Protein 9I1X (pdb70)

B-factor: mean 37.63, std 13.53, range [19.71, 109.71]

Organism: Escherichia coli (strain K12) (NCBI:txid83333)

GO terms:
  GO:0042802 identical protein binding (F, IPI)
  GO:2000143 negative regulation of DNA-templated transcription initiation (P, IDA)
  GO:2000144 positive regulation of DNA-templated transcription initiation (P, IDA)

Radius of gyration: 22.74 Å; Cα contacts (8 Å, |Δi|>4): 579; chains: 2; bounding box: 60×56×66 Å

Foldseek 3Di:
DDEFDDDPDPVLNVLLVLLLLLLLQQCLPPNLPRDLCSSCVSSVHHSVSCCVRQNDNVSSLLVNLVVLLVVLCVLCVVLLVQLVVQVPDPDRDLVSLLVSLLVVLLSLLVLLQDPSCLSVVSNQVVCVVVNDVSNVVSCVRHVVVVLLSNLVSLCVLQVHDSPPPVSSVLSVVLVCLSNCCRVVVVVVCVVVVNPGDDPVNSVVSSVVSSVVVVVSSVVSNPPD/DVVLVLLLVLLLLLLLQQCLPPNPPRDLVSSQVSSVHDSVSCCVVQNDNVSSLLVNLVVLLVVLCVVCVVLVVVVVVQVVDPDRDLVVLLVSLLVLLLSLLVLLQDPSCLSVVSNQVVCVVVNDVSNVVSCVRHVVVVLLVNLVSLCVSQVHDSPPPVSSVLSVVLVCLSNCCRVVVVVVCVVVVPPGDDDVNSVVSSVVSSVVSVVSSVVSHD

Sequence (438 aa):
MAMNNPAMTIKGEQAKKQLIAAALAQFGEYGMMNATTREIAAQAGQNNIAAITYYFGSKEDLYLACAQWIADFIGEQFFRPHAEEAERLFAQPQPDDRAAIRELLILRRACCRNMMIKLLTQDDTVNLSKFISSSREQLSSPTAAYHHLVHEQVISPLLHSSHHLTRLIAAWTGCDANDTRMILHTHALLIGEILAFRLGKETILLRTGWTAFDEEKTELINQTVTCHIDLILQGLSQRSTIKGEQAKKQLIAAALAQFGEYGMNATTREIAAQAGQNIAAITYYFGSKEEDLYLACAQWIADFIIGEQFRPHAEEAERLFAQPQPDDRAAIRELILRACCRRNMIKLLTQDDTVNLLSKFISSSREQLLSSPTAAYHHLVHEQVISPLHSSHLTRLIAAWTGCDANDTRMILHTHALLIGEILAFRLGKETILLRTGWTAFDEEKTELINQTVTCHIDLILQGLSQ

Solvent-accessible surface area: 19747 Å² total; per-residue (Å²): 98,60,167,56,134,110,33,198,81,142,178,6,58,87,12,20,106,88,0,20,58,4,0,11,16,31,0,3,36,51,0,57,47,0,41,33,146,52,0,4,79,98,10,64,60,100,78,64,21,3,84,186,56,2,47,36,51,77,27,0,6,19,24,0,0,53,93,0,0,76,53,26,26,96,56,14,110,53,19,28,71,52,1,83,134,9,51,89,75,131,156,59,93,114,78,37,5,84,100,3,1,21,82,12,1,96,35,41,2,116,20,24,22,55,120,123,4,18,52,16,8,31,3,25,10,18,2,14,15,35,56,53,58,0,3,72,44,3,6,122,82,4,27,24,55,47,7,33,30,17,1,94,6,2,4,47,37,1,65,49,87,22,128,60,51,110,2,13,3,7,0,6,0,2,19,3,0,3,45,6,3,4,28,5,37,22,6,0,14,69,47,23,58,35,131,59,31,69,163,135,49,17,62,36,0,5,78,4,0,28,44,0,1,42,38,0,1,107,17,21,19,112,228,110,130,138,155,6,101,98,9,66,132,65,0,25,59,2,0,10,19,24,0,3,30,51,0,64,40,1,61,45,124,84,0,0,56,96,5,66,47,100,79,61,13,2,90,174,67,30,43,33,43,99,64,0,15,66,27,0,0,67,106,0,0,64,46,33,8,115,65,29,126,73,23,25,74,54,8,131,150,14,87,84,93,142,166,46,86,104,62,35,14,72,74,14,1,6,104,3,5,80,41,26,4,132,27,22,21,62,118,120,7,18,51,22,7,23,3,24,11,31,1,15,17,26,58,67,70,1,1,73,50,0,5,121,82,2,27,25,45,31,5,27,20,4,1,155,5,5,4,47,26,2,54,37,90,22,117,68,48,117,10,12,0,19,0,7,0,6,16,3,0,3,45,7,2,3,26,5,39,23,6,1,14,75,46,24,59,34,134,59,32,70,161,137,50,18,100,65,0,12,99,4,1,29,38,0,2,25,36,0,1,112,41,21,40,163

Secondary structure (DSSP, 8-state):
----PPPSSHHHHHHHHHHHHHHHHHHHHHGGG--HHHHHHHHTS-HHHHHHHHSSHHHHHHHHHHHHHHHHHHHHHHHHHHHHHHHT-SS--HHHHHHHHHHHHHHHHHHTT-GGGHHHHHHHHHHHHS--HHHHHHIIIIIHHHHHHHHHHHHHHHT--TTSHHHHHHHHHHHHHHHHHHHTHHHHHHHHT-SS--HHHHHHHHHHHHHHHHHHHHHHHTT-/-HHHHHHHHHHHHHHHHHHHHHGGGS-HHHHHHHTTS-THHHHHHTSSHHHHHHHHHHHHHHHHHHHHHHHHHHHHHHHHSSS--HHHHHHHHHHHHHHHHHHTT-GGGHHHHHHHHHHHHS--HHHHHHIIIIIHHHHHHHHHHHHHHHT--TTSHHHHHHHHHHHHHHHHHHHTHHHHHHHHT-SS--HHHHHHHHHHHHHHHHHHHHHH--

InterPro domains:
  IPR001647 DNA-binding HTH domain, TetR-type [PF00440] (17-62)
  IPR001647 DNA-binding HTH domain, TetR-type [PR00455] (17-30)
  IPR001647 DNA-binding HTH domain, TetR-type [PR00455] (37-60)
  IPR001647 DNA-binding HTH domain, TetR-type [PS50977] (11-70)
  IPR009057 Homedomain-like superfamily [SSF46689] (4-82)
  IPR015292 Transcription regulator YbiH, C-terminal [PF09209] (96-218)
  IPR023772 DNA-binding HTH domain, TetR-type, conserved site [PS01081] (29-58)
  IPR036271 Tetracyclin repressor-like, C-terminal domain superfamily [SSF48498] (90-219)
  IPR050109 HTH-type, TetR-like transcriptional regulator [PTHR30055] (11-218)

Nearest PDB structures (foldseek):
  1t33-assembly1_B  TM=9.835E-01  e=1.751E-23  Salmonella enterica subsp. enterica serovar Typhimurium str. LT2
  7e1n-assembly1_B  TM=7.906E-01  e=1.342E-05  Pseudomonas fluorescens
  3bhq-assembly1_B  TM=6.481E-01  e=4.109E-05  Mesorhizobium japonicum MAFF 303099
  4nn1-assembly1_A-2  TM=5.382E-01  e=1.376E-04  Mycobacterium tuberculosis H37Rv
  3vvx-assembly1_A  TM=5.122E-01  e=6.181E-03  Salmonella enterica subsp. enterica serovar Typhimurium str. 14028S

Structure (mmCIF, N/CA/C/O backbone):
data_9I1X
#
_entry.id   9I1X
#
_cell.length_a   61.960
_cell.length_b   95.010
_cell.length_c   110.180
_cell.angle_alpha   90.00
_cell.angle_beta   90.00
_cell.angle_gamma   90.00
#
_symmetry.space_group_name_H-M   'P 21 21 21'
#
loop_
_entity.id
_entity.type
_entity.pdbx_description
1 polymer 'HTH-type transcriptional dual regulator CecR'
2 non-polymer 'ACETATE ION'
3 non-polymer DI(HYDROXYETHYL)ETHER
4 non-polymer 'CHLORIDE ION'
5 non-polymer 'TRIETHYLENE GLYCOL'
6 non-polymer 1,2-ETHANEDIOL
7 water water
#
loop_
_atom_site.group_PDB
_atom_site.id
_atom_site.type_symbol
_atom_site.label_atom_id
_atom_site.label_alt_id
_atom_site.label_comp_id
_atom_site.label_asym_id
_atom_site.label_entity_id
_atom_site.label_seq_id
_atom_site.pdbx_PDB_ins_code
_atom_site.Cartn_x
_atom_site.Cartn_y
_atom_site.Cartn_z
_atom_site.occupancy
_atom_site.B_iso_or_equiv
_atom_site.auth_seq_id
_atom_site.auth_comp_id
_atom_site.auth_asym_id
_atom_site.auth_atom_id
_atom_site.pdbx_PDB_model_num
ATOM 1 N N . MET A 1 1 ? 18.120 1.207 6.684 1.00 70.35 -1 MET A N 1
ATOM 2 C CA . MET A 1 1 ? 16.789 0.956 7.232 1.00 68.86 -1 MET A CA 1
ATOM 3 C C . MET A 1 1 ? 15.735 1.668 6.372 1.00 68.92 -1 MET A C 1
ATOM 4 O O . MET A 1 1 ? 15.875 2.855 6.067 1.00 65.85 -1 MET A O 1
ATOM 9 N N . ALA A 1 2 ? 14.687 0.945 5.975 0.67 54.12 0 ALA A N 1
ATOM 10 C CA . ALA A 1 2 ? 13.635 1.516 5.146 0.67 58.98 0 ALA A CA 1
ATOM 11 C C . ALA A 1 2 ? 12.269 1.065 5.646 0.67 59.19 0 ALA A C 1
ATOM 12 O O . ALA A 1 2 ? 12.137 0.048 6.338 0.67 46.00 0 ALA A O 1
ATOM 14 N N . MET A 1 3 ? 11.254 1.848 5.279 0.76 60.24 1 MET A N 1
ATOM 15 C CA . MET A 1 3 ? 9.863 1.489 5.512 0.76 60.91 1 MET A CA 1
ATOM 16 C C . MET A 1 3 ? 9.461 0.314 4.623 0.76 67.55 1 MET A C 1
ATOM 17 O O . MET A 1 3 ? 10.104 0.012 3.612 0.76 65.21 1 MET A O 1
ATOM 22 N N . ASN A 1 4 ? 8.376 -0.353 5.014 1.00 64.88 2 ASN A N 1
ATOM 23 C CA . ASN A 1 4 ? 7.800 -1.454 4.252 1.00 67.70 2 ASN A CA 1
ATOM 24 C C . ASN A 1 4 ? 6.372 -1.109 3.848 1.00 73.05 2 ASN A C 1
ATOM 25 O O . ASN A 1 4 ? 5.628 -0.494 4.623 1.00 74.51 2 ASN A O 1
ATOM 30 N N . ASN A 1 5 ? 6.001 -1.492 2.626 1.00 70.36 3 ASN A N 1
ATOM 31 C CA . ASN A 1 5 ? 4.613 -1.390 2.203 1.00 68.19 3 ASN A CA 1
ATOM 32 C C . ASN A 1 5 ? 3.736 -2.255 3.110 1.00 68.44 3 ASN A C 1
ATOM 33 O O . ASN A 1 5 ? 4.171 -3.312 3.577 1.00 68.44 3 ASN A O 1
ATOM 38 N N . PRO A 1 6 ? 2.500 -1.835 3.381 1.00 68.55 4 PRO A N 1
ATOM 39 C CA . PRO A 1 6 ? 1.684 -2.559 4.361 1.00 65.52 4 PRO A CA 1
ATOM 40 C C . PRO A 1 6 ? 1.203 -3.900 3.820 1.00 56.25 4 PRO A C 1
ATOM 41 O O . PRO A 1 6 ? 1.097 -4.115 2.610 1.00 56.55 4 PRO A O 1
ATOM 45 N N . ALA A 1 7 ? 0.929 -4.815 4.753 1.00 50.79 5 ALA A N 1
ATOM 46 C CA . ALA A 1 7 ? 0.477 -6.153 4.395 1.00 48.88 5 ALA A CA 1
ATOM 47 C C . ALA A 1 7 ? -0.862 -6.094 3.675 1.00 39.91 5 ALA A C 1
ATOM 48 O O . ALA A 1 7 ? -1.747 -5.313 4.029 1.00 52.82 5 ALA A O 1
ATOM 50 N N . MET A 1 8 ? -1.015 -6.939 2.672 1.00 42.32 6 MET A N 1
ATOM 51 C CA . MET A 1 8 ? -2.257 -6.988 1.913 1.00 42.84 6 MET A CA 1
ATOM 52 C C . MET A 1 8 ? -3.335 -7.860 2.549 1.00 52.03 6 MET A C 1
ATOM 53 O O . MET A 1 8 ? -4.475 -7.821 2.080 1.00 45.02 6 MET A O 1
ATOM 58 N N . THR A 1 9 ? -3.013 -8.668 3.566 1.00 40.54 7 THR A N 1
ATOM 59 C CA . THR A 1 9 ? -3.979 -9.597 4.135 1.00 41.29 7 THR A CA 1
ATOM 60 C C . THR A 1 9 ? -4.007 -9.474 5.651 1.00 35.66 7 THR A C 1
ATOM 61 O O . THR A 1 9 ? -3.034 -9.055 6.292 1.00 37.79 7 THR A O 1
ATOM 65 N N . ILE A 1 10 ? -5.149 -9.862 6.223 1.00 41.30 8 ILE A N 1
ATOM 66 C CA . ILE A 1 10 ? -5.290 -9.887 7.678 1.00 41.99 8 ILE A CA 1
ATOM 67 C C . ILE A 1 10 ? -4.279 -10.846 8.300 1.00 32.85 8 ILE A C 1
ATOM 68 O O . ILE A 1 10 ? -3.599 -10.508 9.277 1.00 34.17 8 ILE A O 1
ATOM 73 N N . LYS A 1 11 ? -4.168 -12.059 7.754 1.00 35.75 9 LYS A N 1
ATOM 74 C CA . LYS A 1 11 ? -3.212 -13.007 8.320 1.00 37.99 9 LYS A CA 1
ATOM 75 C C . LYS A 1 11 ? -1.787 -12.475 8.235 1.00 39.12 9 LYS A C 1
ATOM 76 O O . LYS A 1 11 ? -0.990 -12.666 9.163 1.00 32.71 9 LYS A O 1
ATOM 82 N N . GLY A 1 12 ? -1.449 -11.788 7.140 1.00 34.95 10 GLY A N 1
ATOM 83 C CA . GLY A 1 12 ? -0.141 -11.159 7.057 1.00 27.83 10 GLY A CA 1
ATOM 84 C C . GLY A 1 12 ? 0.055 -10.081 8.104 1.00 30.79 10 GLY A C 1
ATOM 85 O O . GLY A 1 12 ? 1.098 -10.021 8.755 1.00 29.46 10 GLY A O 1
ATOM 86 N N . GLU A 1 13 ? -0.942 -9.208 8.276 1.00 31.54 11 GLU A N 1
ATOM 87 C CA . GLU A 1 13 ? -0.841 -8.171 9.299 1.00 37.42 11 GLU A CA 1
ATOM 88 C C . GLU A 1 13 ? -0.692 -8.769 10.694 1.00 32.07 11 GLU A C 1
ATOM 89 O O . GLU A 1 13 ? 0.045 -8.232 11.531 1.00 29.92 11 GLU A O 1
ATOM 95 N N . GLN A 1 14 ? -1.398 -9.868 10.974 1.00 32.09 12 GLN A N 1
ATOM 96 C CA . GLN A 1 14 ? -1.297 -10.455 12.309 1.00 38.68 12 GLN A CA 1
ATOM 97 C C . GLN A 1 14 ? 0.081 -11.054 12.540 1.00 30.24 12 GLN A C 1
ATOM 98 O O . GLN A 1 14 ? 0.677 -10.853 13.602 1.00 28.76 12 GLN A O 1
ATOM 104 N N . ALA A 1 15 ? 0.615 -11.766 11.545 1.00 27.78 13 ALA A N 1
ATOM 105 C CA . ALA A 1 15 ? 1.942 -12.346 11.705 1.00 31.35 13 ALA A CA 1
ATOM 106 C C . ALA A 1 15 ? 2.990 -11.262 11.866 1.00 28.04 13 ALA A C 1
ATOM 107 O O . ALA A 1 15 ? 3.918 -11.410 12.671 1.00 26.41 13 ALA A O 1
ATOM 109 N N . LYS A 1 16 ? 2.860 -10.151 11.121 1.00 25.29 14 LYS A N 1
ATOM 110 C CA . LYS A 1 16 ? 3.801 -9.046 11.309 1.00 25.02 14 LYS A CA 1
ATOM 111 C C . LYS A 1 16 ? 3.701 -8.468 12.719 1.00 26.23 14 LYS A C 1
ATOM 112 O O . LYS A 1 16 ? 4.712 -8.069 13.306 1.00 22.18 14 LYS A O 1
ATOM 118 N N . LYS A 1 17 ? 2.491 -8.395 13.277 1.00 27.17 15 LYS A N 1
ATOM 119 C CA . LYS A 1 17 ? 2.355 -7.842 14.627 1.00 27.20 15 LYS A CA 1
ATOM 120 C C . LYS A 1 17 ? 3.013 -8.755 15.651 1.00 28.38 15 LYS A C 1
ATOM 121 O O . LYS A 1 17 ? 3.634 -8.273 16.611 1.00 23.97 15 LYS A O 1
ATOM 127 N N . GLN A 1 18 ? 2.894 -10.081 15.455 1.00 29.08 16 GLN A N 1
ATOM 128 C CA . GLN A 1 18 ? 3.599 -11.023 16.325 1.00 30.79 16 GLN A CA 1
ATOM 129 C C . GLN A 1 18 ? 5.107 -10.833 16.229 1.00 27.18 16 GLN A C 1
ATOM 130 O O . GLN A 1 18 ? 5.807 -10.884 17.249 1.00 27.00 16 GLN A O 1
ATOM 136 N N . LEU A 1 19 ? 5.630 -10.621 15.009 1.00 23.94 17 LEU A N 1
ATOM 137 C CA . LEU A 1 19 ? 7.068 -10.428 14.844 1.00 23.89 17 LEU A CA 1
ATOM 138 C C . LEU A 1 19 ? 7.547 -9.141 15.504 1.00 26.47 17 LEU A C 1
ATOM 139 O O . LEU A 1 19 ? 8.634 -9.114 16.098 1.00 24.56 17 LEU A O 1
ATOM 144 N N . ILE A 1 20 ? 6.764 -8.066 15.401 1.00 22.97 18 ILE A N 1
ATOM 145 C CA . ILE A 1 20 ? 7.149 -6.793 16.018 1.00 23.95 18 ILE A CA 1
ATOM 146 C C . ILE A 1 20 ? 7.147 -6.904 17.543 1.00 23.53 18 ILE A C 1
ATOM 147 O O . ILE A 1 20 ? 8.051 -6.395 18.212 1.00 25.07 18 ILE A O 1
ATOM 152 N N . ALA A 1 21 ? 6.142 -7.562 18.119 1.00 27.36 19 ALA A N 1
ATOM 153 C CA . ALA A 1 21 ? 6.131 -7.728 19.575 1.00 30.69 19 ALA A CA 1
ATOM 154 C C . ALA A 1 21 ? 7.371 -8.478 20.045 1.00 30.01 19 ALA A C 1
ATOM 155 O O . ALA A 1 21 ? 8.023 -8.076 21.016 1.00 27.33 19 ALA A O 1
ATOM 157 N N . ALA A 1 22 ? 7.726 -9.565 19.351 1.00 26.82 20 ALA A N 1
ATOM 158 C CA . ALA A 1 22 ? 8.907 -10.329 19.741 1.00 27.86 20 ALA A CA 1
ATOM 159 C C . ALA A 1 22 ? 10.180 -9.537 19.473 1.00 25.42 20 ALA A C 1
ATOM 160 O O . ALA A 1 22 ? 11.124 -9.566 20.273 1.00 27.72 20 ALA A O 1
ATOM 162 N N . ALA A 1 23 ? 10.226 -8.814 18.359 1.00 24.32 21 ALA A N 1
ATOM 163 C CA . ALA A 1 23 ? 11.417 -8.027 18.041 1.00 23.03 21 ALA A CA 1
ATOM 164 C C . ALA A 1 23 ? 11.612 -6.883 19.032 1.00 22.13 21 ALA A C 1
ATOM 165 O O . ALA A 1 23 ? 12.750 -6.552 19.395 1.00 24.95 21 ALA A O 1
ATOM 167 N N . LEU A 1 24 ? 10.523 -6.271 19.498 1.00 22.80 22 LEU A N 1
ATOM 168 C CA . LEU A 1 24 ? 10.679 -5.240 20.530 1.00 25.36 22 LEU A CA 1
ATOM 169 C C . LEU A 1 24 ? 11.332 -5.811 21.778 1.00 22.41 22 LEU A C 1
ATOM 170 O O . LEU A 1 24 ? 12.224 -5.181 22.366 1.00 25.81 22 LEU A O 1
ATOM 175 N N . ALA A 1 25 ? 10.919 -7.017 22.182 1.00 26.27 23 ALA A N 1
ATOM 176 C CA . ALA A 1 25 ? 11.516 -7.670 23.344 1.00 27.62 23 ALA A CA 1
ATOM 177 C C . ALA A 1 25 ? 12.998 -7.961 23.121 1.00 26.87 23 ALA A C 1
ATOM 178 O O . ALA A 1 25 ? 13.834 -7.690 23.996 1.00 26.84 23 ALA A O 1
ATOM 180 N N . GLN A 1 26 ? 13.346 -8.539 21.961 1.00 23.70 24 GLN A N 1
ATOM 181 C CA . GLN A 1 26 ? 14.733 -8.948 21.727 1.00 23.74 24 GLN A CA 1
ATOM 182 C C . GLN A 1 26 ? 15.647 -7.758 21.429 1.00 23.28 24 GLN A C 1
ATOM 183 O O . GLN A 1 26 ? 16.750 -7.674 21.986 1.00 25.84 24 GLN A O 1
ATOM 189 N N . PHE A 1 27 ? 15.228 -6.866 20.508 1.00 22.27 25 PHE A N 1
ATOM 190 C CA . PHE A 1 27 ? 15.953 -5.618 20.275 1.00 24.44 25 PHE A CA 1
ATOM 191 C C . PHE A 1 27 ? 16.027 -4.796 21.561 1.00 25.33 25 PHE A C 1
ATOM 192 O O . PHE A 1 27 ? 17.054 -4.177 21.858 1.00 22.53 25 PHE A O 1
ATOM 200 N N . GLY A 1 28 ? 14.932 -4.749 22.321 1.00 23.04 26 GLY A N 1
ATOM 201 C CA . GLY A 1 28 ? 14.962 -3.976 23.563 1.00 25.35 26 GLY A CA 1
ATOM 202 C C . GLY A 1 28 ? 16.118 -4.397 24.443 1.00 25.57 26 GLY A C 1
ATOM 203 O O . GLY A 1 28 ? 16.882 -3.562 24.940 1.00 26.00 26 GLY A O 1
ATOM 204 N N . GLU A 1 29 ? 16.312 -5.709 24.572 1.00 27.79 27 GLU A N 1
ATOM 205 C CA . GLU A 1 29 ? 17.349 -6.267 25.437 1.00 27.27 27 GLU A CA 1
ATOM 206 C C . GLU A 1 29 ? 18.730 -6.241 24.787 1.00 28.41 27 GLU A C 1
ATOM 207 O O . GLU A 1 29 ? 19.722 -5.930 25.455 1.00 30.65 27 GLU A O 1
ATOM 213 N N . TYR A 1 30 ? 18.825 -6.590 23.497 1.00 25.37 28 TYR A N 1
ATOM 214 C CA . TYR A 1 30 ? 20.114 -6.865 22.886 1.00 26.94 28 TYR A CA 1
ATOM 215 C C . TYR A 1 30 ? 20.487 -5.912 21.755 1.00 28.88 28 TYR A C 1
ATOM 216 O O . TYR A 1 30 ? 21.558 -6.087 21.154 1.00 26.86 28 TYR A O 1
ATOM 225 N N . GLY A 1 31 ? 19.651 -4.927 21.435 1.00 25.44 29 GLY A N 1
ATOM 226 C CA . GLY A 1 31 ? 20.007 -4.093 20.292 1.00 27.53 29 GLY A CA 1
ATOM 227 C C . GLY A 1 31 ? 20.066 -4.908 19.007 1.00 26.40 29 GLY A C 1
ATOM 228 O O . GLY A 1 31 ? 19.353 -5.899 18.832 1.00 25.44 29 GLY A O 1
ATOM 229 N N . MET A 1 32 ? 20.951 -4.498 18.091 1.00 25.71 30 MET A N 1
ATOM 230 C CA A MET A 1 32 ? 21.054 -5.171 16.803 0.63 28.29 30 MET A CA 1
ATOM 231 C CA B MET A 1 32 ? 21.044 -5.177 16.804 0.37 28.31 30 MET A CA 1
ATOM 232 C C . MET A 1 32 ? 21.758 -6.517 16.905 1.00 36.98 30 MET A C 1
ATOM 233 O O . MET A 1 32 ? 21.793 -7.260 15.913 1.00 29.44 30 MET A O 1
ATOM 242 N N . ASN A 1 33 ? 22.318 -6.852 18.072 1.00 28.89 31 ASN A N 1
ATOM 243 C CA . ASN A 1 33 ? 22.844 -8.191 18.280 1.00 28.16 31 ASN A CA 1
ATOM 244 C C . ASN A 1 33 ? 21.768 -9.157 18.753 1.00 31.72 31 ASN A C 1
ATOM 245 O O . ASN A 1 33 ? 22.096 -10.283 19.147 1.00 33.17 31 ASN A O 1
ATOM 250 N N . ALA A 1 34 ? 20.501 -8.731 18.756 1.00 23.98 32 ALA A N 1
ATOM 251 C CA . ALA A 1 34 ? 19.403 -9.691 18.731 1.00 27.80 32 ALA A CA 1
ATOM 252 C C . ALA A 1 34 ? 19.520 -10.571 17.485 1.00 28.41 32 ALA A C 1
ATOM 253 O O . ALA A 1 34 ? 20.098 -10.173 16.476 1.00 30.71 32 ALA A O 1
ATOM 255 N N . THR A 1 35 ? 18.940 -11.764 17.543 1.00 29.15 33 THR A N 1
ATOM 256 C CA . THR A 1 35 ? 18.969 -12.679 16.403 1.00 30.80 33 THR A CA 1
ATOM 257 C C . THR A 1 35 ? 17.566 -12.875 15.845 1.00 32.41 33 THR A C 1
ATOM 258 O O . THR A 1 35 ? 16.583 -12.922 16.596 1.00 30.22 33 THR A O 1
ATOM 262 N N . THR A 1 36 ? 17.480 -12.973 14.518 1.00 25.78 34 THR A N 1
ATOM 263 C CA . THR A 1 36 ? 16.210 -13.307 13.887 1.00 31.86 34 THR A CA 1
ATOM 264 C C . THR A 1 36 ? 15.703 -14.676 14.339 1.00 28.83 34 THR A C 1
ATOM 265 O O . THR A 1 36 ? 14.490 -14.887 14.427 1.00 28.61 34 THR A O 1
ATOM 269 N N . ARG A 1 37 ? 16.608 -15.598 14.665 1.00 29.10 35 ARG A N 1
ATOM 270 C CA . ARG A 1 37 ? 16.190 -16.905 15.163 1.00 34.89 35 ARG A CA 1
ATOM 271 C C . ARG A 1 37 ? 15.429 -16.781 16.478 1.00 32.68 35 ARG A C 1
ATOM 272 O O . ARG A 1 37 ? 14.354 -17.372 16.640 1.00 31.92 35 ARG A O 1
ATOM 280 N N . GLU A 1 38 ? 15.981 -16.025 17.443 1.00 30.85 36 GLU A N 1
ATOM 281 C CA . GLU A 1 38 ? 15.297 -15.833 18.721 1.00 28.17 36 GLU A CA 1
ATOM 282 C C . GLU A 1 38 ? 14.029 -14.992 18.570 1.00 26.35 36 GLU A C 1
ATOM 283 O O . GLU A 1 38 ? 13.028 -15.242 19.254 1.00 31.45 36 GLU A O 1
ATOM 289 N N . ILE A 1 39 ? 14.052 -13.978 17.709 1.00 26.41 37 ILE A N 1
ATOM 290 C CA . ILE A 1 39 ? 12.831 -13.214 17.445 1.00 24.56 37 ILE A CA 1
ATOM 291 C C . ILE A 1 39 ? 11.743 -14.127 16.880 1.00 26.62 37 ILE A C 1
ATOM 292 O O . ILE A 1 39 ? 10.597 -14.120 17.345 1.00 24.92 37 ILE A O 1
ATOM 297 N N . ALA A 1 40 ? 12.090 -14.928 15.866 1.00 25.49 38 ALA A N 1
ATOM 298 C CA . ALA A 1 40 ? 11.101 -15.805 15.239 1.00 29.16 38 ALA A CA 1
ATOM 299 C C . ALA A 1 40 ? 10.540 -16.814 16.234 1.00 30.34 38 ALA A C 1
ATOM 300 O O . ALA A 1 40 ? 9.328 -17.054 16.267 1.00 31.19 38 ALA A O 1
ATOM 302 N N . ALA A 1 41 ? 11.401 -17.412 17.058 1.00 30.41 39 ALA A N 1
ATOM 303 C CA . ALA A 1 41 ? 10.909 -18.371 18.041 1.00 31.29 39 ALA A CA 1
ATOM 304 C C . ALA A 1 41 ? 9.996 -17.703 19.058 1.00 33.16 39 ALA A C 1
ATOM 305 O O . ALA A 1 41 ? 8.980 -18.282 19.462 1.00 38.00 39 ALA A O 1
ATOM 307 N N . GLN A 1 42 ? 10.351 -16.499 19.515 1.00 31.43 40 GLN A N 1
ATOM 308 C CA . GLN A 1 42 ? 9.479 -15.836 20.481 1.00 31.57 40 GLN A CA 1
ATOM 309 C C . GLN A 1 42 ? 8.144 -15.484 19.842 1.00 30.71 40 GLN A C 1
ATOM 310 O O . GLN A 1 42 ? 7.105 -15.543 20.509 1.00 31.58 40 GLN A O 1
ATOM 316 N N . ALA A 1 43 ? 8.145 -15.188 18.537 1.00 28.18 41 ALA A N 1
ATOM 317 C CA . ALA A 1 43 ? 6.936 -14.818 17.816 1.00 29.90 41 ALA A CA 1
ATOM 318 C C . ALA A 1 43 ? 6.095 -16.017 17.404 1.00 34.20 41 ALA A C 1
ATOM 319 O O . ALA A 1 43 ? 4.916 -15.839 17.066 1.00 33.96 41 ALA A O 1
ATOM 321 N N . GLY A 1 44 ? 6.654 -17.225 17.421 1.00 30.73 42 GLY A N 1
ATOM 322 C CA . GLY A 1 44 ? 5.928 -18.351 16.877 1.00 29.51 42 GLY A CA 1
ATOM 323 C C . GLY A 1 44 ? 5.792 -18.294 15.373 1.00 31.78 42 GLY A C 1
ATOM 324 O O . GLY A 1 44 ? 4.831 -18.833 14.822 1.00 36.35 42 GLY A O 1
ATOM 325 N N . GLN A 1 45 ? 6.729 -17.639 14.698 1.00 30.68 43 GLN A N 1
ATOM 326 C CA . GLN A 1 45 ? 6.846 -17.607 13.245 1.00 35.93 43 GLN A CA 1
ATOM 327 C C . GLN A 1 45 ? 8.219 -18.164 12.871 1.00 37.68 43 GLN A C 1
ATOM 328 O O . GLN A 1 45 ? 8.991 -18.584 13.732 1.00 40.86 43 GLN A O 1
ATOM 334 N N . ASN A 1 46 ? 8.551 -18.150 11.587 1.00 32.56 44 ASN A N 1
ATOM 335 C CA A ASN A 1 46 ? 9.798 -18.668 11.027 0.54 35.14 44 ASN A CA 1
ATOM 336 C CA B ASN A 1 46 ? 9.870 -18.634 11.235 0.46 35.15 44 ASN A CA 1
ATOM 337 C C . ASN A 1 46 ? 10.721 -17.511 10.654 1.00 29.92 44 ASN A C 1
ATOM 338 O O . ASN A 1 46 ? 10.250 -16.411 10.338 1.00 28.78 44 ASN A O 1
ATOM 347 N N . ILE A 1 47 ? 12.031 -17.781 10.613 1.00 27.80 45 ILE A N 1
ATOM 348 C CA . ILE A 1 47 ? 12.990 -16.759 10.180 1.00 28.75 45 ILE A CA 1
ATOM 349 C C . ILE A 1 47 ? 12.635 -16.255 8.785 1.00 29.57 45 ILE A C 1
ATOM 350 O O . ILE A 1 47 ? 12.716 -15.051 8.491 1.00 30.84 45 ILE A O 1
ATOM 355 N N . ALA A 1 48 ? 12.222 -17.164 7.909 1.00 26.43 46 ALA A N 1
ATOM 356 C CA . ALA A 1 48 ? 11.925 -16.777 6.529 1.00 27.24 46 ALA A CA 1
ATOM 357 C C . ALA A 1 48 ? 10.800 -15.746 6.463 1.00 27.35 46 ALA A C 1
ATOM 358 O O . ALA A 1 48 ? 10.767 -14.925 5.545 1.00 25.57 46 ALA A O 1
ATOM 360 N N . ALA A 1 49 ? 9.888 -15.750 7.438 1.00 23.15 47 ALA A N 1
ATOM 361 C CA . ALA A 1 49 ? 8.815 -14.754 7.450 1.00 25.93 47 ALA A CA 1
ATOM 362 C C . ALA A 1 49 ? 9.357 -13.354 7.720 1.00 25.68 47 ALA A C 1
ATOM 363 O O . ALA A 1 49 ? 8.832 -12.360 7.190 1.00 23.52 47 ALA A O 1
ATOM 365 N N . ILE A 1 50 ? 10.399 -13.238 8.550 1.00 23.20 48 ILE A N 1
ATOM 366 C CA . ILE A 1 50 ? 11.023 -11.924 8.706 1.00 24.65 48 ILE A CA 1
ATOM 367 C C . ILE A 1 50 ? 11.546 -11.428 7.366 1.00 24.90 48 ILE A C 1
ATOM 368 O O . ILE A 1 50 ? 11.384 -10.251 7.005 1.00 23.12 48 ILE A O 1
ATOM 373 N N . THR A 1 51 ? 12.164 -12.323 6.597 1.00 26.80 49 THR A N 1
ATOM 374 C CA . THR A 1 51 ? 12.672 -11.925 5.289 1.00 28.30 49 THR A CA 1
ATOM 375 C C . THR A 1 51 ? 11.541 -11.497 4.364 1.00 24.53 49 THR A C 1
ATOM 376 O O . THR A 1 51 ? 11.642 -10.461 3.690 1.00 23.30 49 THR A O 1
ATOM 380 N N . TYR A 1 52 ? 10.440 -12.256 4.334 1.00 22.64 50 TYR A N 1
ATOM 381 C CA . TYR A 1 52 ? 9.372 -11.921 3.390 1.00 25.64 50 TYR A CA 1
ATOM 382 C C . TYR A 1 52 ? 8.625 -10.654 3.805 1.00 26.75 50 TYR A C 1
ATOM 383 O O . TYR A 1 52 ? 8.350 -9.783 2.969 1.00 24.77 50 TYR A O 1
ATOM 392 N N . TYR A 1 53 ? 8.269 -10.533 5.085 1.00 21.73 51 TYR A N 1
ATOM 393 C CA . TYR A 1 53 ? 7.464 -9.384 5.504 1.00 22.97 51 TYR A CA 1
ATOM 394 C C . TYR A 1 53 ? 8.277 -8.100 5.597 1.00 22.63 51 TYR A C 1
ATOM 395 O O . TYR A 1 53 ? 7.756 -7.020 5.302 1.00 26.40 51 TYR A O 1
ATOM 404 N N . PHE A 1 54 ? 9.530 -8.182 6.039 1.00 22.24 52 PHE A N 1
ATOM 405 C CA . PHE A 1 54 ? 10.301 -6.997 6.378 1.00 23.62 52 PHE A CA 1
ATOM 406 C C . PHE A 1 54 ? 11.559 -6.806 5.549 1.00 28.80 52 PHE A C 1
ATOM 407 O O . PHE A 1 54 ? 12.014 -5.667 5.406 1.00 30.04 52 PHE A O 1
ATOM 415 N N . GLY A 1 55 ? 12.134 -7.864 5.006 1.00 29.31 53 GLY A N 1
ATOM 416 C CA . GLY A 1 55 ? 13.290 -7.694 4.141 1.00 28.85 53 GLY A CA 1
ATOM 417 C C . GLY A 1 55 ? 14.573 -8.056 4.861 1.00 37.86 53 GLY A C 1
ATOM 418 O O . GLY A 1 55 ? 15.400 -8.807 4.331 1.00 29.79 53 GLY A O 1
ATOM 419 N N . SER A 1 56 ? 14.739 -7.542 6.082 1.00 30.50 54 SER A N 1
ATOM 420 C CA . SER A 1 56 ? 15.960 -7.738 6.855 1.00 32.47 54 SER A CA 1
ATOM 421 C C . SER A 1 56 ? 15.659 -7.466 8.320 1.00 32.86 54 SER A C 1
ATOM 422 O O . SER A 1 56 ? 14.632 -6.879 8.665 1.00 29.47 54 SER A O 1
ATOM 425 N N . LYS A 1 57 ? 16.611 -7.864 9.168 1.00 30.29 55 LYS A N 1
ATOM 426 C CA . LYS A 1 57 ? 16.596 -7.516 10.587 1.00 35.53 55 LYS A CA 1
ATOM 427 C C . LYS A 1 57 ? 16.536 -5.998 10.809 1.00 29.23 55 LYS A C 1
ATOM 428 O O . LYS A 1 57 ? 15.778 -5.508 11.659 1.00 26.28 55 LYS A O 1
ATOM 434 N N . GLU A 1 58 ? 17.361 -5.242 10.073 1.00 27.65 56 GLU A N 1
ATOM 435 C CA . GLU A 1 58 ? 17.386 -3.782 10.201 1.00 34.27 56 GLU A CA 1
ATOM 436 C C . GLU A 1 58 ? 16.049 -3.154 9.834 1.00 33.10 56 GLU A C 1
ATOM 437 O O . GLU A 1 58 ? 15.625 -2.186 10.463 1.00 26.38 56 GLU A O 1
ATOM 443 N N . ASP A 1 59 ? 15.382 -3.664 8.793 1.00 26.94 57 ASP A N 1
ATOM 444 C CA . ASP A 1 59 ? 14.055 -3.143 8.465 1.00 26.95 57 ASP A CA 1
ATOM 445 C C . ASP A 1 59 ? 13.043 -3.492 9.550 1.00 24.46 57 ASP A C 1
ATOM 446 O O . ASP A 1 59 ? 12.140 -2.702 9.851 1.00 23.54 57 ASP A O 1
ATOM 451 N N . LEU A 1 60 ? 13.174 -4.671 10.152 1.00 23.36 58 LEU A N 1
ATOM 452 C CA . LEU A 1 60 ? 12.291 -5.023 11.253 1.00 22.52 58 LEU A CA 1
ATOM 453 C C . LEU A 1 60 ? 12.536 -4.098 12.451 1.00 23.28 58 LEU A C 1
ATOM 454 O O . LEU A 1 60 ? 11.596 -3.688 13.140 1.00 25.22 58 LEU A O 1
ATOM 459 N N . TYR A 1 61 ? 13.796 -3.738 12.681 1.00 22.27 59 TYR A N 1
ATOM 460 C CA . TYR A 1 61 ? 14.145 -2.799 13.743 1.00 23.23 59 TYR A CA 1
ATOM 461 C C . TYR A 1 61 ? 13.464 -1.444 13.534 1.00 24.49 59 TYR A C 1
ATOM 462 O O . TYR A 1 61 ? 12.893 -0.870 14.471 1.00 25.12 59 TYR A O 1
ATOM 471 N N . LEU A 1 62 ? 13.485 -0.928 12.301 1.00 22.18 60 LEU A N 1
ATOM 472 C CA . LEU A 1 62 ? 12.787 0.319 12.017 1.00 26.61 60 LEU A CA 1
ATOM 473 C C . LEU A 1 62 ? 11.273 0.175 12.158 1.00 31.18 60 LEU A C 1
ATOM 474 O O . LEU A 1 62 ? 10.603 1.117 12.616 1.00 25.77 60 LEU A O 1
ATOM 479 N N . ALA A 1 63 ? 10.717 -0.989 11.798 1.00 26.17 61 ALA A N 1
ATOM 480 C CA . ALA A 1 63 ? 9.287 -1.227 12.015 1.00 26.21 61 ALA A CA 1
ATOM 481 C C . ALA A 1 63 ? 8.923 -1.200 13.492 1.00 24.90 61 ALA A C 1
ATOM 482 O O . ALA A 1 63 ? 7.796 -0.837 13.850 1.00 27.94 61 ALA A O 1
ATOM 484 N N . CYS A 1 64 ? 9.845 -1.615 14.361 1.00 25.48 62 CYS A N 1
ATOM 485 C CA . CYS A 1 64 ? 9.603 -1.527 15.796 1.00 26.73 62 CYS A CA 1
ATOM 486 C C . CYS A 1 64 ? 9.510 -0.065 16.223 1.00 24.57 62 CYS A C 1
ATOM 487 O O . CYS A 1 64 ? 8.628 0.317 17.005 1.00 26.51 62 CYS A O 1
ATOM 490 N N . ALA A 1 65 ? 10.439 0.761 15.742 1.00 24.53 63 ALA A N 1
ATOM 491 C CA . ALA A 1 65 ? 10.389 2.192 16.032 1.00 25.00 63 ALA A CA 1
ATOM 492 C C . ALA A 1 65 ? 9.073 2.791 15.556 1.00 29.27 63 ALA A C 1
ATOM 493 O O . ALA A 1 65 ? 8.429 3.556 16.281 1.00 24.93 63 ALA A O 1
ATOM 495 N N . GLN A 1 66 ? 8.654 2.444 14.333 1.00 26.39 64 GLN A N 1
ATOM 496 C CA . GLN A 1 66 ? 7.391 2.964 13.815 1.00 27.65 64 GLN A CA 1
ATOM 497 C C . GLN A 1 66 ? 6.226 2.519 14.687 1.00 23.95 64 GLN A C 1
ATOM 498 O O . GLN A 1 66 ? 5.305 3.300 14.950 1.00 29.48 64 GLN A O 1
ATOM 504 N N . TRP A 1 67 ? 6.258 1.276 15.172 1.00 22.90 65 TRP A N 1
ATOM 505 C CA . TRP A 1 67 ? 5.184 0.815 16.050 1.00 25.74 65 TRP A CA 1
ATOM 506 C C . TRP A 1 67 ? 5.155 1.616 17.348 1.00 26.46 65 TRP A C 1
ATOM 507 O O . TRP A 1 67 ? 4.081 1.988 17.836 1.00 26.25 65 TRP A O 1
ATOM 518 N N . ILE A 1 68 ? 6.329 1.876 17.925 1.00 23.54 66 ILE A N 1
ATOM 519 C CA . ILE A 1 68 ? 6.421 2.691 19.139 1.00 24.20 66 ILE A CA 1
ATOM 520 C C . ILE A 1 68 ? 5.841 4.079 18.902 1.00 25.11 66 ILE A C 1
ATOM 521 O O . ILE A 1 68 ? 5.079 4.608 19.721 1.00 23.97 66 ILE A O 1
ATOM 526 N N . ALA A 1 69 ? 6.203 4.692 17.778 1.00 22.67 67 ALA A N 1
ATOM 527 C CA . ALA A 1 69 ? 5.692 6.021 17.473 1.00 27.07 67 ALA A CA 1
ATOM 528 C C . ALA A 1 69 ? 4.171 6.009 17.365 1.00 29.62 67 ALA A C 1
ATOM 529 O O . ALA A 1 69 ? 3.492 6.886 17.915 1.00 28.15 67 ALA A O 1
ATOM 531 N N . ASP A 1 70 ? 3.614 5.013 16.666 1.00 26.28 68 ASP A N 1
ATOM 532 C CA . ASP A 1 70 ? 2.160 4.935 16.532 1.00 27.23 68 ASP A CA 1
ATOM 533 C C . ASP A 1 70 ? 1.485 4.710 17.883 1.00 27.73 68 ASP A C 1
ATOM 534 O O . ASP A 1 70 ? 0.416 5.274 18.152 1.00 28.92 68 ASP A O 1
ATOM 539 N N . PHE A 1 71 ? 2.088 3.883 18.745 1.00 26.14 69 PHE A N 1
ATOM 540 C CA . PHE A 1 71 ? 1.464 3.574 20.030 1.00 29.86 69 PHE A CA 1
ATOM 541 C C . PHE A 1 71 ? 1.437 4.800 20.943 1.00 27.26 69 PHE A C 1
ATOM 542 O O . PHE A 1 71 ? 0.390 5.142 21.504 1.00 27.49 69 PHE A O 1
ATOM 550 N N . ILE A 1 72 ? 2.582 5.468 21.118 1.00 26.43 70 ILE A N 1
ATOM 551 C CA . ILE A 1 72 ? 2.603 6.684 21.932 1.00 28.43 70 ILE A CA 1
ATOM 552 C C . ILE A 1 72 ? 1.697 7.746 21.315 1.00 33.80 70 ILE A C 1
ATOM 553 O O . ILE A 1 72 ? 0.918 8.404 22.016 1.00 31.02 70 ILE A O 1
ATOM 558 N N . GLY A 1 73 ? 1.774 7.917 19.991 1.00 28.66 71 GLY A N 1
ATOM 559 C CA . GLY A 1 73 ? 0.935 8.904 19.331 1.00 32.32 71 GLY A CA 1
ATOM 560 C C . GLY A 1 73 ? -0.547 8.696 19.589 1.00 36.13 71 GLY A C 1
ATOM 561 O O . GLY A 1 73 ? -1.296 9.657 19.776 1.00 34.26 71 GLY A O 1
ATOM 562 N N . GLU A 1 74 ? -0.998 7.442 19.607 1.00 35.96 72 GLU A N 1
ATOM 563 C CA . GLU A 1 74 ? -2.413 7.221 19.869 1.00 33.57 72 GLU A CA 1
ATOM 564 C C . GLU A 1 74 ? -2.752 7.433 21.345 1.00 32.99 72 GLU A C 1
ATOM 565 O O . GLU A 1 74 ? -3.841 7.922 21.660 1.00 35.11 72 GLU A O 1
ATOM 571 N N . GLN A 1 75 ? -1.834 7.106 22.260 1.00 32.09 73 GLN A N 1
ATOM 572 C CA . GLN A 1 75 ? -2.090 7.366 23.675 1.00 37.89 73 GLN A CA 1
ATOM 573 C C . GLN A 1 75 ? -2.247 8.857 23.961 1.00 39.06 73 GLN A C 1
ATOM 574 O O . GLN A 1 75 ? -3.016 9.240 24.849 1.00 42.06 73 GLN A O 1
ATOM 580 N N . PHE A 1 76 ? -1.546 9.713 23.217 1.00 34.86 74 PHE A N 1
ATOM 581 C CA A PHE A 1 76 ? -1.620 11.116 23.591 0.67 39.39 74 PHE A CA 1
ATOM 582 C CA B PHE A 1 76 ? -1.364 11.150 23.397 0.33 38.95 74 PHE A CA 1
ATOM 583 C C . PHE A 1 76 ? -2.312 11.985 22.548 1.00 38.39 74 PHE A C 1
ATOM 584 O O . PHE A 1 76 ? -2.433 13.192 22.768 1.00 33.36 74 PHE A O 1
ATOM 599 N N . ARG A 1 77 ? -2.921 11.386 21.527 1.00 34.73 75 ARG A N 1
ATOM 600 C CA . ARG A 1 77 ? -3.787 12.148 20.627 1.00 40.00 75 ARG A CA 1
ATOM 601 C C . ARG A 1 77 ? -4.904 12.909 21.347 1.00 39.83 75 ARG A C 1
ATOM 602 O O . ARG A 1 77 ? -5.099 14.097 21.044 1.00 44.25 75 ARG A O 1
ATOM 610 N N . PRO A 1 78 ? -5.669 12.317 22.281 1.00 41.76 76 PRO A N 1
ATOM 611 C CA . PRO A 1 78 ? -6.684 13.121 22.982 1.00 38.87 76 PRO A CA 1
ATOM 612 C C . PRO A 1 78 ? -6.100 14.319 23.711 1.00 34.44 76 PRO A C 1
ATOM 613 O O . PRO A 1 78 ? -6.733 15.379 23.751 1.00 37.82 76 PRO A O 1
ATOM 617 N N . HIS A 1 79 ? -4.906 14.182 24.291 1.00 37.01 77 HIS A N 1
ATOM 618 C CA . HIS A 1 79 ? -4.274 15.308 24.979 1.00 37.91 77 HIS A CA 1
ATOM 619 C C . HIS A 1 79 ? -3.898 16.404 23.999 1.00 38.92 77 HIS A C 1
ATOM 620 O O . HIS A 1 79 ? -4.119 17.592 24.265 1.00 39.45 77 HIS A O 1
ATOM 627 N N . ALA A 1 80 ? -3.311 16.017 22.863 1.00 36.81 78 ALA A N 1
ATOM 628 C CA . ALA A 1 80 ? -2.953 16.980 21.828 1.00 40.70 78 ALA A CA 1
ATOM 629 C C . ALA A 1 80 ? -4.173 17.727 21.338 1.00 38.72 78 ALA A C 1
ATOM 630 O O . ALA A 1 80 ? -4.127 18.945 21.139 1.00 48.39 78 ALA A O 1
ATOM 632 N N . GLU A 1 81 ? -5.275 17.006 21.123 1.00 39.62 79 GLU A N 1
ATOM 633 C CA . GLU A 1 81 ? -6.495 17.654 20.669 1.00 38.16 79 GLU A CA 1
ATOM 634 C C . GLU A 1 81 ? -6.997 18.653 21.703 1.00 46.41 79 GLU A C 1
ATOM 635 O O . GLU A 1 81 ? -7.408 19.768 21.356 1.00 48.53 79 GLU A O 1
ATOM 641 N N . GLU A 1 82 ? -6.985 18.265 22.978 1.00 37.65 80 GLU A N 1
ATOM 642 C CA . GLU A 1 82 ? -7.428 19.181 24.025 1.00 47.99 80 GLU A CA 1
ATOM 643 C C . GLU A 1 82 ? -6.506 20.390 24.131 1.00 44.47 80 GLU A C 1
ATOM 644 O O . GLU A 1 82 ? -6.970 21.517 24.334 1.00 49.88 80 GLU A O 1
ATOM 650 N N . ALA A 1 83 ? -5.199 20.180 23.982 1.00 44.35 81 ALA A N 1
ATOM 651 C CA . ALA A 1 83 ? -4.267 21.296 24.070 1.00 40.81 81 ALA A CA 1
ATOM 652 C C . ALA A 1 83 ? -4.525 22.314 22.967 1.00 59.25 81 ALA A C 1
ATOM 653 O O . ALA A 1 83 ? -4.491 23.527 23.212 1.00 54.75 81 ALA A O 1
ATOM 655 N N . GLU A 1 84 ? -4.819 21.836 21.752 1.00 51.44 82 GLU A N 1
ATOM 656 C CA . GLU A 1 84 ? -5.093 22.743 20.646 1.00 52.86 82 GLU A CA 1
ATOM 657 C C . GLU A 1 84 ? -6.404 23.494 20.847 1.00 60.02 82 GLU A C 1
ATOM 658 O O . GLU A 1 84 ? -6.508 24.668 20.465 1.00 68.37 82 GLU A O 1
ATOM 664 N N . ARG A 1 85 ? -7.416 22.849 21.433 1.00 55.71 83 ARG A N 1
ATOM 665 C CA . ARG A 1 85 ? -8.640 23.584 21.733 1.00 62.10 83 ARG A CA 1
ATOM 666 C C . ARG A 1 85 ? -8.358 24.702 22.725 1.00 58.64 83 ARG A C 1
ATOM 667 O O . ARG A 1 85 ? -8.980 25.767 22.656 1.00 66.49 83 ARG A O 1
ATOM 675 N N . LEU A 1 86 ? -7.413 24.484 23.642 1.00 59.99 84 LEU A N 1
ATOM 676 C CA . LEU A 1 86 ? -7.031 25.529 24.581 1.00 63.07 84 LEU A CA 1
ATOM 677 C C . LEU A 1 86 ? -6.212 26.612 23.896 1.00 61.60 84 LEU A C 1
ATOM 678 O O . LEU A 1 86 ? -6.479 27.805 24.074 1.00 68.97 84 LEU A O 1
ATOM 683 N N . PHE A 1 87 ? -5.191 26.212 23.131 1.00 55.87 85 PHE A N 1
ATOM 684 C CA . PHE A 1 87 ? -4.289 27.180 22.513 1.00 58.79 85 PHE A CA 1
ATOM 685 C C . PHE A 1 87 ? -5.051 28.178 21.645 1.00 58.82 85 PHE A C 1
ATOM 686 O O . PHE A 1 87 ? -4.683 29.355 21.576 1.00 67.61 85 PHE A O 1
ATOM 694 N N . ALA A 1 88 ? -6.106 27.727 20.966 1.00 67.94 86 ALA A N 1
ATOM 695 C CA . ALA A 1 88 ? -6.903 28.589 20.102 1.00 68.18 86 ALA A CA 1
ATOM 696 C C . ALA A 1 88 ? -7.849 29.488 20.877 1.00 71.58 86 ALA A C 1
ATOM 697 O O . ALA A 1 88 ? -8.679 30.169 20.260 1.00 62.87 86 ALA A O 1
ATOM 699 N N . GLN A 1 89 ? -7.748 29.505 22.202 1.00 62.50 87 GLN A N 1
ATOM 700 C CA . GLN A 1 89 ? -8.643 30.353 22.979 1.00 74.36 87 GLN A CA 1
ATOM 701 C C . GLN A 1 89 ? -7.994 31.708 23.248 1.00 73.18 87 GLN A C 1
ATOM 702 O O . GLN A 1 89 ? -6.808 31.772 23.589 1.00 80.36 87 GLN A O 1
ATOM 708 N N . PRO A 1 90 ? -8.746 32.800 23.104 1.00 75.48 88 PRO A N 1
ATOM 709 C CA . PRO A 1 90 ? -8.186 34.109 23.481 1.00 75.65 88 PRO A CA 1
ATOM 710 C C . PRO A 1 90 ? -7.876 34.213 24.962 1.00 76.94 88 PRO A C 1
ATOM 711 O O . PRO A 1 90 ? -6.827 34.749 25.341 1.00 74.02 88 PRO A O 1
ATOM 715 N N . GLN A 1 91 ? -8.767 33.688 25.809 1.00 81.67 89 GLN A N 1
ATOM 716 C CA . GLN A 1 91 ? -8.687 33.788 27.267 1.00 81.62 89 GLN A CA 1
ATOM 717 C C . GLN A 1 91 ? -8.520 32.388 27.849 1.00 78.88 89 GLN A C 1
ATOM 718 O O . GLN A 1 91 ? -9.490 31.798 28.348 1.00 71.90 89 GLN A O 1
ATOM 724 N N . PRO A 1 92 ? -7.308 31.829 27.811 1.00 70.34 90 PRO A N 1
ATOM 725 C CA . PRO A 1 92 ? -7.125 30.423 28.204 1.00 81.19 90 PRO A CA 1
ATOM 726 C C . PRO A 1 92 ? -7.224 30.270 29.715 1.00 61.39 90 PRO A C 1
ATOM 727 O O . PRO A 1 92 ? -6.488 30.906 30.470 1.00 54.57 90 PRO A O 1
ATOM 731 N N . ASP A 1 93 ? -8.144 29.413 30.138 1.00 52.45 91 ASP A N 1
ATOM 732 C CA A ASP A 1 93 ? -8.358 29.158 31.556 0.67 45.11 91 ASP A CA 1
ATOM 733 C CA B ASP A 1 93 ? -8.368 29.126 31.543 0.33 45.06 91 ASP A CA 1
ATOM 734 C C . ASP A 1 93 ? -7.106 28.544 32.174 1.00 33.98 91 ASP A C 1
ATOM 735 O O . ASP A 1 93 ? -6.691 27.442 31.815 1.00 32.99 91 ASP A O 1
ATOM 744 N N . ARG A 1 94 ? -6.490 29.274 33.118 1.00 33.91 92 ARG A N 1
ATOM 745 C CA . ARG A 1 94 ? -5.286 28.742 33.761 1.00 33.09 92 ARG A CA 1
ATOM 746 C C . ARG A 1 94 ? -5.575 27.417 34.464 1.00 30.10 92 ARG A C 1
ATOM 747 O O . ARG A 1 94 ? -4.745 26.504 34.438 1.00 30.67 92 ARG A O 1
ATOM 755 N N . ALA A 1 95 ? -6.761 27.280 35.060 1.00 31.30 93 ALA A N 1
ATOM 756 C CA . ALA A 1 95 ? -7.133 26.009 35.672 1.00 31.05 93 ALA A CA 1
ATOM 757 C C . ALA A 1 95 ? -7.178 24.880 34.641 1.00 33.58 93 ALA A C 1
ATOM 758 O O . ALA A 1 95 ? -6.742 23.762 34.923 1.00 29.93 93 ALA A O 1
ATOM 760 N N . ALA A 1 96 ? -7.732 25.146 33.450 1.00 32.63 94 ALA A N 1
ATOM 761 C CA . ALA A 1 96 ? -7.770 24.113 32.414 1.00 32.31 94 ALA A CA 1
ATOM 762 C C . ALA A 1 96 ? -6.367 23.741 31.956 1.00 31.22 94 ALA A C 1
ATOM 763 O O . ALA A 1 96 ? -6.081 22.563 31.688 1.00 33.86 94 ALA A O 1
ATOM 765 N N . ILE A 1 97 ? -5.468 24.727 31.873 1.00 29.73 95 ILE A N 1
ATOM 766 C CA . ILE A 1 97 ? -4.088 24.437 31.484 1.00 29.76 95 ILE A CA 1
ATOM 767 C C . ILE A 1 97 ? -3.442 23.493 32.490 1.00 33.09 95 ILE A C 1
ATOM 768 O O . ILE A 1 97 ? -2.819 22.489 32.121 1.00 28.39 95 ILE A O 1
ATOM 773 N N . ARG A 1 98 ? -3.564 23.815 33.783 1.00 29.98 96 ARG A N 1
ATOM 774 C CA . ARG A 1 98 ? -3.023 22.935 34.813 1.00 28.25 96 ARG A CA 1
ATOM 775 C C . ARG A 1 98 ? -3.665 21.547 34.756 1.00 28.40 96 ARG A C 1
ATOM 776 O O . ARG A 1 98 ? -2.973 20.530 34.882 1.00 24.66 96 ARG A O 1
ATOM 784 N N . GLU A 1 99 ? -4.987 21.481 34.566 1.00 29.11 97 GLU A N 1
ATOM 785 C CA . GLU A 1 99 ? -5.649 20.176 34.525 1.00 29.66 97 GLU A CA 1
ATOM 786 C C . GLU A 1 99 ? -5.106 19.325 33.384 1.00 37.02 97 GLU A C 1
ATOM 787 O O . GLU A 1 99 ? -4.943 18.110 33.535 1.00 33.28 97 GLU A O 1
ATOM 793 N N . LEU A 1 100 ? -4.784 19.949 32.247 1.00 33.70 98 LEU A N 1
ATOM 794 C CA A LEU A 1 100 ? -4.251 19.190 31.120 0.63 33.46 98 LEU A CA 1
ATOM 795 C CA B LEU A 1 100 ? -4.254 19.187 31.121 0.37 33.54 98 LEU A CA 1
ATOM 796 C C . LEU A 1 100 ? -2.832 18.706 31.401 1.00 34.10 98 LEU A C 1
ATOM 797 O O . LEU A 1 100 ? -2.469 17.582 31.038 1.00 30.43 98 LEU A O 1
ATOM 806 N N . ILE A 1 101 ? -2.016 19.537 32.055 1.00 28.42 99 ILE A N 1
ATOM 807 C CA . ILE A 1 101 ? -0.659 19.122 32.399 1.00 27.56 99 ILE A CA 1
ATOM 808 C C . ILE A 1 101 ? -0.696 17.917 33.328 1.00 28.73 99 ILE A C 1
ATOM 809 O O . ILE A 1 101 ? 0.041 16.937 33.142 1.00 28.87 99 ILE A O 1
ATOM 814 N N . LEU A 1 102 ? -1.537 17.989 34.368 1.00 24.22 100 LEU A N 1
ATOM 815 C CA . LEU A 1 102 ? -1.577 16.924 35.365 1.00 25.45 100 LEU A CA 1
ATOM 816 C C . LEU A 1 102 ? -2.138 15.634 34.776 1.00 30.08 100 LEU A C 1
ATOM 817 O O . LEU A 1 102 ? -1.688 14.541 35.127 1.00 27.67 100 LEU A O 1
ATOM 822 N N . ARG A 1 103 ? -3.117 15.733 33.879 1.00 33.34 101 ARG A N 1
ATOM 823 C CA A ARG A 1 103 ? -3.678 14.511 33.315 0.44 33.30 101 ARG A CA 1
ATOM 824 C CA B ARG A 1 103 ? -3.699 14.536 33.275 0.56 33.28 101 ARG A CA 1
ATOM 825 C C . ARG A 1 103 ? -2.702 13.849 32.349 1.00 33.22 101 ARG A C 1
ATOM 826 O O . ARG A 1 103 ? -2.578 12.618 32.353 1.00 32.68 101 ARG A O 1
ATOM 841 N N . ALA A 1 104 ? -1.968 14.638 31.552 1.00 30.80 102 ALA A N 1
ATOM 842 C CA . ALA A 1 104 ? -0.920 14.078 30.708 1.00 32.37 102 ALA A CA 1
ATOM 843 C C . ALA A 1 104 ? 0.127 13.361 31.548 1.00 33.09 102 ALA A C 1
ATOM 844 O O . ALA A 1 104 ? 0.541 12.245 31.222 1.00 29.39 102 ALA A O 1
ATOM 846 N N . CYS A 1 105 ? 0.571 13.996 32.634 1.00 27.44 103 CYS A N 1
ATOM 847 C CA A CYS A 1 105 ? 1.553 13.393 33.541 0.53 27.40 103 CYS A CA 1
ATOM 848 C CA B CYS A 1 105 ? 1.577 13.358 33.458 0.47 27.41 103 CYS A CA 1
ATOM 849 C C . CYS A 1 105 ? 1.016 12.116 34.155 1.00 29.25 103 CYS A C 1
ATOM 850 O O . CYS A 1 105 ? 1.712 11.099 34.246 1.00 24.53 103 CYS A O 1
ATOM 855 N N . ARG A 1 106 ? -0.239 12.147 34.600 1.00 27.00 104 ARG A N 1
ATOM 856 C CA . ARG A 1 106 ? -0.803 10.939 35.199 1.00 28.38 104 ARG A CA 1
ATOM 857 C C . ARG A 1 106 ? -0.942 9.809 34.174 1.00 33.00 104 ARG A C 1
ATOM 858 O O . ARG A 1 106 ? -0.769 8.628 34.510 1.00 30.83 104 ARG A O 1
ATOM 866 N N . ASN A 1 107 ? -1.264 10.150 32.923 1.00 28.10 105 ASN A N 1
ATOM 867 C CA . ASN A 1 107 ? -1.336 9.139 31.869 1.00 29.38 105 ASN A CA 1
ATOM 868 C C . ASN A 1 107 ? 0.039 8.541 31.596 1.00 28.91 105 ASN A C 1
ATOM 869 O O . ASN A 1 107 ? 0.166 7.324 31.411 1.00 29.75 105 ASN A O 1
ATOM 874 N N A MET A 1 108 ? 1.075 9.386 31.545 0.59 25.18 106 MET A N 1
ATOM 875 N N B MET A 1 108 ? 1.086 9.368 31.590 0.41 25.31 106 MET A N 1
ATOM 876 C CA A MET A 1 108 ? 2.436 8.895 31.329 0.59 28.64 106 MET A CA 1
ATOM 877 C CA B MET A 1 108 ? 2.417 8.839 31.308 0.41 28.65 106 MET A CA 1
ATOM 878 C C A MET A 1 108 ? 2.867 7.964 32.454 0.59 27.35 106 MET A C 1
ATOM 879 C C B MET A 1 108 ? 2.937 7.985 32.459 0.41 27.38 106 MET A C 1
ATOM 880 O O A MET A 1 108 ? 3.349 6.856 32.203 0.59 26.04 106 MET A O 1
ATOM 881 O O B MET A 1 108 ? 3.562 6.946 32.225 0.41 26.20 106 MET A O 1
ATOM 890 N N . ILE A 1 109 ? 2.695 8.404 33.706 1.00 29.96 107 ILE A N 1
ATOM 891 C CA . ILE A 1 109 ? 3.105 7.596 34.858 1.00 23.54 107 ILE A CA 1
ATOM 892 C C . ILE A 1 109 ? 2.423 6.235 34.827 1.00 27.84 107 ILE A C 1
ATOM 893 O O . ILE A 1 109 ? 3.060 5.197 35.044 1.00 29.00 107 ILE A O 1
ATOM 898 N N . LYS A 1 110 ? 1.111 6.224 34.569 1.00 29.19 108 LYS A N 1
ATOM 899 C CA . LYS A 1 110 ? 0.360 4.972 34.504 1.00 30.02 108 LYS A CA 1
ATOM 900 C C . LYS A 1 110 ? 0.951 4.021 33.460 1.00 33.57 108 LYS A C 1
ATOM 901 O O . LYS A 1 110 ? 1.220 2.850 33.753 1.00 32.45 108 LYS A O 1
ATOM 907 N N . LEU A 1 111 ? 1.168 4.515 32.236 1.00 29.05 109 LEU A N 1
ATOM 908 C CA . LEU A 1 111 ? 1.757 3.689 31.179 1.00 26.66 109 LEU A CA 1
ATOM 909 C C . LEU A 1 111 ? 3.145 3.199 31.561 1.00 30.66 109 LEU A C 1
ATOM 910 O O . LEU A 1 111 ? 3.524 2.063 31.245 1.00 33.84 109 LEU A O 1
ATOM 915 N N . LEU A 1 112 ? 3.917 4.037 32.244 1.00 27.18 110 LEU A N 1
ATOM 916 C CA . LEU A 1 112 ? 5.290 3.713 32.600 1.00 28.20 110 LEU A CA 1
ATOM 917 C C . LEU A 1 112 ? 5.407 2.968 33.922 1.00 28.77 110 LEU A C 1
ATOM 918 O O . LEU A 1 112 ? 6.515 2.864 34.464 1.00 30.62 110 LEU A O 1
ATOM 923 N N . THR A 1 113 ? 4.297 2.465 34.464 1.00 29.83 111 THR A N 1
ATOM 924 C CA . THR A 1 113 ? 4.336 1.461 35.521 1.00 30.33 111 THR A CA 1
ATOM 925 C C . THR A 1 113 ? 3.625 0.177 35.098 1.00 38.03 111 THR A C 1
ATOM 926 O O . THR A 1 113 ? 3.401 -0.700 35.937 1.00 44.76 111 THR A O 1
ATOM 930 N N . GLN A 1 114 ? 3.297 0.030 33.810 1.00 34.41 112 GLN A N 1
ATOM 931 C CA . GLN A 1 114 ? 2.742 -1.209 33.268 1.00 40.31 112 GLN A CA 1
ATOM 932 C C . GLN A 1 114 ? 3.842 -2.108 32.728 1.00 37.04 112 GLN A C 1
ATOM 933 O O . GLN A 1 114 ? 4.721 -1.652 31.993 1.00 33.55 112 GLN A O 1
ATOM 939 N N . ASP A 1 115 ? 3.754 -3.401 33.061 1.00 36.16 113 ASP A N 1
ATOM 940 C CA . ASP A 1 115 ? 4.732 -4.369 32.564 1.00 45.42 113 ASP A CA 1
ATOM 941 C C . ASP A 1 115 ? 4.793 -4.381 31.043 1.00 35.19 113 ASP A C 1
ATOM 942 O O . ASP A 1 115 ? 5.874 -4.522 30.461 1.00 36.21 113 ASP A O 1
ATOM 947 N N . ASP A 1 116 ? 3.658 -4.220 30.375 1.00 31.37 114 ASP A N 1
ATOM 948 C CA . ASP A 1 116 ? 3.679 -4.410 28.930 1.00 36.08 114 ASP A CA 1
ATOM 949 C C . ASP A 1 116 ? 4.257 -3.216 28.152 1.00 36.94 114 ASP A C 1
ATOM 950 O O . ASP A 1 116 ? 4.239 -3.250 26.919 1.00 35.13 114 ASP A O 1
ATOM 955 N N . THR A 1 117 ? 4.778 -2.173 28.805 1.00 27.74 115 THR A N 1
ATOM 956 C CA . THR A 1 117 ? 5.508 -1.139 28.081 1.00 26.72 115 THR A CA 1
ATOM 957 C C . THR A 1 117 ? 7.004 -1.169 28.351 1.00 25.50 115 THR A C 1
ATOM 958 O O . THR A 1 117 ? 7.726 -0.316 27.824 1.00 25.58 115 THR A O 1
ATOM 962 N N . VAL A 1 118 ? 7.487 -2.120 29.149 1.00 26.83 116 VAL A N 1
ATOM 963 C CA . VAL A 1 118 ? 8.903 -2.139 29.495 1.00 29.39 116 VAL A CA 1
ATOM 964 C C . VAL A 1 118 ? 9.766 -2.288 28.242 1.00 26.48 116 VAL A C 1
ATOM 965 O O . VAL A 1 118 ? 10.801 -1.624 28.107 1.00 24.22 116 VAL A O 1
ATOM 969 N N . ASN A 1 119 ? 9.358 -3.151 27.302 1.00 21.92 117 ASN A N 1
ATOM 970 C CA . ASN A 1 119 ? 10.192 -3.353 26.122 1.00 26.86 117 ASN A CA 1
ATOM 971 C C . ASN A 1 119 ? 10.304 -2.075 25.303 1.00 23.09 117 ASN A C 1
ATOM 972 O O . ASN A 1 119 ? 11.370 -1.776 24.758 1.00 22.25 117 ASN A O 1
ATOM 977 N N . LEU A 1 120 ? 9.205 -1.325 25.184 1.00 21.90 118 LEU A N 1
ATOM 978 C CA . LEU A 1 120 ? 9.238 -0.018 24.540 1.00 20.69 118 LEU A CA 1
ATOM 979 C C . LEU A 1 120 ? 10.270 0.892 25.194 1.00 25.30 118 LEU A C 1
ATOM 980 O O . LEU A 1 120 ? 11.029 1.603 24.509 1.00 21.14 118 LEU A O 1
ATOM 985 N N . SER A 1 121 ? 10.300 0.885 26.532 1.00 21.94 119 SER A N 1
ATOM 986 C CA . SER A 1 121 ? 11.230 1.721 27.278 1.00 24.85 119 SER A CA 1
ATOM 987 C C . SER A 1 121 ? 12.671 1.284 27.032 1.00 23.71 119 SER A C 1
ATOM 988 O O . SER A 1 121 ? 13.565 2.127 26.889 1.00 25.44 119 SER A O 1
ATOM 991 N N . LYS A 1 122 ? 12.921 -0.037 27.042 1.00 23.43 120 LYS A N 1
ATOM 992 C CA . LYS A 1 122 ? 14.250 -0.549 26.713 1.00 25.52 120 LYS A CA 1
ATOM 993 C C . LYS A 1 122 ? 14.704 -0.061 25.343 1.00 21.56 120 LYS A C 1
ATOM 994 O O . LYS A 1 122 ? 15.861 0.334 25.161 1.00 25.55 120 LYS A O 1
ATOM 1000 N N . PHE A 1 123 ? 13.812 -0.132 24.364 1.00 21.37 121 PHE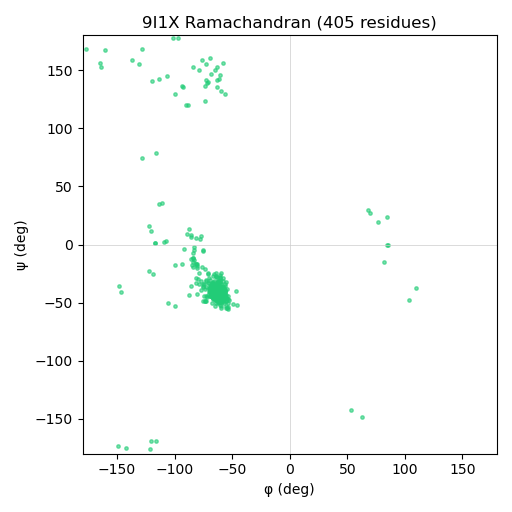 A N 1
ATOM 1001 C CA . PHE A 1 123 ? 14.150 0.236 22.988 1.00 22.92 121 PHE A CA 1
ATOM 1002 C C . PHE A 1 123 ? 14.520 1.713 22.888 1.00 22.99 121 PHE A C 1
ATOM 1003 O O . PHE A 1 123 ? 15.551 2.071 22.306 1.00 22.73 121 PHE A O 1
ATOM 1011 N N . ILE A 1 124 ? 13.694 2.587 23.463 1.00 25.90 122 ILE A N 1
ATOM 1012 C CA . ILE A 1 124 ? 13.952 4.027 23.383 1.00 24.36 122 ILE A CA 1
ATOM 1013 C C . ILE A 1 124 ? 15.184 4.416 24.203 1.00 23.74 122 ILE A C 1
ATOM 1014 O O . ILE A 1 124 ? 16.003 5.232 23.763 1.00 22.00 122 ILE A O 1
ATOM 1019 N N . SER A 1 125 ? 15.361 3.836 25.393 1.00 22.22 123 SER A N 1
ATOM 1020 C CA A SER A 1 125 ? 16.497 4.230 26.224 0.41 25.84 123 SER A CA 1
ATOM 1021 C CA B SER A 1 125 ? 16.494 4.236 26.223 0.22 25.24 123 SER A CA 1
ATOM 1022 C CA C SER A 1 125 ? 16.493 4.227 26.226 0.36 25.59 123 SER A CA 1
ATOM 1023 C C . SER A 1 125 ? 17.818 3.968 25.516 1.00 24.44 123 SER A C 1
ATOM 1024 O O . SER A 1 125 ? 18.740 4.793 25.576 1.00 24.25 123 SER A O 1
ATOM 1031 N N . ARG A 1 126 ? 17.943 2.822 24.843 1.00 20.54 124 ARG A N 1
ATOM 1032 C CA . ARG A 1 126 ? 19.181 2.589 24.102 1.00 25.62 124 ARG A CA 1
ATOM 1033 C C . ARG A 1 126 ? 19.353 3.642 22.995 1.00 22.82 124 ARG A C 1
ATOM 1034 O O . ARG A 1 126 ? 20.466 4.130 22.746 1.00 25.42 124 ARG A O 1
ATOM 1042 N N . GLU A 1 127 ? 18.257 4.004 22.330 1.00 19.71 125 GLU A N 1
ATOM 1043 C CA . GLU A 1 127 ? 18.329 4.978 21.242 1.00 22.67 125 GLU A CA 1
ATOM 1044 C C . GLU A 1 127 ? 18.637 6.389 21.740 1.00 24.97 125 GLU A C 1
ATOM 1045 O O . GLU A 1 127 ? 19.270 7.166 21.016 1.00 23.38 125 GLU A O 1
ATOM 1051 N N . GLN A 1 128 ? 18.241 6.736 22.975 1.00 21.54 126 GLN A N 1
ATOM 1052 C CA . GLN A 1 128 ? 18.608 8.036 23.539 1.00 21.88 126 GLN A CA 1
ATOM 1053 C C . GLN A 1 128 ? 20.115 8.189 23.658 1.00 31.04 126 GLN A C 1
ATOM 1054 O O . GLN A 1 128 ? 20.647 9.300 23.514 1.00 25.82 126 GLN A O 1
ATOM 1060 N N . LEU A 1 129 ? 20.818 7.093 23.930 1.00 25.81 127 LEU A N 1
ATOM 1061 C CA . LEU A 1 129 ? 22.254 7.140 24.189 1.00 27.78 127 LEU A CA 1
ATOM 1062 C C . LEU A 1 129 ? 23.089 6.761 22.987 1.00 33.40 127 LEU A C 1
ATOM 1063 O O . LEU A 1 129 ? 24.296 7.030 22.978 1.00 37.51 127 LEU A O 1
ATOM 1068 N N . SER A 1 130 ? 22.474 6.105 22.003 1.00 27.58 128 SER A N 1
ATOM 1069 C CA A SER A 1 130 ? 23.142 5.700 20.769 0.59 31.85 128 SER A CA 1
ATOM 1070 C CA B SER A 1 130 ? 23.147 5.724 20.759 0.41 31.84 128 SER A CA 1
ATOM 1071 C C . SER A 1 130 ? 22.137 5.815 19.625 1.00 24.88 128 SER A C 1
ATOM 1072 O O . SER A 1 130 ? 21.646 4.807 19.113 1.00 26.77 128 SER A O 1
ATOM 1077 N N . PRO A 1 131 ? 21.796 7.037 19.211 1.00 27.44 129 PRO A N 1
ATOM 1078 C CA . PRO A 1 131 ? 20.666 7.196 18.283 1.00 26.53 129 PRO A CA 1
ATOM 1079 C C . PRO A 1 131 ? 21.000 6.707 16.877 1.00 28.88 129 PRO A C 1
ATOM 1080 O O . PRO A 1 131 ? 22.109 6.899 16.374 1.00 29.95 129 PRO A O 1
ATOM 1084 N N . THR A 1 132 ? 20.035 6.029 16.273 1.00 29.49 130 THR A N 1
ATOM 1085 C CA . THR A 1 132 ? 20.055 5.636 14.864 1.00 34.68 130 THR A CA 1
ATOM 1086 C C . THR A 1 132 ? 18.895 6.348 14.162 1.00 33.65 130 THR A C 1
ATOM 1087 O O . THR A 1 132 ? 18.217 7.196 14.752 1.00 32.15 130 THR A O 1
ATOM 1091 N N . ALA A 1 133 ? 18.610 5.935 12.921 1.00 35.75 131 ALA A N 1
ATOM 1092 C CA . ALA A 1 133 ? 17.421 6.441 12.236 1.00 40.16 131 ALA A CA 1
ATOM 1093 C C . ALA A 1 133 ? 16.149 6.155 13.028 1.00 37.09 131 ALA A C 1
ATOM 1094 O O . ALA A 1 133 ? 15.178 6.919 12.938 1.00 32.64 131 ALA A O 1
ATOM 1096 N N . ALA A 1 134 ? 16.134 5.075 13.816 1.00 26.52 132 ALA A N 1
ATOM 1097 C CA . ALA A 1 134 ? 14.958 4.767 14.622 1.00 25.48 132 ALA A CA 1
ATOM 1098 C C . ALA A 1 134 ? 14.621 5.894 15.606 1.00 26.15 132 ALA A C 1
ATOM 1099 O O . ALA A 1 134 ? 13.452 6.264 15.744 1.00 27.97 132 ALA A O 1
ATOM 1101 N N . TYR A 1 135 ? 15.615 6.424 16.344 1.00 26.58 133 TYR A N 1
ATOM 1102 C CA . TYR A 1 135 ? 15.285 7.498 17.285 1.00 25.25 133 TYR A CA 1
ATOM 1103 C C . TYR A 1 135 ? 14.657 8.685 16.553 1.00 27.97 133 TYR A C 1
ATOM 1104 O O . TYR A 1 135 ? 13.668 9.263 17.022 1.00 27.20 133 TYR A O 1
ATOM 1113 N N . HIS A 1 136 ? 15.225 9.058 15.403 1.00 27.92 134 HIS A N 1
ATOM 1114 C CA A HIS A 1 136 ? 14.739 10.259 14.741 0.54 33.63 134 HIS A CA 1
ATOM 1115 C CA B HIS A 1 136 ? 14.770 10.228 14.639 0.46 33.64 134 HIS A CA 1
ATOM 1116 C C . HIS A 1 136 ? 13.322 10.082 14.197 1.00 32.22 134 HIS A C 1
ATOM 1117 O O . HIS A 1 136 ? 12.532 11.035 14.263 1.00 30.95 134 HIS A O 1
ATOM 1130 N N . LEU A 1 137 ? 12.964 8.889 13.717 1.00 31.82 135 LEU A N 1
ATOM 1131 C CA . LEU A 1 137 ? 11.571 8.587 13.395 1.00 33.80 135 LEU A CA 1
ATOM 1132 C C . LEU A 1 137 ? 10.648 8.865 14.584 1.00 33.06 135 LEU A C 1
ATOM 1133 O O . LEU A 1 137 ? 9.642 9.570 14.455 1.00 38.11 135 LEU A O 1
ATOM 1138 N N . VAL A 1 138 ? 10.954 8.284 15.741 1.00 24.27 136 VAL A N 1
ATOM 1139 C CA . VAL A 1 138 ? 10.072 8.451 16.899 1.00 30.54 136 VAL A CA 1
ATOM 1140 C C . VAL A 1 138 ? 10.088 9.901 17.391 1.00 31.46 136 VAL A C 1
ATOM 1141 O O . VAL A 1 138 ? 9.050 10.446 17.788 1.00 27.50 136 VAL A O 1
ATOM 1145 N N . HIS A 1 139 ? 11.258 10.547 17.367 1.00 26.53 137 HIS A N 1
ATOM 1146 C CA . HIS A 1 139 ? 11.363 11.931 17.816 1.00 25.97 137 HIS A CA 1
ATOM 1147 C C . HIS A 1 139 ? 10.462 12.849 16.996 1.00 32.61 137 HIS A C 1
ATOM 1148 O O . HIS A 1 139 ? 9.660 13.612 17.546 1.00 27.63 137 HIS A O 1
ATOM 1155 N N . GLU A 1 140 ? 10.591 12.786 15.674 1.00 32.78 138 GLU A N 1
ATOM 1156 C CA . GLU A 1 140 ? 9.858 13.696 14.795 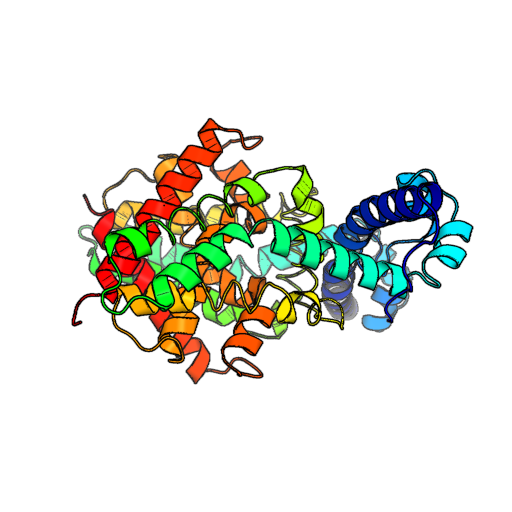1.00 30.37 138 GLU A CA 1
ATOM 1157 C C . GLU A 1 140 ? 8.353 13.440 14.857 1.00 32.07 138 GLU A C 1
ATOM 1158 O O . GLU A 1 140 ? 7.555 14.382 14.812 1.00 38.05 138 GLU A O 1
ATOM 1164 N N . GLN A 1 141 ? 7.943 12.173 14.981 1.00 37.39 139 GLN A N 1
ATOM 1165 C CA . GLN A 1 141 ? 6.519 11.858 14.934 1.00 37.08 139 GLN A CA 1
ATOM 1166 C C . GLN A 1 141 ? 5.794 12.140 16.246 1.00 35.72 139 GLN A C 1
ATOM 1167 O O . GLN A 1 141 ? 4.614 12.505 16.218 1.00 35.30 139 GLN A O 1
ATOM 1173 N N . VAL A 1 142 ? 6.435 11.956 17.400 1.00 29.58 140 VAL A N 1
ATOM 1174 C CA . VAL A 1 142 ? 5.641 12.020 18.621 1.00 28.84 140 VAL A CA 1
ATOM 1175 C C . VAL A 1 142 ? 6.415 12.601 19.811 1.00 30.18 140 VAL A C 1
ATOM 1176 O O . VAL A 1 142 ? 5.851 13.376 20.590 1.00 32.06 140 VAL A O 1
ATOM 1180 N N . ILE A 1 143 ? 7.691 12.245 19.993 1.00 27.62 141 ILE A N 1
ATOM 1181 C CA . ILE A 1 143 ? 8.386 12.713 21.198 1.00 31.63 141 ILE A CA 1
ATOM 1182 C C . ILE A 1 143 ? 8.528 14.227 21.180 1.00 28.29 141 ILE A C 1
ATOM 1183 O O . ILE A 1 143 ? 8.261 14.907 22.180 1.00 31.29 141 ILE A O 1
ATOM 1188 N N . SER A 1 144 ? 8.950 14.775 20.060 1.00 28.39 142 SER A N 1
ATOM 1189 C CA . SER A 1 144 ? 9.141 16.210 20.007 1.00 30.49 142 SER A CA 1
ATOM 1190 C C . SER A 1 144 ? 7.785 16.918 20.079 1.00 38.68 142 SER A C 1
ATOM 1191 O O . SER A 1 144 ? 7.664 17.896 20.829 1.00 33.15 142 SER A O 1
ATOM 1194 N N . PRO A 1 145 ? 6.741 16.472 19.351 1.00 35.68 143 PRO A N 1
ATOM 1195 C CA . PRO A 1 145 ? 5.424 17.129 19.523 1.00 30.95 143 PRO A CA 1
ATOM 1196 C C . PRO A 1 145 ? 4.854 17.043 20.935 1.00 29.78 143 PRO A C 1
ATOM 1197 O O . PRO A 1 145 ? 4.249 18.018 21.393 1.00 34.19 143 PRO A O 1
ATOM 1201 N N . LEU A 1 146 ? 5.032 15.922 21.645 1.00 30.92 144 LEU A N 1
ATOM 1202 C CA A LEU A 1 146 ? 4.565 15.852 23.026 0.49 34.69 144 LEU A CA 1
ATOM 1203 C CA B LEU A 1 146 ? 4.576 15.835 23.032 0.51 34.70 144 LEU A CA 1
ATOM 1204 C C . LEU A 1 146 ? 5.409 16.728 23.946 1.00 33.19 144 LEU A C 1
ATOM 1205 O O . LEU A 1 146 ? 4.868 17.436 24.803 1.00 30.73 144 LEU A O 1
ATOM 1214 N N . HIS A 1 147 ? 6.736 16.675 23.799 1.00 27.64 145 HIS A N 1
ATOM 1215 C CA . HIS A 1 147 ? 7.633 17.526 24.578 1.00 27.29 145 HIS A CA 1
ATOM 1216 C C . HIS A 1 147 ? 7.275 19.004 24.363 1.00 28.79 145 HIS A C 1
ATOM 1217 O O . HIS A 1 147 ? 7.172 19.783 25.323 1.00 28.40 145 HIS A O 1
ATOM 1224 N N . SER A 1 148 ? 7.017 19.377 23.100 1.00 27.18 146 SER A N 1
ATOM 1225 C CA A SER A 1 148 ? 6.652 20.749 22.760 0.52 30.23 146 SER A CA 1
ATOM 1226 C CA B SER A 1 148 ? 6.648 20.752 22.761 0.48 30.23 146 SER A CA 1
ATOM 1227 C C . SER A 1 148 ? 5.277 21.116 23.312 1.00 32.29 146 SER A C 1
ATOM 1228 O O . SER A 1 148 ? 5.055 22.254 23.747 1.00 30.14 146 SER A O 1
ATOM 1233 N N . HIS A 1 149 ? 4.338 20.177 23.286 1.00 30.56 147 HIS A N 1
ATOM 1234 C CA A HIS A 1 149 ? 3.012 20.460 23.820 0.50 30.74 147 HIS A CA 1
ATOM 1235 C CA B HIS A 1 149 ? 3.007 20.449 23.815 0.50 30.74 147 HIS A CA 1
ATOM 1236 C C . HIS A 1 149 ? 3.066 20.705 25.325 1.00 35.96 147 HIS A C 1
ATOM 1237 O O . HIS A 1 149 ? 2.421 21.630 25.830 1.00 31.83 147 HIS A O 1
ATOM 1250 N N . LEU A 1 150 ? 3.882 19.931 26.057 1.00 24.77 148 LEU A N 1
ATOM 1251 C CA . LEU A 1 150 ? 4.014 20.183 27.487 1.00 26.42 148 LEU A CA 1
ATOM 1252 C C . LEU A 1 150 ? 4.749 21.498 27.756 1.00 27.97 148 LEU A C 1
ATOM 1253 O O . LEU A 1 150 ? 4.392 22.226 28.682 1.00 25.70 148 LEU A O 1
ATOM 1258 N N . THR A 1 151 ? 5.775 21.819 26.961 1.00 25.65 149 THR A N 1
ATOM 1259 C CA . THR A 1 151 ? 6.463 23.101 27.113 1.00 24.80 149 THR A CA 1
ATOM 1260 C C . THR A 1 151 ? 5.509 24.264 26.873 1.00 27.05 149 THR A C 1
ATOM 1261 O O . THR A 1 151 ? 5.511 25.259 27.613 1.00 28.17 149 THR A O 1
ATOM 1265 N N . ARG A 1 152 ? 4.678 24.151 25.848 1.00 26.95 150 ARG A N 1
ATOM 1266 C CA . ARG A 1 152 ? 3.753 25.230 25.543 1.00 30.02 150 ARG A CA 1
ATOM 1267 C C . ARG A 1 152 ? 2.703 25.398 26.630 1.00 33.15 150 ARG A C 1
ATOM 1268 O O . ARG A 1 152 ? 2.270 26.524 26.889 1.00 29.83 150 ARG A O 1
ATOM 1276 N N . LEU A 1 153 ? 2.287 24.306 27.280 1.00 30.03 151 LEU A N 1
ATOM 1277 C CA . LEU A 1 153 ? 1.322 24.428 28.375 1.00 28.76 151 LEU A CA 1
ATOM 1278 C C . LEU A 1 153 ? 1.958 25.075 29.598 1.00 24.07 151 LEU A C 1
ATOM 1279 O O . LEU A 1 153 ? 1.346 25.936 30.250 1.00 26.26 151 LEU A O 1
ATOM 1284 N N . ILE A 1 154 ? 3.175 24.655 29.938 1.00 24.37 152 ILE A N 1
ATOM 1285 C CA . ILE A 1 154 ? 3.909 25.275 31.037 1.00 26.89 152 ILE A CA 1
ATOM 1286 C C . ILE A 1 154 ? 4.136 26.761 30.759 1.00 31.27 152 ILE A C 1
ATOM 1287 O O . ILE A 1 154 ? 3.923 27.612 31.631 1.00 32.63 152 ILE A O 1
ATOM 1292 N N . ALA A 1 155 ? 4.551 27.096 29.527 1.00 29.75 153 ALA A N 1
ATOM 1293 C CA . ALA A 1 155 ? 4.762 28.495 29.166 1.00 33.47 153 ALA A CA 1
ATOM 1294 C C . ALA A 1 155 ? 3.471 29.292 29.273 1.00 36.40 153 ALA A C 1
ATOM 1295 O O . ALA A 1 155 ? 3.474 30.426 29.767 1.00 36.77 153 ALA A O 1
ATOM 1297 N N . ALA A 1 156 ? 2.355 28.716 28.820 1.00 30.55 154 ALA A N 1
ATOM 1298 C CA . ALA A 1 156 ? 1.070 29.405 28.938 1.00 34.68 154 ALA A CA 1
ATOM 1299 C C . ALA A 1 156 ? 0.712 29.666 30.396 1.00 34.77 154 ALA A C 1
ATOM 1300 O O . ALA A 1 156 ? 0.228 30.758 30.742 1.00 34.71 154 ALA A O 1
ATOM 1302 N N . TRP A 1 157 ? 0.941 28.674 31.264 1.00 30.83 155 TRP A N 1
ATOM 1303 C CA . TRP A 1 157 ? 0.662 28.836 32.687 1.00 35.97 155 TRP A CA 1
ATOM 1304 C C . TRP A 1 157 ? 1.507 29.947 33.291 1.00 36.05 155 TRP A C 1
ATOM 1305 O O . TRP A 1 157 ? 1.001 30.812 34.009 1.00 39.79 155 TRP A O 1
ATOM 1316 N N . THR A 1 158 ? 2.804 29.915 33.027 1.00 37.50 156 THR A N 1
ATOM 1317 C CA . THR A 1 158 ? 3.750 30.830 33.637 1.00 43.18 156 THR A CA 1
ATOM 1318 C C . THR A 1 158 ? 3.794 32.188 32.952 1.00 49.92 156 THR A C 1
ATOM 1319 O O . THR A 1 158 ? 4.295 33.146 33.549 1.00 50.89 156 THR A O 1
ATOM 1323 N N . GLY A 1 159 ? 3.271 32.297 31.733 1.00 40.74 157 GLY A N 1
ATOM 1324 C CA . GLY A 1 159 ? 3.421 33.510 30.959 1.00 43.37 157 GLY A CA 1
ATOM 1325 C C . GLY A 1 159 ? 4.781 33.699 30.324 1.00 51.28 157 GLY A C 1
ATOM 1326 O O . GLY A 1 159 ? 5.137 34.827 29.978 1.00 46.12 157 GLY A O 1
ATOM 1327 N N . CYS A 1 160 ? 5.564 32.636 30.169 1.00 51.12 158 CYS A N 1
ATOM 1328 C CA . CYS A 1 160 ? 6.875 32.735 29.548 1.00 45.81 158 CYS A CA 1
ATOM 1329 C C . CYS A 1 160 ? 6.799 32.353 28.072 1.00 44.81 158 CYS A C 1
ATOM 1330 O O . CYS A 1 160 ? 5.744 31.999 27.540 1.00 43.32 158 CYS A O 1
ATOM 1333 N N . ASP A 1 161 ? 7.943 32.452 27.404 1.00 45.52 159 ASP A N 1
ATOM 1334 C CA . ASP A 1 161 ? 8.073 32.163 25.981 1.00 48.18 159 ASP A CA 1
ATOM 1335 C C . ASP A 1 161 ? 8.419 30.687 25.811 1.00 38.98 159 ASP A C 1
ATOM 1336 O O . ASP A 1 161 ? 9.464 30.239 26.289 1.00 36.07 159 ASP A O 1
ATOM 1341 N N . ALA A 1 162 ? 7.559 29.943 25.105 1.00 38.80 160 ALA A N 1
ATOM 1342 C CA . ALA A 1 162 ? 7.752 28.496 24.966 1.00 42.53 160 ALA A CA 1
ATOM 1343 C C . ALA A 1 162 ? 9.002 28.151 24.165 1.00 36.00 160 ALA A C 1
ATOM 1344 O O . ALA A 1 162 ? 9.557 27.062 24.337 1.00 33.82 160 ALA A O 1
ATOM 1346 N N . ASN A 1 163 ? 9.461 29.053 23.293 1.00 35.11 161 ASN A N 1
ATOM 1347 C CA . ASN A 1 163 ? 10.685 28.830 22.525 1.00 39.22 161 ASN A CA 1
ATOM 1348 C C . ASN A 1 163 ? 11.952 29.194 23.295 1.00 40.05 161 ASN A C 1
ATOM 1349 O O . ASN A 1 163 ? 13.055 28.866 22.840 1.00 41.85 161 ASN A O 1
ATOM 1354 N N . ASP A 1 164 ? 11.820 29.908 24.408 1.00 33.48 162 ASP A N 1
ATOM 1355 C CA . ASP A 1 164 ? 12.954 30.230 25.265 1.00 37.85 162 ASP A CA 1
ATOM 1356 C C . ASP A 1 164 ? 13.681 28.961 25.703 1.00 30.03 162 ASP A C 1
ATOM 1357 O O . ASP A 1 164 ? 13.060 28.024 26.204 1.00 29.49 162 ASP A O 1
ATOM 1362 N N . THR A 1 165 ? 15.009 28.944 25.527 1.00 34.22 163 THR A N 1
ATOM 1363 C CA . THR A 1 165 ? 15.826 27.833 26.025 1.00 35.36 163 THR A CA 1
ATOM 1364 C C . THR A 1 165 ? 15.474 27.467 27.471 1.00 34.11 163 THR A C 1
ATOM 1365 O O . THR A 1 165 ? 15.421 26.277 27.826 1.00 28.78 163 THR A O 1
ATOM 1369 N N . ARG A 1 166 ? 15.224 28.475 28.317 1.00 34.00 164 ARG A N 1
ATOM 1370 C CA . ARG A 1 166 ? 14.854 28.215 29.712 1.00 34.37 164 ARG A CA 1
ATOM 1371 C C . ARG A 1 166 ? 13.645 27.308 29.834 1.00 27.20 164 ARG A C 1
ATOM 1372 O O . ARG A 1 166 ? 13.650 26.349 30.616 1.00 31.19 164 ARG A O 1
ATOM 1380 N N . MET A 1 167 ? 12.552 27.664 29.164 1.00 27.49 165 MET A N 1
ATOM 1381 C CA . MET A 1 167 ? 11.343 26.849 29.276 1.00 24.77 165 MET A CA 1
ATOM 1382 C C . MET A 1 167 ? 11.558 25.426 28.772 1.00 27.81 165 MET A C 1
ATOM 1383 O O . MET A 1 167 ? 10.966 24.475 29.307 1.00 22.88 165 MET A O 1
ATOM 1388 N N . ILE A 1 168 ? 12.362 25.260 27.716 1.00 25.12 166 ILE A N 1
ATOM 1389 C CA . ILE A 1 168 ? 12.629 23.911 27.202 1.00 25.89 166 ILE A CA 1
ATOM 1390 C C . ILE A 1 168 ? 13.368 23.088 28.248 1.00 21.50 166 ILE A C 1
ATOM 1391 O O . ILE A 1 168 ? 13.040 21.922 28.489 1.00 23.00 166 ILE A O 1
ATOM 1396 N N . LEU A 1 169 ? 14.343 23.703 28.926 1.00 23.85 167 LEU A N 1
ATOM 1397 C CA . LEU A 1 169 ? 15.103 23.009 29.964 1.00 24.63 167 LEU A CA 1
ATOM 1398 C C . LEU A 1 169 ? 14.230 22.670 31.166 1.00 26.89 167 LEU A C 1
ATOM 1399 O O . LEU A 1 169 ? 14.310 21.552 31.699 1.00 23.63 167 LEU A O 1
ATOM 1404 N N . HIS A 1 170 ? 13.420 23.634 31.633 1.00 25.87 168 HIS A N 1
ATOM 1405 C CA . HIS A 1 170 ? 12.506 23.369 32.746 1.00 28.13 168 HIS A CA 1
ATOM 1406 C C . HIS A 1 170 ? 11.607 22.191 32.430 1.00 28.52 168 HIS A C 1
ATOM 1407 O O . HIS A 1 170 ? 11.406 21.301 33.266 1.00 25.49 168 HIS A O 1
ATOM 1414 N N . THR A 1 171 ? 11.039 22.184 31.225 1.00 24.39 169 THR A N 1
ATOM 1415 C CA . THR A 1 171 ? 10.158 21.094 30.820 1.00 25.62 169 THR A CA 1
ATOM 1416 C C . THR A 1 171 ? 10.898 19.768 30.797 1.00 26.18 169 THR A C 1
ATOM 1417 O O . THR A 1 171 ? 10.393 18.753 31.296 1.00 23.29 169 THR A O 1
ATOM 1421 N N . HIS A 1 172 ? 12.100 19.754 30.213 1.00 21.14 170 HIS A N 1
ATOM 1422 C CA . HIS A 1 172 ? 12.848 18.507 30.145 1.00 20.01 170 HIS A CA 1
ATOM 1423 C C . HIS A 1 172 ? 13.150 17.948 31.538 1.00 22.48 170 HIS A C 1
ATOM 1424 O O . HIS A 1 172 ? 12.991 16.744 31.781 1.00 22.38 170 HIS A O 1
ATOM 1431 N N . ALA A 1 173 ? 13.580 18.806 32.459 1.00 23.55 171 ALA A N 1
ATOM 1432 C CA . ALA A 1 173 ? 13.846 18.373 33.831 1.00 22.03 171 ALA A CA 1
ATOM 1433 C C . ALA A 1 173 ? 12.596 17.789 34.472 1.00 24.39 171 ALA A C 1
ATOM 1434 O O . ALA A 1 173 ? 12.649 16.723 35.102 1.00 28.40 171 ALA A O 1
ATOM 1436 N N . LEU A 1 174 ? 11.457 18.453 34.283 1.00 27.61 172 LEU A N 1
ATOM 1437 C CA A LEU A 1 174 ? 10.204 17.964 34.850 0.47 26.58 172 LEU A CA 1
ATOM 1438 C CA B LEU A 1 174 ? 10.192 17.974 34.833 0.53 26.59 172 LEU A CA 1
ATOM 1439 C C . LEU A 1 174 ? 9.821 16.603 34.274 1.00 31.19 172 LEU A C 1
ATOM 1440 O O . LEU A 1 174 ? 9.399 15.705 35.013 1.00 31.62 172 LEU A O 1
ATOM 1449 N N . ILE A 1 175 ? 9.945 16.427 32.961 1.00 24.59 173 ILE A N 1
ATOM 1450 C CA . ILE A 1 175 ? 9.651 15.127 32.358 1.00 21.55 173 ILE A CA 1
ATOM 1451 C C . ILE A 1 175 ? 10.525 14.030 32.960 1.00 25.31 173 ILE A C 1
ATOM 1452 O O . ILE A 1 175 ? 10.102 12.874 33.060 1.00 23.83 173 ILE A O 1
ATOM 1457 N N . GLY A 1 176 ? 11.745 14.371 33.380 1.00 25.21 174 GLY A N 1
ATOM 1458 C CA . GLY A 1 176 ? 12.593 13.380 34.011 1.00 25.55 174 GLY A CA 1
ATOM 1459 C C . GLY A 1 176 ? 11.996 12.832 35.292 1.00 26.63 174 GLY A C 1
ATOM 1460 O O . GLY A 1 176 ? 12.200 11.665 35.622 1.00 25.93 174 GLY A O 1
ATOM 1461 N N . GLU A 1 177 ? 11.239 13.659 36.016 1.00 25.45 175 GLU A N 1
ATOM 1462 C CA . GLU A 1 177 ? 10.524 13.177 37.192 1.00 30.50 175 GLU A CA 1
ATOM 1463 C C . GLU A 1 177 ? 9.486 12.138 36.821 1.00 31.48 175 GLU A C 1
ATOM 1464 O O . GLU A 1 177 ? 9.281 11.159 37.553 1.00 27.42 175 GLU A O 1
ATOM 1470 N N . ILE A 1 178 ? 8.786 12.368 35.709 1.00 25.97 176 ILE A N 1
ATOM 1471 C CA . ILE A 1 178 ? 7.745 11.463 35.247 1.00 26.74 176 ILE A CA 1
ATOM 1472 C C . ILE A 1 178 ? 8.339 10.158 34.749 1.00 32.43 176 ILE A C 1
ATOM 1473 O O . ILE A 1 178 ? 7.726 9.098 34.915 1.00 40.55 176 ILE A O 1
ATOM 1478 N N . LEU A 1 179 ? 9.538 10.194 34.157 1.00 24.43 177 LEU A N 1
ATOM 1479 C CA . LEU A 1 179 ? 10.170 8.984 33.638 1.00 24.31 177 LEU A CA 1
ATOM 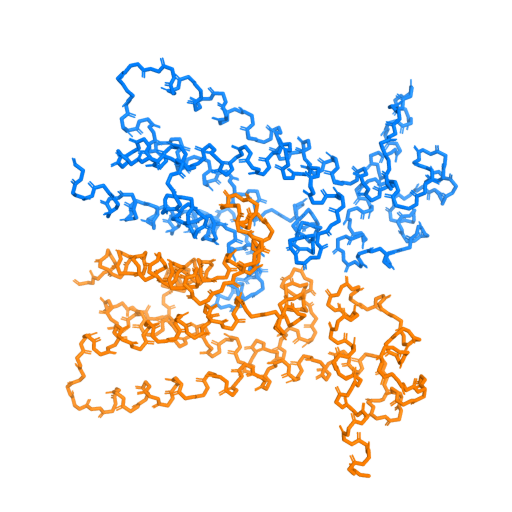1480 C C . LEU A 1 179 ? 10.937 8.195 34.695 1.00 32.96 177 LEU A C 1
ATOM 1481 O O . LEU A 1 179 ? 11.315 7.046 34.430 1.00 26.68 177 LEU A O 1
ATOM 1486 N N . ALA A 1 180 ? 11.167 8.777 35.878 1.00 28.57 178 ALA A N 1
ATOM 1487 C CA . ALA A 1 180 ? 12.130 8.217 36.826 1.00 30.24 178 ALA A CA 1
ATOM 1488 C C . ALA A 1 180 ? 11.686 6.875 37.380 1.00 26.84 178 ALA A C 1
ATOM 1489 O O . ALA A 1 180 ? 12.529 6.067 37.798 1.00 29.83 178 ALA A O 1
ATOM 1491 N N . PHE A 1 181 ? 10.381 6.630 37.440 1.00 23.61 179 PHE A N 1
ATOM 1492 C CA . PHE A 1 181 ? 9.905 5.393 38.042 1.00 30.17 179 PHE A CA 1
ATOM 1493 C C . PHE A 1 181 ? 9.920 4.228 37.064 1.00 31.69 179 PHE A C 1
ATOM 1494 O O . PHE A 1 181 ? 9.710 3.078 37.470 1.00 27.88 179 PHE A O 1
ATOM 1502 N N . ARG A 1 182 ? 10.208 4.502 35.799 1.00 25.30 180 ARG A N 1
ATOM 1503 C CA . ARG A 1 182 ? 10.523 3.494 34.800 1.00 24.91 180 ARG A CA 1
ATOM 1504 C C . ARG A 1 182 ? 12.032 3.378 34.587 1.00 26.05 180 ARG A C 1
ATOM 1505 O O . ARG A 1 182 ? 12.595 2.288 34.695 1.00 27.89 180 ARG A O 1
ATOM 1513 N N . LEU A 1 183 ? 12.701 4.507 34.307 1.00 27.43 181 LEU A N 1
ATOM 1514 C CA . LEU A 1 183 ? 14.127 4.495 33.992 1.00 31.91 181 LEU A CA 1
ATOM 1515 C C . LEU A 1 183 ? 14.981 4.186 35.219 1.00 33.80 181 LEU A C 1
ATOM 1516 O O . LEU A 1 183 ? 16.106 3.681 35.081 1.00 26.38 181 LEU A O 1
ATOM 1521 N N . GLY A 1 184 ? 14.474 4.484 36.418 1.00 28.32 182 GLY A N 1
ATOM 1522 C CA . GLY A 1 184 ? 15.114 4.045 37.650 1.00 27.66 182 GLY A CA 1
ATOM 1523 C C . GLY A 1 184 ? 14.305 2.993 38.386 1.00 25.38 182 GLY A C 1
ATOM 1524 O O . GLY A 1 184 ? 14.286 2.961 39.624 1.00 26.11 182 GLY A O 1
ATOM 1525 N N . LYS A 1 185 ? 13.646 2.116 37.624 1.00 30.35 183 LYS A N 1
ATOM 1526 C CA . LYS A 1 185 ? 12.698 1.149 38.186 1.00 29.27 183 LYS A CA 1
ATOM 1527 C C . LYS A 1 185 ? 13.308 0.280 39.283 1.00 31.61 183 LYS A C 1
ATOM 1528 O O . LYS A 1 185 ? 12.737 0.138 40.376 1.00 28.18 183 LYS A O 1
ATOM 1534 N N . GLU A 1 186 ? 14.421 -0.392 38.985 1.00 25.74 184 GLU A N 1
ATOM 1535 C CA . GLU A 1 186 ? 14.958 -1.293 40.000 1.00 32.40 184 GLU A CA 1
ATOM 1536 C C . GLU A 1 186 ? 15.442 -0.513 41.219 1.00 35.16 184 GLU A C 1
ATOM 1537 O O . GLU A 1 186 ? 15.266 -0.968 42.355 1.00 28.13 184 GLU A O 1
ATOM 1543 N N . THR A 1 187 ? 16.025 0.675 41.012 1.00 28.61 185 THR A N 1
ATOM 1544 C CA . THR A 1 187 ? 16.462 1.471 42.158 1.00 29.34 185 THR A CA 1
ATOM 1545 C C . THR A 1 187 ? 15.302 1.762 43.104 1.00 28.21 185 THR A C 1
ATOM 1546 O O . THR A 1 187 ? 15.423 1.583 44.325 1.00 28.49 185 THR A O 1
ATOM 1550 N N . ILE A 1 188 ? 14.160 2.194 42.561 1.00 28.94 186 ILE A N 1
ATOM 1551 C CA . ILE A 1 188 ? 13.069 2.633 43.435 1.00 25.76 186 ILE A CA 1
ATOM 1552 C C . ILE A 1 188 ? 12.294 1.445 44.003 1.00 29.06 186 ILE A C 1
ATOM 1553 O O . ILE A 1 188 ? 11.755 1.531 45.110 1.00 29.51 186 ILE A O 1
ATOM 1558 N N . LEU A 1 189 ? 12.211 0.319 43.282 1.00 29.65 187 LEU A N 1
ATOM 1559 C CA . LEU A 1 189 ? 11.600 -0.869 43.881 1.00 33.95 187 LEU A CA 1
ATOM 1560 C C . LEU A 1 189 ? 12.367 -1.311 45.128 1.00 31.45 187 LEU A C 1
ATOM 1561 O O . LEU A 1 189 ? 11.771 -1.581 46.178 1.00 33.91 187 LEU A O 1
ATOM 1566 N N . LEU A 1 190 ? 13.691 -1.426 45.022 1.00 29.53 188 LEU A N 1
ATOM 1567 C CA . LEU A 1 190 ? 14.471 -1.856 46.180 1.00 30.42 188 LEU A CA 1
ATOM 1568 C C . LEU A 1 190 ? 14.446 -0.815 47.296 1.00 39.46 188 LEU A C 1
ATOM 1569 O O . LEU A 1 190 ? 14.372 -1.175 48.473 1.00 37.18 188 LEU A O 1
ATOM 1574 N N . ARG A 1 191 ? 14.503 0.479 46.953 1.00 34.87 189 ARG A N 1
ATOM 1575 C CA . ARG A 1 191 ? 14.551 1.501 47.998 1.00 36.58 189 ARG A CA 1
ATOM 1576 C C . ARG A 1 191 ? 13.245 1.566 48.781 1.00 32.20 189 ARG A C 1
ATOM 1577 O O . ARG A 1 191 ? 13.262 1.837 49.989 1.00 30.62 189 ARG A O 1
ATOM 1585 N N . THR A 1 192 ? 12.111 1.325 48.123 1.00 33.45 190 THR A N 1
ATOM 1586 C CA . THR A 1 192 ? 10.826 1.298 48.811 1.00 32.04 190 THR A CA 1
ATOM 1587 C C . THR A 1 192 ? 10.522 -0.049 49.445 1.00 41.39 190 THR A C 1
ATOM 1588 O O . THR A 1 192 ? 9.642 -0.123 50.308 1.00 38.18 190 THR A O 1
ATOM 1592 N N . GLY A 1 193 ? 11.191 -1.119 49.011 1.00 37.37 191 GLY A N 1
ATOM 1593 C CA . GLY A 1 193 ? 10.789 -2.440 49.438 1.00 39.06 191 GLY A CA 1
ATOM 1594 C C . GLY A 1 193 ? 9.668 -3.031 48.618 1.00 42.00 191 GLY A C 1
ATOM 1595 O O . GLY A 1 193 ? 9.259 -4.160 48.883 1.00 39.36 191 GLY A O 1
ATOM 1596 N N . TRP A 1 194 ? 9.162 -2.311 47.622 1.00 36.13 192 TRP A N 1
ATOM 1597 C CA . TRP A 1 194 ? 8.139 -2.874 46.752 1.00 38.92 192 TRP A CA 1
ATOM 1598 C C . TRP A 1 194 ? 8.744 -3.922 45.824 1.00 47.50 192 TRP A C 1
ATOM 1599 O O . TRP A 1 194 ? 9.849 -3.758 45.294 1.00 40.04 192 TRP A O 1
ATOM 1610 N N . THR A 1 195 ? 8.003 -4.992 45.591 1.00 48.20 193 THR A N 1
ATOM 1611 C CA . THR A 1 195 ? 8.455 -5.963 44.612 1.00 46.47 193 THR A CA 1
ATOM 1612 C C . THR A 1 195 ? 7.868 -5.709 43.234 1.00 44.26 193 THR A C 1
ATOM 1613 O O . THR A 1 195 ? 8.413 -6.209 42.241 1.00 46.77 193 THR A O 1
ATOM 1617 N N . ALA A 1 196 ? 6.803 -4.916 43.156 1.00 42.74 194 ALA A N 1
ATOM 1618 C CA . ALA A 1 196 ? 6.108 -4.613 41.912 1.00 40.41 194 ALA A CA 1
ATOM 1619 C C . ALA A 1 196 ? 5.230 -3.391 42.153 1.00 45.22 194 ALA A C 1
ATOM 1620 O O . ALA A 1 196 ? 4.828 -3.114 43.288 1.00 40.95 194 ALA A O 1
ATOM 1622 N N . PHE A 1 197 ? 4.964 -2.644 41.092 1.00 37.02 195 PHE A N 1
ATOM 1623 C CA . PHE A 1 197 ? 3.966 -1.593 41.191 1.00 40.33 195 PHE A CA 1
ATOM 1624 C C . PHE A 1 197 ? 2.566 -2.200 41.169 1.00 45.70 195 PHE A C 1
ATOM 1625 O O . PHE A 1 197 ? 2.364 -3.341 40.744 1.00 46.69 195 PHE A O 1
ATOM 1633 N N . ASP A 1 198 ? 1.603 -1.440 41.678 1.00 44.89 196 ASP A N 1
ATOM 1634 C CA . ASP A 1 198 ? 0.186 -1.777 41.534 1.00 42.42 196 ASP A CA 1
ATOM 1635 C C . ASP A 1 198 ? -0.593 -0.465 41.507 1.00 47.61 196 ASP A C 1
ATOM 1636 O O . ASP A 1 198 ? -0.001 0.617 41.459 1.00 42.88 196 ASP A O 1
ATOM 1641 N N . GLU A 1 199 ? -1.926 -0.568 41.515 1.00 51.52 197 GLU A N 1
ATOM 1642 C CA . GLU A 1 199 ? -2.791 0.611 41.470 1.00 47.71 197 GLU A CA 1
ATOM 1643 C C . GLU A 1 199 ? -2.431 1.600 42.570 1.00 39.40 197 GLU A C 1
ATOM 1644 O O . GLU A 1 199 ? -2.148 2.777 42.311 1.00 40.32 197 GLU A O 1
ATOM 1650 N N . GLU A 1 200 ? -2.442 1.117 43.814 1.00 44.56 198 GLU A N 1
ATOM 1651 C CA . GLU A 1 200 ? -2.178 1.963 44.974 1.00 46.73 198 GLU A CA 1
ATOM 1652 C C . GLU A 1 200 ? -0.806 2.609 44.885 1.00 44.28 198 GLU A C 1
ATOM 1653 O O . GLU A 1 200 ? -0.656 3.816 45.119 1.00 42.45 198 GLU A O 1
ATOM 1659 N N . LYS A 1 201 ? 0.220 1.814 44.570 1.00 41.67 199 LYS A N 1
ATOM 1660 C CA . LYS A 1 201 ? 1.570 2.362 44.537 1.00 42.36 199 LYS A CA 1
ATOM 1661 C C . LYS A 1 201 ? 1.722 3.361 43.398 1.00 40.30 199 LYS A C 1
ATOM 1662 O O . LYS A 1 201 ? 2.418 4.373 43.546 1.00 34.52 199 LYS A O 1
ATOM 1668 N N . THR A 1 202 ? 1.054 3.109 42.263 1.00 35.98 200 THR A N 1
ATOM 1669 C CA . THR A 1 202 ? 1.091 4.054 41.149 1.00 34.76 200 THR A CA 1
ATOM 1670 C C . THR A 1 202 ? 0.399 5.364 41.525 1.00 35.61 200 THR A C 1
ATOM 1671 O O . THR A 1 202 ? 0.863 6.447 41.152 1.00 35.46 200 THR A O 1
ATOM 1675 N N . GLU A 1 203 ? -0.700 5.282 42.279 1.00 36.33 201 GLU A N 1
ATOM 1676 C CA . GLU A 1 203 ? -1.371 6.491 42.750 1.00 37.51 201 GLU A CA 1
ATOM 1677 C C . GLU A 1 203 ? -0.474 7.295 43.699 1.00 40.41 201 GLU A C 1
ATOM 1678 O O . GLU A 1 203 ? -0.456 8.529 43.648 1.00 36.60 201 GLU A O 1
ATOM 1684 N N . LEU A 1 204 ? 0.274 6.612 44.574 1.00 39.10 202 LEU A N 1
ATOM 1685 C CA . LEU A 1 204 ? 1.265 7.292 45.408 1.00 35.94 202 LEU A CA 1
ATOM 1686 C C . LEU A 1 204 ? 2.306 8.014 44.556 1.00 37.20 202 LEU A C 1
ATOM 1687 O O . LEU A 1 204 ? 2.672 9.163 44.835 1.00 31.66 202 LEU A O 1
ATOM 1692 N N . ILE A 1 205 ? 2.805 7.345 43.514 1.00 29.57 203 ILE A N 1
ATOM 1693 C CA . ILE A 1 205 ? 3.747 7.980 42.601 1.00 33.26 203 ILE A CA 1
ATOM 1694 C C . ILE A 1 205 ? 3.113 9.205 41.948 1.00 29.29 203 ILE A C 1
ATOM 1695 O O . ILE A 1 205 ? 3.732 10.268 41.850 1.00 28.69 203 ILE A O 1
ATOM 1700 N N . ASN A 1 206 ? 1.867 9.076 41.494 1.00 28.00 204 ASN A N 1
ATOM 1701 C CA . ASN A 1 206 ? 1.205 10.201 40.843 1.00 27.00 204 ASN A CA 1
ATOM 1702 C C . ASN A 1 206 ? 1.030 11.379 41.805 1.00 28.80 204 ASN A C 1
ATOM 1703 O O . ASN A 1 206 ? 1.258 12.534 41.434 1.00 31.47 204 ASN A O 1
ATOM 1708 N N . GLN A 1 207 ? 0.664 11.102 43.052 1.00 29.70 205 GLN A N 1
ATOM 1709 C CA . GLN A 1 207 ? 0.554 12.167 44.041 1.00 35.64 205 GLN A CA 1
ATOM 1710 C C . GLN A 1 207 ? 1.889 12.869 44.236 1.00 30.90 205 GLN A C 1
ATOM 1711 O O . GLN A 1 207 ? 1.943 14.106 44.326 1.00 30.67 205 GLN A O 1
ATOM 1717 N N . THR A 1 208 ? 2.982 12.100 44.253 1.00 28.90 206 THR A N 1
ATOM 1718 C CA . THR A 1 208 ? 4.308 12.688 44.430 1.00 31.85 206 THR A CA 1
ATOM 1719 C C . THR A 1 208 ? 4.659 13.610 43.270 1.00 33.09 206 THR A C 1
ATOM 1720 O O . THR A 1 208 ? 5.074 14.759 43.473 1.00 27.64 206 THR A O 1
ATOM 1724 N N . VAL A 1 209 ? 4.505 13.117 42.038 1.00 26.00 207 VAL A N 1
ATOM 1725 C CA . VAL A 1 209 ? 4.931 13.898 40.876 1.00 27.32 207 VAL A CA 1
ATOM 1726 C C . VAL A 1 209 ? 4.027 15.101 40.690 1.00 26.79 207 VAL A C 1
ATOM 1727 O O . VAL A 1 209 ? 4.489 16.190 40.340 1.00 31.27 207 VAL A O 1
ATOM 1731 N N . THR A 1 210 ? 2.724 14.926 40.920 1.00 28.40 208 THR A N 1
ATOM 1732 C CA . THR A 1 210 ? 1.792 16.053 40.874 1.00 30.44 208 THR A CA 1
ATOM 1733 C C . THR A 1 210 ? 2.164 17.149 41.864 1.00 41.04 208 THR A C 1
ATOM 1734 O O . THR A 1 210 ? 2.093 18.342 41.537 1.00 36.57 208 THR A O 1
ATOM 1738 N N . CYS A 1 211 ? 2.510 16.768 43.096 1.00 33.10 209 CYS A N 1
ATOM 1739 C CA . CYS A 1 211 ? 2.989 17.747 44.066 1.00 36.41 209 CYS A CA 1
ATOM 1740 C C . CYS A 1 211 ? 4.140 18.562 43.484 1.00 26.65 209 CYS A C 1
ATOM 1741 O O . CYS A 1 211 ? 4.142 19.796 43.539 1.00 32.89 209 CYS A O 1
ATOM 1744 N N . HIS A 1 212 ? 5.117 17.878 42.890 1.00 26.89 210 HIS A N 1
ATOM 1745 C CA . HIS A 1 212 ? 6.277 18.576 42.340 1.00 29.86 210 HIS A CA 1
ATOM 1746 C C . HIS A 1 212 ? 5.889 19.500 41.187 1.00 34.05 210 HIS A C 1
ATOM 1747 O O . HIS A 1 212 ? 6.393 20.627 41.091 1.00 28.62 210 HIS A O 1
ATOM 1754 N N . ILE A 1 213 ? 5.010 19.033 40.291 1.00 28.11 211 ILE A N 1
ATOM 1755 C CA . ILE A 1 213 ? 4.571 19.866 39.169 1.00 32.13 211 ILE A CA 1
ATOM 1756 C C . ILE A 1 213 ? 3.945 21.150 39.678 1.00 32.66 211 ILE A C 1
ATOM 1757 O O . ILE A 1 213 ? 4.241 22.241 39.183 1.00 31.32 211 ILE A O 1
ATOM 1762 N N . ASP A 1 214 ? 3.091 21.044 40.699 1.00 31.91 212 ASP A N 1
ATOM 1763 C CA . ASP A 1 214 ? 2.437 22.224 41.244 1.00 29.99 212 ASP A CA 1
ATOM 1764 C C . ASP A 1 214 ? 3.442 23.190 41.865 1.00 34.15 212 ASP A C 1
ATOM 1765 O O . ASP A 1 214 ? 3.308 24.412 41.719 1.00 34.20 212 ASP A O 1
ATOM 1770 N N . LEU A 1 215 ? 4.434 22.665 42.590 1.00 34.13 213 LEU A N 1
ATOM 1771 C CA . LEU A 1 215 ? 5.406 23.541 43.231 1.00 30.12 213 LEU A CA 1
ATOM 1772 C C . LEU A 1 215 ? 6.249 24.264 42.188 1.00 29.86 213 LEU A C 1
ATOM 1773 O O . LEU A 1 215 ? 6.588 25.440 42.359 1.00 31.22 213 LEU A O 1
ATOM 1778 N N . ILE A 1 216 ? 6.581 23.568 41.101 1.00 31.37 214 ILE A N 1
ATOM 1779 C CA . ILE A 1 216 ? 7.393 24.149 40.032 1.00 33.97 214 ILE A CA 1
ATOM 1780 C C . ILE A 1 216 ? 6.587 25.168 39.225 1.00 28.38 214 ILE A C 1
ATOM 1781 O O . ILE A 1 216 ? 7.058 26.279 38.958 1.00 29.83 214 ILE A O 1
ATOM 1786 N N . LEU A 1 217 ? 5.369 24.793 38.807 1.00 25.77 215 LEU A N 1
ATOM 1787 C CA . LEU A 1 217 ? 4.444 25.741 38.178 1.00 30.78 215 LEU A CA 1
ATOM 1788 C C . LEU A 1 217 ? 4.292 27.029 38.989 1.00 39.47 215 LEU A C 1
ATOM 1789 O O . LEU A 1 217 ? 4.367 28.141 38.442 1.00 37.76 215 LEU A O 1
ATOM 1794 N N . GLN A 1 218 ? 4.008 26.896 40.290 1.00 33.75 216 GLN A N 1
ATOM 1795 C CA . GLN A 1 218 ? 3.893 28.064 41.153 1.00 33.76 216 GLN A CA 1
ATOM 1796 C C . GLN A 1 218 ? 5.186 28.873 41.171 1.00 39.53 216 GLN A C 1
ATOM 1797 O O . GLN A 1 218 ? 5.163 30.105 41.068 1.00 41.51 216 GLN A O 1
ATOM 1803 N N . GLY A 1 219 ? 6.327 28.195 41.324 1.00 35.68 217 GLY A N 1
ATOM 1804 C CA . GLY A 1 219 ? 7.590 28.911 41.411 1.00 39.44 217 GLY A CA 1
ATOM 1805 C C . GLY A 1 219 ? 7.965 29.618 40.120 1.00 38.45 217 GLY A C 1
ATOM 1806 O O . GLY A 1 219 ? 8.534 30.711 40.149 1.00 44.65 217 GLY A O 1
ATOM 1807 N N . LEU A 1 220 ? 7.657 29.007 38.971 1.00 36.56 218 LEU A N 1
ATOM 1808 C CA . LEU A 1 220 ? 7.987 29.634 37.698 1.00 39.67 218 LEU A CA 1
ATOM 1809 C C . LEU A 1 220 ? 7.046 30.775 37.350 1.00 46.27 218 LEU A C 1
ATOM 1810 O O . LEU A 1 220 ? 7.401 31.605 36.508 1.00 48.91 218 LEU A O 1
ATOM 1815 N N . SER A 1 221 ? 5.857 30.828 37.960 1.00 46.05 219 SER A N 1
ATOM 1816 C CA . SER A 1 221 ? 4.918 31.911 37.696 1.00 51.53 219 SER A CA 1
ATOM 1817 C C . SER A 1 221 ? 5.181 33.131 38.566 1.00 60.79 219 SER A C 1
ATOM 1818 O O . SER A 1 221 ? 4.589 34.186 38.322 1.00 59.91 219 SER A O 1
ATOM 1821 N N . GLN A 1 222 ? 6.018 33.007 39.591 1.00 55.90 220 GLN A N 1
ATOM 1822 C CA . GLN A 1 222 ? 6.424 34.179 40.342 1.00 62.76 220 GLN A CA 1
ATOM 1823 C C . GLN A 1 222 ? 7.156 35.121 39.397 1.00 72.63 220 GLN A C 1
ATOM 1824 O O . GLN A 1 222 ? 7.870 34.676 38.492 1.00 79.63 220 GLN A O 1
ATOM 1830 N N . ARG A 1 223 ? 6.931 36.422 39.581 1.00 67.06 221 ARG A N 1
ATOM 1831 C CA . ARG A 1 223 ? 7.431 37.529 38.770 1.00 89.98 221 ARG A CA 1
ATOM 1832 C C . ARG A 1 223 ? 6.597 37.769 37.507 1.00 93.64 221 ARG A C 1
ATOM 1833 O O . ARG A 1 223 ? 6.733 38.834 36.902 1.00 92.92 221 ARG A O 1
ATOM 1841 N N . SER A 1 224 ? 5.736 36.835 37.096 1.00 85.71 222 SER A N 1
ATOM 1842 C CA . SER A 1 224 ? 4.865 37.061 35.938 1.00 87.30 222 SER A CA 1
ATOM 1843 C C . SER A 1 224 ? 3.824 38.135 36.258 1.00 89.59 222 SER A C 1
ATOM 1844 O O . SER A 1 224 ? 3.500 38.979 35.420 1.00 94.60 222 SER A O 1
ATOM 1847 N N . THR B 1 9 ? 52.210 -8.693 35.100 1.00 77.42 7 THR B N 1
ATOM 1848 C CA . THR B 1 9 ? 51.531 -8.072 36.232 1.00 81.29 7 THR B CA 1
ATOM 1849 C C . THR B 1 9 ? 51.101 -6.628 35.941 1.00 86.13 7 THR B C 1
ATOM 1850 O O . THR B 1 9 ? 49.931 -6.281 36.117 1.00 82.40 7 THR B O 1
ATOM 1854 N N . ILE B 1 10 ? 52.033 -5.794 35.488 1.00 91.57 8 ILE B N 1
ATOM 1855 C CA . ILE B 1 10 ? 51.698 -4.439 35.060 1.00 82.84 8 ILE B CA 1
ATOM 1856 C C . ILE B 1 10 ? 51.248 -4.432 33.603 1.00 84.66 8 ILE B C 1
ATOM 1857 O O . ILE B 1 10 ? 50.351 -3.670 33.229 1.00 76.77 8 ILE B O 1
ATOM 1862 N N . LYS B 1 11 ? 51.862 -5.287 32.770 1.00 80.19 9 LYS B N 1
ATOM 1863 C CA . LYS B 1 11 ? 51.316 -5.546 31.440 1.00 80.45 9 LYS B CA 1
ATOM 1864 C C . LYS B 1 11 ? 49.876 -6.037 31.523 1.00 75.55 9 LYS B C 1
ATOM 1865 O O . LYS B 1 11 ? 49.033 -5.667 30.695 1.00 65.66 9 LYS B O 1
ATOM 1871 N N . GLY B 1 12 ? 49.577 -6.881 32.513 1.00 73.32 10 GLY B N 1
ATOM 1872 C CA . GLY B 1 12 ? 48.234 -7.413 32.641 1.00 62.16 10 GLY B CA 1
ATOM 1873 C C . GLY B 1 12 ? 47.230 -6.392 33.130 1.00 63.60 10 GLY B C 1
ATOM 1874 O O . GLY B 1 12 ? 46.045 -6.463 32.784 1.00 56.56 10 GLY B O 1
ATOM 1875 N N . GLU B 1 13 ? 47.676 -5.426 33.935 1.00 66.33 11 GLU B N 1
ATOM 1876 C CA . GLU B 1 13 ? 46.720 -4.447 34.431 1.00 64.25 11 GLU B CA 1
ATOM 1877 C C . GLU B 1 13 ? 46.306 -3.482 33.323 1.00 54.01 11 GLU B C 1
ATOM 1878 O O . GLU B 1 13 ? 45.155 -3.036 33.286 1.00 55.84 11 GLU B O 1
ATOM 1884 N N . GLN B 1 14 ? 47.207 -3.194 32.384 1.00 55.55 12 GLN B N 1
ATOM 1885 C CA . GLN B 1 14 ? 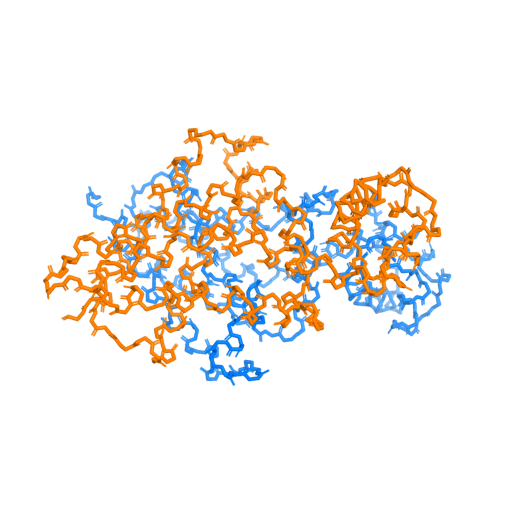46.821 -2.429 31.204 1.00 58.74 12 GLN B CA 1
ATOM 1886 C C . GLN B 1 14 ? 45.867 -3.221 30.313 1.00 53.75 12 GLN B C 1
ATOM 1887 O O . GLN B 1 14 ? 44.851 -2.684 29.852 1.00 46.91 12 GLN B O 1
ATOM 1893 N N . ALA B 1 15 ? 46.171 -4.501 30.070 1.00 54.22 13 ALA B N 1
ATOM 1894 C CA . ALA B 1 15 ? 45.265 -5.355 29.303 1.00 49.15 13 ALA B CA 1
ATOM 1895 C C . ALA B 1 15 ? 43.887 -5.429 29.950 1.00 45.39 13 ALA B C 1
ATOM 1896 O O . ALA B 1 15 ? 42.863 -5.350 29.258 1.00 40.98 13 ALA B O 1
ATOM 1898 N N . LYS B 1 16 ? 43.839 -5.578 31.277 1.00 41.71 14 LYS B N 1
ATOM 1899 C CA . LYS B 1 16 ? 42.554 -5.654 31.963 1.00 42.22 14 LYS B CA 1
ATOM 1900 C C . LYS B 1 16 ? 41.793 -4.340 31.847 1.00 44.69 14 LYS B C 1
ATOM 1901 O O . LYS B 1 16 ? 40.561 -4.335 31.732 1.00 37.32 14 LYS B O 1
ATOM 1907 N N . LYS B 1 17 ? 42.510 -3.213 31.870 1.00 40.56 15 LYS B N 1
ATOM 1908 C CA . LYS B 1 17 ? 41.840 -1.923 31.775 1.00 46.77 15 LYS B CA 1
ATOM 1909 C C . LYS B 1 17 ? 41.245 -1.717 30.387 1.00 39.23 15 LYS B C 1
ATOM 1910 O O . LYS B 1 17 ? 40.124 -1.217 30.260 1.00 39.18 15 LYS B O 1
ATOM 1916 N N . GLN B 1 18 ? 41.963 -2.118 29.334 1.00 38.18 16 GLN B N 1
ATOM 1917 C CA . GLN B 1 18 ? 41.382 -2.041 27.993 1.00 43.97 16 GLN B CA 1
ATOM 1918 C C . GLN B 1 18 ? 40.198 -2.994 27.829 1.00 40.82 16 GLN B C 1
ATOM 1919 O O . GLN B 1 18 ? 39.205 -2.650 27.176 1.00 39.15 16 GLN B O 1
ATOM 1925 N N . LEU B 1 19 ? 40.277 -4.191 28.418 1.00 37.59 17 LEU B N 1
ATOM 1926 C CA . LEU B 1 19 ? 39.173 -5.140 28.310 1.00 33.92 17 LEU B CA 1
ATOM 1927 C C . LEU B 1 19 ? 37.910 -4.617 28.991 1.00 32.08 17 LEU B C 1
ATOM 1928 O O . LEU B 1 19 ? 36.812 -4.706 28.426 1.00 31.81 17 LEU B O 1
ATOM 1933 N N . ILE 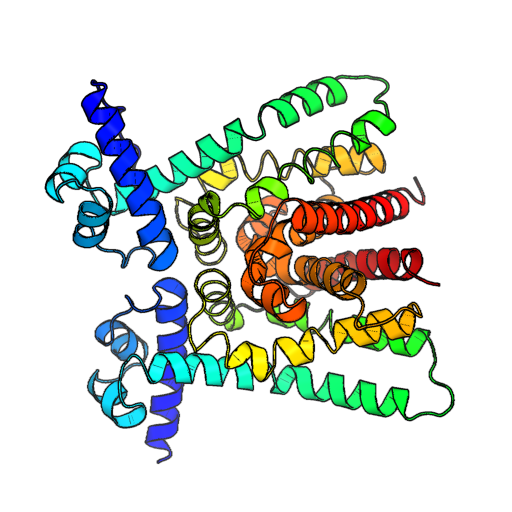B 1 20 ? 38.042 -4.051 30.197 1.00 32.57 18 ILE B N 1
ATOM 1934 C CA . ILE B 1 20 ? 36.878 -3.457 30.859 1.00 31.88 18 ILE B CA 1
ATOM 1935 C C . ILE B 1 20 ? 36.303 -2.307 30.036 1.00 32.26 18 ILE B C 1
ATOM 1936 O O . ILE B 1 20 ? 35.084 -2.218 29.845 1.00 32.23 18 ILE B O 1
ATOM 1941 N N . ALA B 1 21 ? 37.158 -1.413 29.529 1.00 30.72 19 ALA B N 1
ATOM 1942 C CA . ALA B 1 21 ? 36.645 -0.288 28.748 1.00 36.46 19 ALA B CA 1
ATOM 1943 C C . ALA B 1 21 ? 35.895 -0.769 27.509 1.00 36.63 19 ALA B C 1
ATOM 1944 O O . ALA B 1 21 ? 34.802 -0.273 27.208 1.00 32.24 19 ALA B O 1
ATOM 1946 N N . ALA B 1 22 ? 36.447 -1.757 26.794 1.00 30.69 20 ALA B N 1
ATOM 1947 C CA . ALA B 1 22 ? 35.767 -2.288 25.615 1.00 34.10 20 ALA B CA 1
ATOM 1948 C C . ALA B 1 22 ? 34.501 -3.053 25.994 1.00 32.21 20 ALA B C 1
ATOM 1949 O O . ALA B 1 22 ? 33.478 -2.953 25.303 1.00 31.54 20 ALA B O 1
ATOM 1951 N N . ALA B 1 23 ? 34.563 -3.858 27.058 1.00 30.50 21 ALA B N 1
ATOM 1952 C CA . ALA B 1 23 ? 33.383 -4.602 27.494 1.00 29.60 21 ALA B CA 1
ATOM 1953 C C . ALA B 1 23 ? 32.251 -3.659 27.891 1.00 28.54 21 ALA B C 1
ATOM 1954 O O . ALA B 1 23 ? 31.084 -3.897 27.550 1.00 29.98 21 ALA B O 1
ATOM 1956 N N . LEU B 1 24 ? 32.579 -2.566 28.592 1.00 32.62 22 LEU B N 1
ATOM 1957 C CA . LEU B 1 24 ? 31.552 -1.593 28.969 1.00 30.84 22 LEU B CA 1
ATOM 1958 C C . LEU B 1 24 ? 30.809 -1.053 27.753 1.00 31.30 22 LEU B C 1
ATOM 1959 O O . LEU B 1 24 ? 29.581 -0.907 27.782 1.00 32.27 22 LEU B O 1
ATOM 1964 N N . ALA B 1 25 ? 31.538 -0.741 26.680 1.00 30.29 23 ALA B N 1
ATOM 1965 C CA . ALA B 1 25 ? 30.905 -0.247 25.462 1.00 34.04 23 ALA B CA 1
ATOM 1966 C C . ALA B 1 25 ? 30.055 -1.329 24.790 1.00 32.45 23 ALA B C 1
ATOM 1967 O O . ALA B 1 25 ? 28.933 -1.056 24.355 1.00 32.54 23 ALA B O 1
ATOM 1969 N N . GLN B 1 26 ? 30.568 -2.561 24.695 1.00 29.06 24 GLN B N 1
ATOM 1970 C CA . GLN B 1 26 ? 29.833 -3.619 24.004 1.00 33.41 24 GLN B CA 1
ATOM 1971 C C . GLN B 1 26 ? 28.653 -4.116 24.838 1.00 30.06 24 GLN B C 1
ATOM 1972 O O . GLN B 1 26 ? 27.534 -4.249 24.323 1.00 29.11 24 GLN B O 1
ATOM 1978 N N . PHE B 1 27 ? 28.886 -4.414 26.125 1.00 27.85 25 PHE B N 1
ATOM 1979 C CA . PHE B 1 27 ? 27.783 -4.794 27.004 1.00 28.92 25 PHE B CA 1
ATOM 1980 C C . PHE B 1 27 ? 26.749 -3.678 27.101 1.00 33.28 25 PHE B C 1
ATOM 1981 O O . PHE B 1 27 ? 25.541 -3.942 27.179 1.00 27.69 25 PHE B O 1
ATOM 1989 N N . GLY B 1 28 ? 27.212 -2.425 27.123 1.00 30.75 26 GLY B N 1
ATOM 1990 C CA . GLY B 1 28 ? 26.295 -1.309 27.298 1.00 32.33 26 GLY B CA 1
ATOM 1991 C C . GLY B 1 28 ? 25.295 -1.237 26.168 1.00 31.17 26 GLY B C 1
ATOM 1992 O O . GLY B 1 28 ? 24.132 -0.877 26.370 1.00 32.16 26 GLY B O 1
ATOM 1993 N N . GLU B 1 29 ? 25.733 -1.612 24.967 1.00 30.23 27 GLU B N 1
ATOM 1994 C CA . GLU B 1 29 ? 24.912 -1.614 23.766 1.00 38.38 27 GLU B CA 1
ATOM 1995 C C . GLU B 1 29 ? 24.149 -2.930 23.584 1.00 34.58 27 GLU B C 1
ATOM 1996 O O . GLU B 1 29 ? 22.954 -2.914 23.261 1.00 33.66 27 GLU B O 1
ATOM 2002 N N . TYR B 1 30 ? 24.804 -4.076 23.811 1.00 29.07 28 TYR B N 1
ATOM 2003 C CA . TYR B 1 30 ? 24.261 -5.368 23.410 1.00 34.52 28 TYR B CA 1
ATOM 2004 C C . TYR B 1 30 ? 23.963 -6.325 24.555 1.00 33.77 28 TYR B C 1
ATOM 2005 O O . TYR B 1 30 ? 23.536 -7.459 24.288 1.00 29.70 28 TYR B O 1
ATOM 2014 N N . GLY B 1 31 ? 24.187 -5.921 25.807 1.00 31.08 29 GLY B N 1
ATOM 2015 C CA . GLY B 1 31 ? 24.094 -6.865 26.907 1.00 30.39 29 GLY B CA 1
ATOM 2016 C C . GLY B 1 31 ? 24.961 -8.089 26.676 1.00 35.39 29 GLY B C 1
ATOM 2017 O O . GLY B 1 31 ? 26.063 -8.007 26.111 1.00 29.99 29 GLY B O 1
ATOM 2018 N N . MET B 1 32 ? 24.446 -9.253 27.092 1.00 30.04 30 MET B N 1
ATOM 2019 C CA . MET B 1 32 ? 25.199 -10.501 26.998 1.00 34.48 30 MET B CA 1
ATOM 2020 C C . MET B 1 32 ? 25.275 -11.055 25.574 1.00 33.34 30 MET B C 1
ATOM 2021 O O . MET B 1 32 ? 25.985 -12.047 25.355 1.00 29.35 30 MET B O 1
ATOM 2026 N N . ASN B 1 33 ? 24.588 -10.446 24.602 1.00 31.74 31 ASN B N 1
ATOM 2027 C CA . ASN B 1 33 ? 24.791 -10.765 23.194 1.00 32.01 31 ASN B CA 1
ATOM 2028 C C . ASN B 1 33 ? 25.941 -9.981 22.566 1.00 33.81 31 ASN B C 1
ATOM 2029 O O . ASN B 1 33 ? 26.138 -10.058 21.349 1.00 31.08 31 ASN B O 1
ATOM 2034 N N . ALA B 1 34 ? 26.694 -9.221 23.358 1.00 26.95 32 ALA B N 1
ATOM 2035 C CA . ALA B 1 34 ? 28.017 -8.802 22.913 1.00 29.85 32 ALA B CA 1
ATOM 2036 C C . ALA B 1 34 ? 28.881 -10.040 22.723 1.00 29.57 32 ALA B C 1
ATOM 2037 O O . ALA B 1 34 ? 28.659 -11.074 23.354 1.00 34.02 32 ALA B O 1
ATOM 2039 N N . THR B 1 35 ? 29.866 -9.955 21.836 1.00 33.04 33 THR B N 1
ATOM 2040 C CA . THR B 1 35 ? 30.700 -11.113 21.555 1.00 33.70 33 THR B CA 1
ATOM 2041 C C . THR B 1 35 ? 32.068 -10.927 22.184 1.00 34.28 33 THR B C 1
ATOM 2042 O O . THR B 1 35 ? 32.599 -9.813 22.221 1.00 30.98 33 THR B O 1
ATOM 2046 N N . THR B 1 36 ? 32.653 -12.030 22.656 1.00 31.04 34 THR B N 1
ATOM 2047 C CA . THR B 1 36 ? 34.033 -11.951 23.117 1.00 37.85 34 THR B CA 1
ATOM 2048 C C . THR B 1 36 ? 34.933 -11.503 21.985 1.00 34.61 34 THR B C 1
ATOM 2049 O O . THR B 1 36 ? 35.905 -10.775 22.210 1.00 31.54 34 THR B O 1
ATOM 2053 N N . ARG B 1 37 ? 34.596 -11.914 20.763 1.00 30.45 35 ARG B N 1
ATOM 2054 C CA . ARG B 1 37 ? 35.371 -11.542 19.588 1.00 41.86 35 ARG B CA 1
ATOM 2055 C C . ARG B 1 37 ? 35.426 -10.023 19.438 1.00 33.16 35 ARG B C 1
ATOM 2056 O O . ARG B 1 37 ? 36.500 -9.435 19.274 1.00 39.35 35 ARG B O 1
ATOM 2064 N N . GLU B 1 38 ? 34.277 -9.362 19.514 1.00 30.94 36 GLU B N 1
ATOM 2065 C CA . GLU B 1 38 ? 34.281 -7.920 19.327 1.00 34.21 36 GLU B CA 1
ATOM 2066 C C . GLU B 1 38 ? 34.834 -7.183 20.544 1.00 35.95 36 GLU B C 1
ATOM 2067 O O . GLU B 1 38 ? 35.499 -6.158 20.386 1.00 33.89 36 GLU B O 1
ATOM 2073 N N . ILE B 1 39 ? 34.595 -7.695 21.755 1.00 32.55 37 ILE B N 1
ATOM 2074 C CA . ILE B 1 39 ? 35.217 -7.104 22.943 1.00 32.82 37 ILE B CA 1
ATOM 2075 C C . ILE B 1 39 ? 36.736 -7.151 22.828 1.00 33.69 37 ILE B C 1
ATOM 2076 O O . ILE B 1 39 ? 37.423 -6.140 23.021 1.00 35.06 37 ILE B O 1
ATOM 2081 N N . ALA B 1 40 ? 37.281 -8.324 22.483 1.00 31.05 38 ALA B N 1
ATOM 2082 C CA . ALA B 1 40 ? 38.731 -8.468 22.406 1.00 36.44 38 ALA B CA 1
ATOM 2083 C C . ALA B 1 40 ? 39.321 -7.604 21.292 1.00 34.59 38 ALA B C 1
ATOM 2084 O O . ALA B 1 40 ? 40.397 -7.016 21.459 1.00 37.06 38 ALA B O 1
ATOM 2086 N N . ALA B 1 41 ? 38.649 -7.534 20.140 1.00 39.63 39 ALA B N 1
ATOM 2087 C CA . ALA B 1 41 ? 39.163 -6.717 19.044 1.00 46.05 39 ALA B CA 1
ATOM 2088 C C . ALA B 1 41 ? 39.188 -5.242 19.429 1.00 39.31 39 ALA B C 1
ATOM 2089 O O . ALA B 1 41 ? 40.190 -4.554 19.211 1.00 43.30 39 ALA B O 1
ATOM 2091 N N . GLN B 1 42 ? 38.104 -4.737 20.025 1.00 43.35 40 GLN B N 1
ATOM 2092 C CA . GLN B 1 42 ? 38.112 -3.342 20.452 1.00 41.04 40 GLN B CA 1
ATOM 2093 C C . GLN B 1 42 ? 39.179 -3.097 21.511 1.00 45.22 40 GLN B C 1
ATOM 2094 O O . GLN B 1 42 ? 39.757 -2.005 21.571 1.00 40.20 40 GLN B O 1
ATOM 2100 N N . ALA B 1 43 ? 39.477 -4.104 22.334 1.00 38.82 41 ALA B N 1
ATOM 2101 C CA . ALA B 1 43 ? 40.496 -3.944 23.364 1.00 40.27 41 ALA B CA 1
ATOM 2102 C C . ALA B 1 43 ? 41.913 -4.160 22.843 1.00 40.30 41 ALA B C 1
ATOM 2103 O O . ALA B 1 43 ? 42.870 -3.988 23.607 1.00 50.88 41 ALA B O 1
ATOM 2105 N N . GLY B 1 44 ? 42.080 -4.509 21.572 1.00 40.83 42 GLY B N 1
ATOM 2106 C CA . GLY B 1 44 ? 43.398 -4.826 21.059 1.00 44.53 42 GLY B CA 1
ATOM 2107 C C . GLY B 1 44 ? 43.996 -6.095 21.630 1.00 47.94 42 GLY B C 1
ATOM 2108 O O . GLY B 1 44 ? 45.222 -6.197 21.733 1.00 47.89 42 GLY B O 1
ATOM 2109 N N . GLN B 1 45 ? 43.166 -7.071 22.003 1.00 38.48 43 GLN B N 1
ATOM 2110 C CA . GLN B 1 45 ? 43.620 -8.280 22.685 1.00 43.11 43 GLN B CA 1
ATOM 2111 C C . GLN B 1 45 ? 43.101 -9.521 21.971 1.00 43.82 43 GLN B C 1
ATOM 2112 O O . GLN B 1 45 ? 42.216 -9.452 21.118 1.00 44.52 43 GLN B O 1
ATOM 2118 N N . ASN B 1 46 ? 43.644 -10.675 22.355 1.00 43.11 44 ASN B N 1
ATOM 2119 C CA . ASN B 1 46 ? 43.140 -11.953 21.869 1.00 42.21 44 ASN B CA 1
ATOM 2120 C C . ASN B 1 46 ? 41.958 -12.380 22.737 1.00 34.87 44 ASN B C 1
ATOM 2121 O O . ASN B 1 46 ? 41.856 -11.994 23.907 1.00 35.72 44 ASN B O 1
ATOM 2126 N N . ILE B 1 47 ? 41.042 -13.167 22.159 1.00 34.42 45 ILE B N 1
ATOM 2127 C CA . ILE B 1 47 ? 39.862 -13.570 22.928 1.00 35.30 45 ILE B CA 1
ATOM 2128 C C . ILE B 1 47 ? 40.264 -14.358 24.172 1.00 35.65 45 ILE B C 1
ATOM 2129 O O . ILE B 1 47 ? 39.532 -14.373 25.173 1.00 34.63 45 ILE B O 1
ATOM 2134 N N . ALA B 1 48 ? 41.422 -15.020 24.135 1.00 28.00 46 ALA B N 1
ATOM 2135 C CA . ALA B 1 48 ? 41.858 -15.804 25.289 1.00 36.77 46 ALA B CA 1
ATOM 2136 C C . ALA B 1 48 ? 42.107 -14.930 26.519 1.00 32.74 46 ALA B C 1
ATOM 2137 O O . ALA B 1 48 ? 41.949 -15.401 27.653 1.00 32.68 46 ALA B O 1
ATOM 2139 N N . ALA B 1 49 ? 42.471 -13.654 26.327 1.00 32.89 47 ALA B N 1
ATOM 2140 C CA . ALA B 1 49 ? 42.729 -12.777 27.472 1.00 32.47 47 ALA B CA 1
ATOM 2141 C C . ALA B 1 49 ? 41.496 -12.627 28.361 1.00 33.92 47 ALA B C 1
ATOM 2142 O O . ALA B 1 49 ? 41.627 -12.407 29.571 1.00 34.09 47 ALA B O 1
ATOM 2144 N N . ILE B 1 50 ? 40.294 -12.750 27.792 1.00 28.95 48 ILE B N 1
ATOM 2145 C CA . ILE B 1 50 ? 39.085 -12.649 28.609 1.00 31.25 48 ILE B CA 1
ATOM 2146 C C . ILE B 1 50 ? 39.011 -13.810 29.595 1.00 32.15 48 ILE B C 1
ATOM 2147 O O . ILE B 1 50 ? 38.735 -13.622 30.786 1.00 29.85 48 ILE B O 1
ATOM 2152 N N . THR B 1 51 ? 39.277 -15.025 29.110 1.00 33.42 49 THR B N 1
ATOM 2153 C CA . THR B 1 51 ? 39.272 -16.213 29.959 1.00 31.06 49 THR B CA 1
ATOM 2154 C C . THR B 1 51 ? 40.417 -16.185 30.964 1.00 38.99 49 THR B C 1
ATOM 2155 O O . THR B 1 51 ? 40.241 -16.544 32.135 1.00 34.63 49 THR B O 1
ATOM 2159 N N . TYR B 1 52 ? 41.601 -15.774 30.513 1.00 33.06 50 TYR B N 1
ATOM 2160 C CA . TYR B 1 52 ? 42.764 -15.726 31.391 1.00 34.98 50 TYR B CA 1
ATOM 2161 C C . TYR B 1 52 ? 42.575 -14.699 32.511 1.00 42.19 50 TYR B C 1
ATOM 2162 O O . TYR B 1 52 ? 42.693 -15.035 33.695 1.00 34.88 50 TYR B O 1
ATOM 2171 N N . TYR B 1 53 ? 42.237 -13.448 32.162 1.00 33.72 51 TYR B N 1
ATOM 2172 C CA . TYR B 1 53 ? 42.230 -12.379 33.160 1.00 38.15 51 TYR B CA 1
ATOM 2173 C C . TYR B 1 53 ? 40.960 -12.359 33.991 1.00 39.70 51 TYR B C 1
ATOM 2174 O O . TYR B 1 53 ? 40.998 -11.914 35.138 1.00 39.95 51 TYR B O 1
ATOM 2183 N N . PHE B 1 54 ? 39.827 -12.803 33.444 1.00 30.84 52 PHE B N 1
ATOM 2184 C CA . PHE B 1 54 ? 38.559 -12.675 34.150 1.00 34.04 52 PHE B CA 1
ATOM 2185 C C . PHE B 1 54 ? 37.845 -13.987 34.390 1.00 42.25 52 PHE B C 1
ATOM 2186 O O . PHE B 1 54 ? 37.040 -14.062 35.322 1.00 39.01 52 PHE B O 1
ATOM 2194 N N . GLY B 1 55 ? 38.126 -15.019 33.599 1.00 35.61 53 GLY B N 1
ATOM 2195 C CA . GLY B 1 55 ? 37.520 -16.318 33.792 1.00 33.65 53 GLY B CA 1
ATOM 2196 C C . GLY B 1 55 ? 36.520 -16.686 32.716 1.00 40.21 53 GLY B C 1
ATOM 2197 O O . GLY B 1 55 ? 36.449 -17.851 32.315 1.00 36.23 53 GLY B O 1
ATOM 2198 N N . SER B 1 56 ? 35.753 -15.706 32.236 1.00 34.44 54 SER B N 1
ATOM 2199 C CA . SER B 1 56 ? 34.665 -15.935 31.288 1.00 34.80 54 SER B CA 1
ATOM 2200 C C . SER B 1 56 ? 34.075 -14.586 30.903 1.00 36.39 54 SER B C 1
ATOM 2201 O O . SER B 1 56 ? 34.364 -13.556 31.523 1.00 29.39 54 SER B O 1
ATOM 2204 N N . LYS B 1 57 ? 33.229 -14.609 29.866 1.00 31.15 55 LYS B N 1
ATOM 2205 C CA . LYS B 1 57 ? 32.480 -13.419 29.485 1.00 35.60 55 LYS B CA 1
ATOM 2206 C C . LYS B 1 57 ? 31.579 -12.954 30.620 1.00 30.08 55 LYS B C 1
ATOM 2207 O O . LYS B 1 57 ? 31.445 -11.751 30.865 1.00 27.68 55 LYS B O 1
ATOM 2213 N N . GLU B 1 58 ? 30.939 -13.909 31.301 1.00 35.99 56 GLU B N 1
ATOM 2214 C CA A GLU B 1 58 ? 30.073 -13.621 32.439 0.58 31.06 56 GLU B CA 1
ATOM 2215 C CA B GLU B 1 58 ? 30.064 -13.556 32.416 0.42 31.05 56 GLU B CA 1
ATOM 2216 C C . GLU B 1 58 ? 30.844 -12.915 33.557 1.00 29.32 56 GLU B C 1
ATOM 2217 O O . GLU B 1 58 ? 30.374 -11.943 34.155 1.00 31.24 56 GLU B O 1
ATOM 2228 N N . ASP B 1 59 ? 32.034 -13.429 33.876 1.00 31.90 57 ASP B N 1
ATOM 2229 C CA . ASP B 1 59 ? 32.846 -12.800 34.914 1.00 29.24 57 ASP B CA 1
ATOM 2230 C C . ASP B 1 59 ? 33.305 -11.411 34.490 1.00 30.11 57 ASP B C 1
ATOM 2231 O O . ASP B 1 59 ? 33.385 -10.501 35.326 1.00 28.58 57 ASP B O 1
ATOM 2236 N N . LEU B 1 60 ? 33.590 -11.214 33.198 1.00 25.99 58 LEU B N 1
ATOM 2237 C CA . LEU B 1 60 ? 33.953 -9.874 32.750 1.00 25.62 58 LEU B CA 1
ATOM 2238 C C . LEU B 1 60 ? 32.767 -8.923 32.845 1.00 30.51 58 LEU B C 1
ATOM 2239 O O . LEU B 1 60 ? 32.945 -7.747 33.181 1.00 26.76 58 LEU B O 1
ATOM 2244 N N . TYR B 1 61 ? 31.555 -9.415 32.590 1.00 26.67 59 TYR B N 1
ATOM 2245 C CA . TYR B 1 61 ? 30.368 -8.580 32.784 1.00 30.49 59 TYR B CA 1
ATOM 2246 C C . TYR B 1 61 ? 30.268 -8.092 34.232 1.00 29.20 59 TYR B C 1
ATOM 2247 O O . TYR B 1 61 ? 29.993 -6.911 34.486 1.00 27.10 59 TYR B O 1
ATOM 2256 N N . LEU B 1 62 ? 30.536 -8.973 35.191 1.00 31.03 60 LEU B N 1
ATOM 2257 C CA . LEU B 1 62 ? 30.493 -8.565 36.593 1.00 31.24 60 LEU B CA 1
ATOM 2258 C C . LEU B 1 62 ? 31.626 -7.613 36.950 1.00 27.83 60 LEU B C 1
ATOM 2259 O O . LEU B 1 62 ? 31.437 -6.705 37.766 1.00 33.49 60 LEU B O 1
ATOM 2264 N N . ALA B 1 63 ? 32.820 -7.823 36.388 1.00 29.59 61 ALA B N 1
ATOM 2265 C CA . ALA B 1 63 ? 33.923 -6.896 36.630 1.00 31.82 61 ALA B CA 1
ATOM 2266 C C . ALA B 1 63 ? 33.612 -5.515 36.070 1.00 35.39 61 ALA B C 1
ATOM 2267 O O . ALA B 1 63 ? 34.132 -4.504 36.564 1.00 31.34 61 ALA B O 1
ATOM 2269 N N . CYS B 1 64 ? 32.771 -5.454 35.038 1.00 30.81 62 CYS B N 1
ATOM 2270 C CA . CYS B 1 64 ? 32.332 -4.170 34.519 1.00 28.13 62 CYS B CA 1
ATOM 2271 C C . CYS B 1 64 ? 31.438 -3.478 35.539 1.00 29.50 62 CYS B C 1
ATOM 2272 O O . CYS B 1 64 ? 31.559 -2.271 35.767 1.00 29.32 62 CYS B O 1
ATOM 2275 N N . ALA B 1 65 ? 30.514 -4.228 36.142 1.00 25.13 63 ALA B N 1
ATOM 2276 C CA . ALA B 1 65 ? 29.687 -3.670 37.209 1.00 31.74 63 ALA B CA 1
ATOM 2277 C C . ALA B 1 65 ? 30.534 -3.223 38.391 1.00 31.57 63 ALA B C 1
ATOM 2278 O O . ALA B 1 65 ? 30.265 -2.171 38.993 1.00 29.87 63 ALA B O 1
ATOM 2280 N N . GLN B 1 66 ? 31.549 -4.022 38.753 1.00 26.72 64 GLN B N 1
ATOM 2281 C CA . GLN B 1 66 ? 32.428 -3.655 39.867 1.00 31.94 64 GLN B CA 1
ATOM 2282 C C . GLN B 1 66 ? 33.174 -2.365 39.571 1.00 34.08 64 GLN B C 1
ATOM 2283 O O . GLN B 1 66 ? 33.344 -1.511 40.455 1.00 30.60 64 GLN B O 1
ATOM 2289 N N . TRP B 1 67 ? 33.656 -2.225 38.336 1.00 27.52 65 TRP B N 1
ATOM 2290 C CA . TRP B 1 67 ? 34.344 -1.005 37.946 1.00 28.73 65 TRP B CA 1
ATOM 2291 C C . TRP B 1 67 ? 33.423 0.204 38.060 1.00 30.33 65 TRP B C 1
ATOM 2292 O O . TRP B 1 67 ? 33.828 1.261 38.554 1.00 27.01 65 TRP B O 1
ATOM 2303 N N . ILE B 1 68 ? 32.186 0.075 37.586 1.00 27.20 66 ILE B N 1
ATOM 2304 C CA . ILE B 1 68 ? 31.234 1.178 37.693 1.00 25.59 66 ILE B CA 1
ATOM 2305 C C . ILE B 1 68 ? 30.994 1.540 39.155 1.00 27.78 66 ILE B C 1
ATOM 2306 O O . ILE B 1 68 ? 30.977 2.724 39.521 1.00 29.17 66 ILE B O 1
ATOM 2311 N N . ALA B 1 69 ? 30.793 0.530 40.009 1.00 27.89 67 ALA B N 1
ATOM 2312 C CA . ALA B 1 69 ? 30.598 0.795 41.434 1.00 27.45 67 ALA B CA 1
ATOM 2313 C C . ALA B 1 69 ? 31.804 1.509 42.036 1.00 32.60 67 ALA B C 1
ATOM 2314 O O . ALA B 1 69 ? 31.644 2.462 42.816 1.00 30.07 67 ALA B O 1
ATOM 2316 N N . ASP B 1 70 ? 33.022 1.086 41.667 1.00 31.84 68 ASP B N 1
ATOM 2317 C CA . ASP B 1 70 ? 34.219 1.760 42.167 1.00 33.47 68 ASP B CA 1
ATOM 2318 C C . ASP B 1 70 ? 34.302 3.190 41.660 1.00 36.24 68 ASP B C 1
ATOM 2319 O O . ASP B 1 70 ? 34.687 4.100 42.408 1.00 35.20 68 ASP B O 1
ATOM 2324 N N . PHE B 1 71 ? 33.967 3.408 40.383 1.00 30.47 69 PHE B N 1
ATOM 2325 C CA . PHE B 1 71 ? 34.018 4.754 39.818 1.00 30.78 69 PHE B CA 1
ATOM 2326 C C . PHE B 1 71 ? 33.041 5.688 40.527 1.00 31.53 69 PHE B C 1
ATOM 2327 O O . PHE B 1 71 ? 33.391 6.818 40.890 1.00 30.76 69 PHE B O 1
ATOM 2335 N N . ILE B 1 72 ? 31.796 5.250 40.705 1.00 30.61 70 ILE B N 1
ATOM 2336 C CA A ILE B 1 72 ? 30.824 6.095 41.393 0.24 30.99 70 ILE B CA 1
ATOM 2337 C CA B ILE B 1 72 ? 30.828 6.102 41.389 0.76 31.07 70 ILE B CA 1
ATOM 2338 C C . ILE B 1 72 ? 31.251 6.314 42.838 1.00 27.18 70 ILE B C 1
ATOM 2339 O O . ILE B 1 72 ? 31.195 7.434 43.350 1.00 30.19 70 ILE B O 1
ATOM 2348 N N . GLY B 1 73 ? 31.716 5.246 43.504 1.00 29.89 71 GLY B N 1
ATOM 2349 C CA . GLY B 1 73 ? 32.144 5.355 44.893 1.00 31.29 71 GLY B CA 1
ATOM 2350 C C . GLY B 1 73 ? 33.215 6.406 45.127 1.00 31.64 71 GLY B C 1
ATOM 2351 O O . GLY B 1 73 ? 33.178 7.125 46.127 1.00 29.90 71 GLY B O 1
ATOM 2352 N N . GLU B 1 74 ? 34.194 6.498 44.222 1.00 30.27 72 GLU B N 1
ATOM 2353 C CA . GLU B 1 74 ? 35.234 7.510 44.359 1.00 33.66 72 GLU B CA 1
ATOM 2354 C C . GLU B 1 74 ? 34.685 8.921 44.195 1.00 34.85 72 GLU B C 1
ATOM 2355 O O . GLU B 1 74 ? 35.177 9.851 44.845 1.00 34.57 72 GLU B O 1
ATOM 2361 N N . GLN B 1 75 ? 33.659 9.105 43.364 1.00 28.69 73 GLN B N 1
ATOM 2362 C CA . GLN B 1 75 ? 33.011 10.415 43.285 1.00 31.89 73 GLN B CA 1
ATOM 2363 C C . GLN B 1 75 ? 32.153 10.687 44.514 1.00 29.52 73 GLN B C 1
ATOM 2364 O O . GLN B 1 75 ? 32.072 11.831 44.982 1.00 30.22 73 GLN B O 1
ATOM 2370 N N . PHE B 1 76 ? 31.473 9.655 45.025 1.00 28.71 74 PHE B N 1
ATOM 2371 C CA . PHE B 1 76 ? 30.504 9.838 46.106 1.00 30.85 74 PHE B CA 1
ATOM 2372 C C . PHE B 1 76 ? 31.179 10.032 47.460 1.00 33.12 74 PHE B C 1
ATOM 2373 O O . PHE B 1 76 ? 30.713 10.839 48.281 1.00 29.65 74 PHE B O 1
ATOM 2381 N N . ARG B 1 77 ? 32.262 9.295 47.718 1.00 35.35 75 ARG B N 1
ATOM 2382 C CA . ARG B 1 77 ? 32.943 9.309 49.019 1.00 34.66 75 ARG B CA 1
ATOM 2383 C C . ARG B 1 77 ? 33.172 10.701 49.605 1.00 33.79 75 ARG B C 1
ATOM 2384 O O . ARG B 1 77 ? 32.791 10.920 50.767 1.00 37.16 75 ARG B O 1
ATOM 2392 N N . PRO B 1 78 ? 33.759 11.668 48.891 1.00 33.80 76 PRO B N 1
ATOM 2393 C CA . PRO B 1 78 ? 33.965 12.995 49.495 1.00 35.59 76 PRO B CA 1
ATOM 2394 C C . PRO B 1 78 ? 32.680 13.693 49.909 1.00 34.14 76 PRO B C 1
ATOM 2395 O O . PRO B 1 78 ? 32.695 14.476 50.870 1.00 32.20 76 PRO B O 1
ATOM 2399 N N . HIS B 1 79 ? 31.569 13.456 49.207 1.00 25.90 77 HIS B N 1
ATOM 2400 C CA . HIS B 1 79 ? 30.312 14.079 49.614 1.00 27.95 77 HIS B CA 1
ATOM 2401 C C . HIS B 1 79 ? 29.804 13.489 50.916 1.00 25.63 77 HIS B C 1
ATOM 2402 O O . HIS B 1 79 ? 29.288 14.215 51.775 1.00 27.63 77 HIS B O 1
ATOM 2409 N N . ALA B 1 80 ? 29.910 12.171 51.068 1.00 27.19 78 ALA B N 1
ATOM 2410 C CA . ALA B 1 80 ? 29.487 11.550 52.319 1.00 26.65 78 ALA B CA 1
ATOM 2411 C C . ALA B 1 80 ? 30.341 12.037 53.484 1.00 32.05 78 ALA B C 1
ATOM 2412 O O . ALA B 1 80 ? 29.829 12.296 54.578 1.00 29.88 78 ALA B O 1
ATOM 2414 N N . GLU B 1 81 ? 31.649 12.175 53.264 1.00 30.33 79 GLU B N 1
ATOM 2415 C CA . GLU B 1 81 ? 32.538 12.612 54.331 1.00 34.71 79 GLU B CA 1
ATOM 2416 C C . GLU B 1 81 ? 32.255 14.053 54.734 1.00 38.02 79 GLU B C 1
ATOM 2417 O O . GLU B 1 81 ? 32.259 14.381 55.932 1.00 30.65 79 GLU B O 1
ATOM 2423 N N . GLU B 1 82 ? 32.017 14.930 53.750 1.00 30.63 80 GLU B N 1
ATOM 2424 C CA . GLU B 1 82 ? 31.653 16.314 54.052 1.00 29.87 80 GLU B CA 1
ATOM 2425 C C . GLU B 1 82 ? 30.356 16.385 54.859 1.00 25.35 80 GLU B C 1
ATOM 2426 O O . GLU B 1 82 ? 30.237 17.188 55.793 1.00 28.19 80 GLU B O 1
ATOM 2432 N N . ALA B 1 83 ? 29.366 15.565 54.498 1.00 23.63 81 ALA B N 1
ATOM 2433 C CA . ALA B 1 83 ? 28.105 15.553 55.231 1.00 26.27 81 ALA B CA 1
ATOM 2434 C C . ALA B 1 83 ? 28.308 15.098 56.671 1.00 30.31 81 ALA B C 1
ATOM 2435 O O . ALA B 1 83 ? 27.780 15.716 57.605 1.00 29.77 81 ALA B O 1
ATOM 2437 N N . GLU B 1 84 ? 29.073 14.013 56.871 1.00 25.89 82 GLU B N 1
ATOM 2438 C CA . GLU B 1 84 ? 29.373 13.565 58.233 1.00 31.13 82 GLU B CA 1
ATOM 2439 C C . GLU B 1 84 ? 30.043 14.658 59.059 1.00 31.95 82 GLU B C 1
ATOM 2440 O O . GLU B 1 84 ? 29.756 14.809 60.266 1.00 29.22 82 GLU B O 1
ATOM 2446 N N . ARG B 1 85 ? 30.955 15.429 58.443 1.00 28.48 83 ARG B N 1
ATOM 2447 C CA . ARG B 1 85 ? 31.617 16.493 59.194 1.00 33.09 83 ARG B CA 1
ATOM 2448 C C . ARG B 1 85 ? 30.648 17.616 59.535 1.00 32.17 83 ARG B C 1
ATOM 2449 O O . ARG B 1 85 ? 30.718 18.204 60.626 1.00 27.80 83 ARG B O 1
ATOM 2457 N N . LEU B 1 86 ? 29.730 17.927 58.621 1.00 26.56 84 LEU B N 1
ATOM 2458 C CA . LEU B 1 86 ? 28.756 18.979 58.896 1.00 30.16 84 LEU B CA 1
ATOM 2459 C C . LEU B 1 86 ? 27.840 18.584 60.046 1.00 28.26 84 LEU B C 1
ATOM 2460 O O . LEU B 1 86 ? 27.613 19.370 60.974 1.00 26.90 84 LEU B O 1
ATOM 2465 N N . PHE B 1 87 ? 27.297 17.364 60.001 1.00 25.22 85 PHE B N 1
ATOM 2466 C CA . PHE B 1 87 ? 26.381 16.940 61.055 1.00 26.31 85 PHE B CA 1
ATOM 2467 C C . PHE B 1 87 ? 27.088 16.589 62.357 1.00 27.55 85 PHE B C 1
ATOM 2468 O O . PHE B 1 87 ? 26.410 16.340 63.364 1.00 29.40 85 PHE B O 1
ATOM 2476 N N . ALA B 1 88 ? 28.425 16.600 62.389 1.00 25.23 86 ALA B N 1
ATOM 2477 C CA . ALA B 1 88 ? 29.103 16.485 63.676 1.00 28.98 86 ALA B CA 1
ATOM 2478 C C . ALA B 1 88 ? 29.156 17.811 64.422 1.00 31.54 86 ALA B C 1
ATOM 2479 O O . ALA B 1 88 ? 29.393 17.814 65.632 1.00 30.46 86 ALA B O 1
ATOM 2481 N N . GLN B 1 89 ? 28.955 18.937 63.739 1.00 31.01 87 GLN B N 1
ATOM 2482 C CA . GLN B 1 89 ? 28.983 20.222 64.421 1.00 34.18 87 GLN B CA 1
ATOM 2483 C C . GLN B 1 89 ? 27.782 20.334 65.352 1.00 33.01 87 GLN B C 1
ATOM 2484 O O . GLN B 1 89 ? 26.712 19.791 65.061 1.00 34.99 87 GLN B O 1
ATOM 2490 N N . PRO B 1 90 ? 27.935 21.020 66.491 1.00 35.71 88 PRO B N 1
ATOM 2491 C CA . PRO B 1 90 ? 26.781 21.164 67.399 1.00 38.08 88 PRO B CA 1
ATOM 2492 C C . PRO B 1 90 ? 25.597 21.857 66.745 1.00 50.91 88 PRO B C 1
ATOM 2493 O O . PRO B 1 90 ? 24.448 21.431 66.937 1.00 47.72 88 PRO B O 1
ATOM 2497 N N . GLN B 1 91 ? 25.846 22.883 65.934 1.00 43.35 89 GLN B N 1
ATOM 2498 C CA . GLN B 1 91 ? 24.790 23.698 65.332 1.00 58.49 89 GLN B CA 1
ATOM 2499 C C . GLN B 1 91 ? 24.973 23.813 63.824 1.00 52.39 89 GLN B C 1
ATOM 2500 O O . GLN B 1 91 ? 25.379 24.868 63.321 1.00 61.89 89 GLN B O 1
ATOM 2506 N N . PRO B 1 92 ? 24.678 22.761 63.066 1.00 53.43 90 PRO B N 1
ATOM 2507 C CA . PRO B 1 92 ? 24.738 22.896 61.607 1.00 57.82 90 PRO B CA 1
ATOM 2508 C C . PRO B 1 92 ? 23.691 23.885 61.128 1.00 57.58 90 PRO B C 1
ATOM 2509 O O . PRO B 1 92 ? 22.641 24.067 61.750 1.00 67.50 90 PRO B O 1
ATOM 2513 N N . ASP B 1 93 ? 24.000 24.553 60.026 1.00 50.18 91 ASP B N 1
ATOM 2514 C CA A ASP B 1 93 ? 23.091 25.495 59.391 0.42 52.38 91 ASP B CA 1
ATOM 2515 C CA B ASP B 1 93 ? 23.052 25.476 59.429 0.58 52.40 91 ASP B CA 1
ATOM 2516 C C . ASP B 1 93 ? 22.261 24.780 58.331 1.00 43.48 91 ASP B C 1
ATOM 2517 O O . ASP B 1 93 ? 22.773 23.910 57.620 1.00 44.30 91 ASP B O 1
ATOM 2526 N N . ARG B 1 94 ? 20.982 25.149 58.231 1.00 37.95 92 ARG B N 1
ATOM 2527 C CA . ARG B 1 94 ? 20.150 24.692 57.128 1.00 44.36 92 ARG B CA 1
ATOM 2528 C C . ARG B 1 94 ? 20.755 25.086 55.782 1.00 37.63 92 ARG B C 1
ATOM 2529 O O . ARG B 1 94 ? 20.698 24.319 54.809 1.00 39.02 92 ARG B O 1
ATOM 2537 N N . ALA B 1 95 ? 21.329 26.289 55.706 1.00 36.92 93 ALA B N 1
ATOM 2538 C CA . ALA B 1 95 ? 21.960 26.737 54.467 1.00 37.55 93 ALA B CA 1
ATOM 2539 C C . ALA B 1 95 ? 23.101 25.807 54.069 1.00 36.85 93 ALA B C 1
ATOM 2540 O O . ALA B 1 95 ? 23.293 25.512 52.883 1.00 29.92 93 ALA B O 1
ATOM 2542 N N . ALA B 1 96 ? 23.845 25.299 55.053 1.00 32.17 94 ALA B N 1
ATOM 2543 C CA . ALA B 1 96 ? 24.928 24.372 54.747 1.00 32.89 94 ALA B CA 1
ATOM 2544 C C . ALA B 1 96 ? 24.404 23.011 54.296 1.00 33.97 94 ALA B C 1
ATOM 2545 O O . ALA B 1 96 ? 25.034 22.366 53.446 1.00 30.49 94 ALA B O 1
ATOM 2547 N N . ILE B 1 97 ? 23.260 22.555 54.825 1.00 27.40 95 ILE B N 1
ATOM 2548 C CA . ILE B 1 97 ? 22.672 21.309 54.326 1.00 27.73 95 ILE B CA 1
ATOM 2549 C C . ILE B 1 97 ? 22.294 21.467 52.858 1.00 30.05 95 ILE B C 1
ATOM 2550 O O . ILE B 1 97 ? 22.580 20.600 52.014 1.00 25.38 95 ILE B O 1
ATOM 2555 N N . ARG B 1 98 ? 21.639 22.583 52.531 1.00 29.52 96 ARG B N 1
ATOM 2556 C CA . ARG B 1 98 ? 21.284 22.847 51.140 1.00 31.93 96 ARG B CA 1
ATOM 2557 C C . ARG B 1 98 ? 22.518 22.824 50.247 1.00 27.63 96 ARG B C 1
ATOM 2558 O O . ARG B 1 98 ? 22.478 22.294 49.134 1.00 29.63 96 ARG B O 1
ATOM 2566 N N . GLU B 1 99 ? 23.624 23.402 50.716 1.00 28.07 97 GLU B N 1
ATOM 2567 C CA . GLU B 1 99 ? 24.824 23.450 49.887 1.00 28.84 97 GLU B CA 1
ATOM 2568 C C . GLU B 1 99 ? 25.342 22.051 49.599 1.00 36.50 97 GLU B C 1
ATOM 2569 O O . GLU B 1 99 ? 25.859 21.790 48.508 1.00 29.55 97 GLU B O 1
ATOM 2575 N N . LEU B 1 100 ? 25.205 21.129 50.558 1.00 28.50 98 LEU B N 1
ATOM 2576 C CA . LEU B 1 100 ? 25.604 19.751 50.287 1.00 26.41 98 LEU B CA 1
ATOM 2577 C C . LEU B 1 100 ? 24.719 19.126 49.226 1.00 27.33 98 LEU B C 1
ATOM 2578 O O . LEU B 1 100 ? 25.195 18.355 48.374 1.00 23.46 98 LEU B O 1
ATOM 2583 N N . ILE B 1 101 ? 23.414 19.397 49.291 1.00 22.97 99 ILE B N 1
ATOM 2584 C CA . ILE B 1 101 ? 22.520 18.869 48.271 1.00 27.56 99 ILE B CA 1
ATOM 2585 C C . ILE B 1 101 ? 22.939 19.388 46.899 1.00 29.51 99 ILE B C 1
ATOM 2586 O O . ILE B 1 101 ? 23.005 18.634 45.914 1.00 27.68 99 ILE B O 1
ATOM 2591 N N . LEU B 1 102 ? 23.251 20.681 46.819 1.00 26.21 100 LEU B N 1
ATOM 2592 C CA . LEU B 1 102 ? 23.553 21.267 45.514 1.00 30.34 100 LEU B CA 1
ATOM 2593 C C . LEU B 1 102 ? 24.914 20.810 44.995 1.00 30.54 100 LEU B C 1
ATOM 2594 O O . LEU B 1 102 ? 25.091 20.632 43.785 1.00 29.03 100 LEU B O 1
ATOM 2599 N N . ARG B 1 103 ? 25.902 20.641 45.875 1.00 28.20 101 ARG B N 1
ATOM 2600 C CA . ARG B 1 103 ? 27.185 20.136 45.397 1.00 29.82 101 ARG B CA 1
ATOM 2601 C C . ARG B 1 103 ? 27.058 18.710 44.864 1.00 32.21 101 ARG B C 1
ATOM 2602 O O . ARG B 1 103 ? 27.690 18.364 43.857 1.00 25.14 101 ARG B O 1
ATOM 2610 N N . ALA B 1 104 ? 26.256 17.869 45.521 1.00 27.96 102 ALA B N 1
ATOM 2611 C CA . ALA B 1 104 ? 26.027 16.522 45.008 1.00 30.01 102 ALA B CA 1
ATOM 2612 C C . ALA B 1 104 ? 25.340 16.568 43.646 1.00 31.96 102 ALA B C 1
ATOM 2613 O O . ALA B 1 104 ? 25.744 15.874 42.706 1.00 28.85 102 ALA B O 1
ATOM 2615 N N . CYS B 1 105 ? 24.303 17.399 43.522 1.00 28.14 103 CYS B N 1
ATOM 2616 C CA A CYS B 1 105 ? 23.575 17.462 42.264 0.51 29.76 103 CYS B CA 1
ATOM 2617 C CA B CYS B 1 105 ? 23.558 17.511 42.267 0.49 29.77 103 CYS B CA 1
ATOM 2618 C C . CYS B 1 105 ? 24.439 18.039 41.142 1.00 26.33 103 CYS B C 1
ATOM 2619 O O . CYS B 1 105 ? 24.397 17.537 40.012 1.00 26.58 103 CYS B O 1
ATOM 2624 N N . ARG B 1 106 ? 25.243 19.069 41.427 1.00 26.60 104 ARG B N 1
ATOM 2625 C CA A ARG B 1 106 ? 26.099 19.632 40.386 0.52 30.35 104 ARG B CA 1
ATOM 2626 C CA B ARG B 1 106 ? 26.114 19.640 40.398 0.48 30.36 104 ARG B CA 1
ATOM 2627 C C . ARG B 1 106 ? 27.175 18.637 39.955 1.00 30.84 104 ARG B C 1
ATOM 2628 O O . ARG B 1 106 ? 27.542 18.585 38.774 1.00 27.97 104 ARG B O 1
ATOM 2643 N N . ASN B 1 107 ? 27.688 17.837 40.891 1.00 27.14 105 ASN B N 1
ATOM 2644 C CA . ASN B 1 107 ? 28.670 16.807 40.545 1.00 27.79 105 ASN B CA 1
ATOM 2645 C C . ASN B 1 107 ? 28.048 15.721 39.659 1.00 28.96 105 ASN B C 1
ATOM 2646 O O . ASN B 1 107 ? 28.686 15.255 38.704 1.00 25.76 105 ASN B O 1
ATOM 2651 N N . MET B 1 108 ? 26.797 15.322 39.940 1.00 23.02 106 MET B N 1
ATOM 2652 C CA . MET B 1 108 ? 26.125 14.340 39.086 1.00 23.79 106 MET B CA 1
ATOM 2653 C C . MET B 1 108 ? 25.823 14.902 37.710 1.00 25.09 106 MET B C 1
ATOM 2654 O O . MET B 1 108 ? 26.029 14.220 36.704 1.00 23.01 106 MET B O 1
ATOM 2659 N N . ILE B 1 109 ? 25.324 16.133 37.649 1.00 26.88 107 ILE B N 1
ATOM 2660 C CA . ILE B 1 109 ? 25.065 16.778 36.365 1.00 28.53 107 ILE B CA 1
ATOM 2661 C C . ILE B 1 109 ? 26.339 16.868 35.539 1.00 28.38 107 ILE B C 1
ATOM 2662 O O . ILE B 1 109 ? 26.332 16.613 34.323 1.00 26.96 107 ILE B O 1
ATOM 2667 N N . LYS B 1 110 ? 27.449 17.246 36.173 1.00 21.23 108 LYS B N 1
ATOM 2668 C CA . LYS B 1 110 ? 28.710 17.346 35.446 1.00 25.09 108 LYS B CA 1
ATOM 2669 C C . LYS B 1 110 ? 29.104 16.004 34.838 1.00 29.72 108 LYS B C 1
ATOM 2670 O O . LYS B 1 110 ? 29.359 15.903 33.628 1.00 28.87 108 LYS B O 1
ATOM 2676 N N . LEU B 1 111 ? 29.174 14.965 35.669 1.00 28.03 109 LEU B N 1
ATOM 2677 C CA . LEU B 1 111 ? 29.529 13.637 35.181 1.00 25.99 109 LEU B CA 1
ATOM 2678 C C . LEU B 1 111 ? 28.547 13.144 34.129 1.00 28.16 109 LEU B C 1
ATOM 2679 O O . LEU B 1 111 ? 28.947 12.452 33.184 1.00 29.41 109 LEU B O 1
ATOM 2684 N N . LEU B 1 112 ? 27.272 13.510 34.253 1.00 23.15 110 LEU B N 1
ATOM 2685 C CA . LEU B 1 112 ? 26.247 12.994 33.360 1.00 23.51 110 LEU B CA 1
ATOM 2686 C C . LEU B 1 112 ? 26.067 13.839 32.108 1.00 26.85 110 LEU B C 1
ATOM 2687 O O . LEU B 1 112 ? 25.113 13.618 31.356 1.00 28.45 110 LEU B O 1
ATOM 2692 N N . THR B 1 113 ? 26.947 14.809 31.877 1.00 23.29 111 THR B N 1
ATOM 2693 C CA . THR B 1 113 ? 27.013 15.531 30.618 1.00 24.01 111 THR B CA 1
ATOM 2694 C C . THR B 1 113 ? 28.397 15.388 30.010 1.00 28.61 111 THR B C 1
ATOM 2695 O O . THR B 1 113 ? 28.757 16.126 29.088 1.00 35.59 111 THR B O 1
ATOM 2699 N N . GLN B 1 114 ? 29.163 14.419 30.509 1.00 27.24 112 GLN B N 1
ATOM 2700 C CA . GLN B 1 114 ? 30.521 14.122 30.065 1.00 29.23 112 GLN B CA 1
ATOM 2701 C C . GLN B 1 114 ? 30.499 12.930 29.104 1.00 34.30 112 GLN B C 1
ATOM 2702 O O . GLN B 1 114 ? 29.923 11.886 29.429 1.00 29.07 112 GLN B O 1
ATOM 2708 N N . ASP B 1 115 ? 31.142 13.069 27.938 1.00 32.80 113 ASP B N 1
ATOM 2709 C CA . ASP B 1 115 ? 31.081 12.002 26.934 1.00 37.43 113 ASP B CA 1
ATOM 2710 C C . ASP B 1 115 ? 31.595 10.672 27.475 1.00 35.27 113 ASP B C 1
ATOM 2711 O O . ASP B 1 115 ? 31.065 9.611 27.129 1.00 31.76 113 ASP B O 1
ATOM 2716 N N . ASP B 1 116 ? 32.627 10.699 28.316 1.00 30.84 114 ASP B N 1
ATOM 2717 C CA . ASP B 1 116 ? 33.304 9.458 28.665 1.00 33.05 114 ASP B CA 1
ATOM 2718 C C . ASP B 1 116 ? 32.596 8.659 29.759 1.00 34.68 114 ASP B C 1
ATOM 2719 O O . ASP B 1 116 ? 33.141 7.643 30.204 1.00 36.98 114 ASP B O 1
ATOM 2724 N N . THR B 1 117 ? 31.410 9.083 30.211 1.00 33.85 115 THR B N 1
ATOM 2725 C CA . THR B 1 117 ? 30.601 8.277 31.121 1.00 28.68 115 THR B CA 1
ATOM 2726 C C . THR B 1 117 ? 29.375 7.681 30.443 1.00 22.74 115 THR B C 1
ATOM 2727 O O . THR B 1 117 ? 28.583 7.004 31.112 1.00 25.51 115 THR B O 1
ATOM 2731 N N . VAL B 1 118 ? 29.209 7.898 29.136 1.00 27.14 116 VAL B N 1
ATOM 2732 C CA . VAL B 1 118 ? 28.000 7.455 28.445 1.00 28.79 116 VAL B CA 1
ATOM 2733 C C . VAL B 1 118 ? 27.842 5.938 28.535 1.00 27.14 116 VAL B C 1
ATOM 2734 O O . VAL B 1 118 ? 26.736 5.433 28.764 1.00 22.55 116 VAL B O 1
ATOM 2738 N N . ASN B 1 119 ? 28.941 5.185 28.374 1.00 24.38 117 ASN B N 1
ATOM 2739 C CA . ASN B 1 119 ? 28.840 3.728 28.416 1.00 29.76 117 ASN B CA 1
ATOM 2740 C C . ASN B 1 119 ? 28.469 3.224 29.804 1.00 31.46 117 ASN B C 1
ATOM 2741 O O . ASN B 1 119 ? 27.787 2.196 29.925 1.00 25.79 117 ASN B O 1
ATOM 2746 N N . LEU B 1 120 ? 28.923 3.915 30.853 1.00 25.05 118 LEU B N 1
ATOM 2747 C CA A LEU B 1 120 ? 28.463 3.592 32.199 0.63 25.15 118 LEU B CA 1
ATOM 2748 C CA B LEU B 1 120 ? 28.460 3.597 32.200 0.37 25.24 118 LEU B CA 1
ATOM 2749 C C . LEU B 1 120 ? 26.951 3.714 32.292 1.00 27.19 118 LEU B C 1
ATOM 2750 O O . LEU B 1 120 ? 26.289 2.849 32.878 1.00 23.83 118 LEU B O 1
ATOM 2759 N N . SER B 1 121 ? 26.390 4.795 31.725 1.00 24.99 119 SER B N 1
ATOM 2760 C CA . SER B 1 121 ? 24.948 5.005 31.794 1.00 23.71 119 SER B CA 1
ATOM 2761 C C . SER B 1 121 ? 24.199 3.943 31.002 1.00 26.54 119 SER B C 1
ATOM 2762 O O . SER B 1 121 ? 23.126 3.494 31.425 1.00 25.80 119 SER B O 1
ATOM 2765 N N . LYS B 1 122 ? 24.724 3.567 29.827 1.00 24.95 120 LYS B N 1
ATOM 2766 C CA . LYS B 1 122 ? 24.109 2.501 29.037 1.00 24.23 120 LYS B CA 1
ATOM 2767 C C . LYS B 1 122 ? 24.019 1.221 29.857 1.00 25.26 120 LYS B C 1
ATOM 2768 O O . LYS B 1 122 ? 22.971 0.572 29.922 1.00 25.93 120 LYS B O 1
ATOM 2774 N N . PHE B 1 123 ? 25.133 0.844 30.485 1.00 25.44 121 PHE B N 1
ATOM 2775 C CA . PHE B 1 123 ? 25.215 -0.402 31.240 1.00 24.94 121 PHE B CA 1
ATOM 2776 C C . PHE B 1 123 ? 24.208 -0.409 32.384 1.00 27.79 121 PHE B C 1
ATOM 2777 O O . PHE B 1 123 ? 23.470 -1.381 32.566 1.00 25.87 121 PHE B O 1
ATOM 2785 N N . ILE B 1 124 ? 24.152 0.684 33.152 1.00 25.13 122 ILE B N 1
ATOM 2786 C CA . ILE B 1 124 ? 23.219 0.770 34.273 1.00 24.90 122 ILE B CA 1
ATOM 2787 C C . ILE B 1 124 ? 21.773 0.803 33.782 1.00 25.37 122 ILE B C 1
ATOM 2788 O O . ILE B 1 124 ? 20.907 0.078 34.303 1.00 24.59 122 ILE B O 1
ATOM 2793 N N . SER B 1 125 ? 21.487 1.625 32.764 1.00 21.29 123 SER B N 1
ATOM 2794 C CA A SER B 1 125 ? 20.111 1.764 32.296 0.50 25.07 123 SER B CA 1
ATOM 2795 C CA B SER B 1 125 ? 20.113 1.765 32.284 0.20 25.28 123 SER B CA 1
ATOM 2796 C CA C SER B 1 125 ? 20.109 1.764 32.299 0.30 25.17 123 SER B CA 1
ATOM 2797 C C . SER B 1 125 ? 19.541 0.427 31.832 1.00 27.91 123 SER B C 1
ATOM 2798 O O . SER B 1 125 ? 18.367 0.128 32.079 1.00 26.02 123 SER B O 1
ATOM 2805 N N . ARG B 1 126 ? 20.354 -0.397 31.154 1.00 24.43 124 ARG B N 1
ATOM 2806 C CA . ARG B 1 126 ? 19.893 -1.738 30.778 1.00 24.95 124 ARG B CA 1
ATOM 2807 C C . ARG B 1 126 ? 19.547 -2.565 32.013 1.00 26.51 124 ARG B C 1
ATOM 2808 O O . ARG B 1 126 ? 18.577 -3.345 32.024 1.00 24.65 124 ARG B O 1
ATOM 2816 N N . GLU B 1 127 ? 20.389 -2.471 33.036 1.00 24.96 125 GLU B N 1
ATOM 2817 C CA . GLU B 1 127 ? 20.188 -3.272 34.234 1.00 23.85 125 GLU B CA 1
ATOM 2818 C C . GLU B 1 127 ? 18.980 -2.782 35.032 1.00 24.71 125 GLU B C 1
ATOM 2819 O O . GLU B 1 127 ? 18.369 -3.557 35.769 1.00 27.26 125 GLU B O 1
ATOM 2825 N N . GLN B 1 128 ? 18.606 -1.509 34.887 1.00 26.25 126 GLN B N 1
ATOM 2826 C CA . GLN B 1 128 ? 17.420 -1.014 35.593 1.00 27.28 126 GLN B CA 1
ATOM 2827 C C . GLN B 1 128 ? 16.155 -1.723 35.129 1.00 34.35 126 GLN B C 1
ATOM 2828 O O . GLN B 1 128 ? 15.245 -1.962 35.932 1.00 27.46 126 GLN B O 1
ATOM 2834 N N . LEU B 1 129 ? 16.085 -2.083 33.849 1.00 30.49 127 LEU B N 1
ATOM 2835 C CA A LEU B 1 129 ? 14.907 -2.720 33.268 0.77 28.30 127 LEU B CA 1
ATOM 2836 C CA B LEU B 1 129 ? 14.902 -2.721 33.282 0.23 28.39 127 LEU B CA 1
ATOM 2837 C C . LEU B 1 129 ? 15.032 -4.228 33.161 1.00 28.98 127 LEU B C 1
ATOM 2838 O O . LEU B 1 129 ? 14.021 -4.909 32.931 1.00 40.36 127 LEU B O 1
ATOM 2847 N N . SER B 1 130 ? 16.237 -4.767 33.298 1.00 29.59 128 SER B N 1
ATOM 2848 C CA A SER B 1 130 ? 16.452 -6.215 33.286 0.20 28.40 128 SER B CA 1
ATOM 2849 C CA B SER B 1 130 ? 16.458 -6.212 33.279 0.80 28.19 128 SER B CA 1
ATOM 2850 C C . SER B 1 130 ? 17.587 -6.530 34.248 1.00 29.68 128 SER B C 1
ATOM 2851 O O . SER B 1 130 ? 18.710 -6.829 33.840 1.00 27.75 128 SER B O 1
ATOM 2856 N N . PRO B 1 131 ? 17.321 -6.456 35.557 1.00 30.58 129 PRO B N 1
ATOM 2857 C CA . PRO B 1 131 ? 18.410 -6.579 36.535 1.00 32.21 129 PRO B CA 1
ATOM 2858 C C . PRO B 1 131 ? 18.971 -7.989 36.622 1.00 30.16 129 PRO B C 1
ATOM 2859 O O . PRO B 1 131 ? 18.235 -8.971 36.602 1.00 33.73 129 PRO B O 1
ATOM 2863 N N . THR B 1 132 ? 20.290 -8.070 36.745 1.00 32.33 130 THR B N 1
ATOM 2864 C CA . THR B 1 132 ? 21.026 -9.291 37.051 1.00 36.47 130 THR B CA 1
ATOM 2865 C C . THR B 1 132 ? 21.802 -9.074 38.356 1.00 35.71 130 THR B C 1
ATOM 2866 O O . THR B 1 132 ? 21.619 -8.063 39.051 1.00 35.25 130 THR B O 1
ATOM 2870 N N . ALA B 1 133 ? 22.705 -10.011 38.666 1.00 33.60 131 ALA B N 1
ATOM 2871 C CA . ALA B 1 133 ? 23.589 -9.832 39.809 1.00 31.44 131 ALA B CA 1
ATOM 2872 C C . ALA B 1 133 ? 24.443 -8.584 39.668 1.00 34.76 131 ALA B C 1
ATOM 2873 O O . ALA B 1 133 ? 24.898 -8.029 40.677 1.00 36.50 131 ALA B O 1
ATOM 2875 N N . ALA B 1 134 ? 24.683 -8.132 38.436 1.00 30.93 132 ALA B N 1
ATOM 2876 C CA . ALA B 1 134 ? 25.422 -6.889 38.241 1.00 30.01 132 ALA B CA 1
ATOM 2877 C C . ALA B 1 134 ? 24.709 -5.706 38.891 1.00 35.75 132 ALA B C 1
ATOM 2878 O O . ALA B 1 134 ? 25.343 -4.898 39.582 1.00 33.21 132 ALA B O 1
ATOM 2880 N N . TYR B 1 135 ? 23.397 -5.550 38.653 1.00 33.03 133 TYR B N 1
ATOM 2881 C CA . TYR B 1 135 ? 22.728 -4.391 39.240 1.00 29.01 133 TYR B CA 1
ATOM 2882 C C . TYR B 1 135 ? 22.840 -4.418 40.767 1.00 32.35 133 TYR B C 1
ATOM 2883 O O . TYR B 1 135 ? 23.166 -3.401 41.391 1.00 31.16 133 TYR B O 1
ATOM 2892 N N . HIS B 1 136 ? 22.588 -5.581 41.378 1.00 30.58 134 HIS B N 1
ATOM 2893 C CA A HIS B 1 136 ? 22.561 -5.616 42.833 0.53 35.78 134 HIS B CA 1
ATOM 2894 C CA B HIS B 1 136 ? 22.585 -5.712 42.840 0.47 35.77 134 HIS B CA 1
ATOM 2895 C C . HIS B 1 136 ? 23.928 -5.326 43.440 1.00 32.62 134 HIS B C 1
ATOM 2896 O O . HIS B 1 136 ? 23.997 -4.724 44.521 1.00 30.82 134 HIS B O 1
ATOM 2909 N N . LEU B 1 137 ? 25.015 -5.681 42.757 1.00 34.76 135 LEU B N 1
ATOM 2910 C CA . LEU B 1 137 ? 26.342 -5.303 43.231 1.00 37.01 135 LEU B CA 1
ATOM 2911 C C . LEU B 1 137 ? 26.505 -3.779 43.250 1.00 34.28 135 LEU B C 1
ATOM 2912 O O . LEU B 1 137 ? 26.979 -3.202 44.238 1.00 31.08 135 LEU B O 1
ATOM 2917 N N . VAL B 1 138 ? 26.116 -3.106 42.165 1.00 30.38 136 VAL B N 1
ATOM 2918 C CA . VAL B 1 138 ? 26.264 -1.655 42.114 1.00 33.83 136 VAL B CA 1
ATOM 2919 C C . VAL B 1 138 ? 25.289 -0.990 43.075 1.00 29.83 136 VAL B C 1
ATOM 2920 O O . VAL B 1 138 ? 25.613 0.027 43.698 1.00 30.98 136 VAL B O 1
ATOM 2924 N N . HIS B 1 139 ? 24.076 -1.541 43.192 1.00 26.20 137 HIS B N 1
ATOM 2925 C CA . HIS B 1 139 ? 23.073 -0.961 44.082 1.00 32.67 137 HIS B CA 1
ATOM 2926 C C . HIS B 1 139 ? 23.551 -0.987 45.529 1.00 32.43 137 HIS B C 1
ATOM 2927 O O . HIS B 1 139 ? 23.539 0.039 46.221 1.00 32.84 137 HIS B O 1
ATOM 2934 N N . GLU B 1 140 ? 24.006 -2.150 45.988 1.00 27.12 138 GLU B N 1
ATOM 2935 C CA . GLU B 1 140 ? 24.427 -2.308 47.373 1.00 31.81 138 GLU B CA 1
ATOM 2936 C C . GLU B 1 140 ? 25.682 -1.503 47.668 1.00 39.37 138 GLU B C 1
ATOM 2937 O O . GLU B 1 140 ? 25.816 -0.919 48.751 1.00 33.91 138 GLU B O 1
ATOM 2943 N N . GLN B 1 141 ? 26.599 -1.423 46.711 1.00 35.92 139 GLN B N 1
ATOM 2944 C CA . GLN B 1 141 ? 27.852 -0.758 47.019 1.00 34.69 139 GLN B CA 1
ATOM 2945 C C . GLN B 1 141 ? 27.762 0.763 46.924 1.00 37.72 139 GLN B C 1
ATOM 2946 O O . GLN B 1 141 ? 28.441 1.459 47.691 1.00 33.06 139 GLN B O 1
ATOM 2952 N N . VAL B 1 142 ? 26.947 1.312 46.019 1.00 29.67 140 VAL B N 1
ATOM 2953 C CA . VAL B 1 142 ? 27.023 2.756 45.837 1.00 35.11 140 VAL B CA 1
ATOM 2954 C C . VAL B 1 142 ? 25.702 3.422 45.451 1.00 33.94 140 VAL B C 1
ATOM 2955 O O . VAL B 1 142 ? 25.443 4.554 45.875 1.00 29.96 140 VAL B O 1
ATOM 2959 N N . ILE B 1 143 ? 24.855 2.765 44.646 1.00 30.38 141 ILE B N 1
ATOM 2960 C CA . ILE B 1 143 ? 23.647 3.461 44.204 1.00 26.59 141 ILE B CA 1
ATOM 2961 C C . ILE B 1 143 ? 22.688 3.659 45.372 1.00 29.41 141 ILE B C 1
ATOM 2962 O O . ILE B 1 143 ? 22.117 4.741 45.549 1.00 30.79 141 ILE B O 1
ATOM 2967 N N . SER B 1 144 ? 22.497 2.634 46.188 1.00 28.68 142 SER B N 1
ATOM 2968 C CA . SER B 1 144 ? 21.691 2.819 47.391 1.00 34.10 142 SER B CA 1
ATOM 2969 C C . SER B 1 144 ? 22.335 3.790 48.373 1.00 31.45 142 SER B C 1
ATOM 2970 O O . SER B 1 144 ? 21.629 4.682 48.870 1.00 29.10 142 SER B O 1
ATOM 2973 N N . PRO B 1 145 ? 23.628 3.690 48.703 1.00 29.46 143 PRO B N 1
ATOM 2974 C CA . PRO B 1 145 ? 24.214 4.722 49.579 1.00 31.43 143 PRO B CA 1
ATOM 2975 C C . PRO B 1 145 ? 24.064 6.141 49.035 1.00 29.99 143 PRO B C 1
ATOM 2976 O O . PRO B 1 145 ? 23.864 7.067 49.828 1.00 25.71 143 PRO B O 1
ATOM 2980 N N . LEU B 1 146 ? 24.115 6.342 47.718 1.00 23.54 144 LEU B N 1
ATOM 2981 C CA . LEU B 1 146 ? 23.952 7.694 47.163 1.00 27.73 144 LEU B CA 1
ATOM 2982 C C . LEU B 1 146 ? 22.498 8.168 47.219 1.00 30.06 144 LEU B C 1
ATOM 2983 O O . LEU B 1 146 ? 22.230 9.338 47.532 1.00 25.48 144 LEU B O 1
ATOM 2988 N N . HIS B 1 147 ? 21.558 7.297 46.845 1.00 24.16 145 HIS B N 1
ATOM 2989 C CA . HIS B 1 147 ? 20.129 7.601 46.966 1.00 28.37 145 HIS B CA 1
ATOM 2990 C C . HIS B 1 147 ? 19.750 7.931 48.409 1.00 27.73 145 HIS B C 1
ATOM 2991 O O . HIS B 1 147 ? 19.027 8.909 48.676 1.00 25.36 145 HIS B O 1
ATOM 2998 N N . SER B 1 148 ? 20.213 7.111 49.360 1.00 26.35 146 SER B N 1
ATOM 2999 C CA A SER B 1 148 ? 19.893 7.370 50.760 0.38 32.16 146 SER B CA 1
ATOM 3000 C CA B SER B 1 148 ? 19.907 7.366 50.766 0.62 32.22 146 SER B CA 1
ATOM 3001 C C . SER B 1 148 ? 20.579 8.637 51.258 1.00 25.20 146 SER B C 1
ATOM 3002 O O . SER B 1 148 ? 20.012 9.375 52.073 1.00 27.00 146 SER B O 1
ATOM 3007 N N . HIS B 1 149 ? 21.796 8.910 50.776 1.00 28.18 147 HIS B N 1
ATOM 3008 C CA . HIS B 1 149 ? 22.483 10.144 51.136 1.00 27.59 147 HIS B CA 1
ATOM 3009 C C . HIS B 1 149 ? 21.648 11.369 50.757 1.00 26.09 147 HIS B C 1
ATOM 3010 O O . HIS B 1 149 ? 21.432 12.270 51.577 1.00 23.79 147 HIS B O 1
ATOM 3017 N N . LEU B 1 150 ? 21.116 11.388 49.530 1.00 25.27 148 LEU B N 1
ATOM 3018 C CA . LEU B 1 150 ? 20.284 12.508 49.096 1.00 25.36 148 LEU B CA 1
ATOM 3019 C C . LEU B 1 150 ? 18.945 12.523 49.828 1.00 23.19 148 LEU B C 1
ATOM 3020 O O . LEU B 1 150 ? 18.446 13.592 50.192 1.00 22.98 148 LEU B O 1
ATOM 3025 N N . THR B 1 151 ? 18.336 11.351 50.031 1.00 24.04 149 THR B N 1
ATOM 3026 C CA . THR B 1 151 ? 17.089 11.299 50.796 1.00 22.96 149 THR B CA 1
ATOM 3027 C C . THR B 1 151 ? 17.279 11.855 52.208 1.00 24.44 149 THR B C 1
ATOM 3028 O O . THR B 1 151 ? 16.458 12.644 52.693 1.00 23.31 149 THR B O 1
ATOM 3032 N N . ARG B 1 152 ? 18.372 11.481 52.874 1.00 23.17 150 ARG B N 1
ATOM 3033 C CA . ARG B 1 152 ? 18.600 11.964 54.233 1.00 24.39 150 ARG B CA 1
ATOM 3034 C C . ARG B 1 152 ? 18.925 13.456 54.267 1.00 25.62 150 ARG B C 1
ATOM 3035 O O . ARG B 1 152 ? 18.475 14.166 55.174 1.00 23.66 150 ARG B O 1
ATOM 3043 N N . LEU B 1 153 ? 19.705 13.960 53.298 1.00 25.80 151 LEU B N 1
ATOM 3044 C CA . LEU B 1 153 ? 19.956 15.399 53.250 1.00 26.57 151 LEU B CA 1
ATOM 3045 C C . LEU B 1 153 ? 18.661 16.172 53.046 1.00 26.21 151 LEU B C 1
ATOM 3046 O O . LEU B 1 153 ? 18.439 17.205 53.682 1.00 24.41 151 LEU B O 1
ATOM 3051 N N . ILE B 1 154 ? 17.801 15.701 52.143 1.00 22.87 152 ILE B N 1
ATOM 3052 C CA . ILE B 1 154 ? 16.521 16.375 51.902 1.00 23.07 152 ILE B CA 1
ATOM 3053 C C . ILE B 1 154 ? 15.640 16.293 53.148 1.00 23.97 152 ILE B C 1
ATOM 3054 O O . ILE B 1 154 ? 15.046 17.283 53.577 1.00 26.77 152 ILE B O 1
ATOM 3059 N N . ALA B 1 155 ? 15.556 15.110 53.762 1.00 23.84 153 ALA B N 1
ATOM 3060 C CA . ALA B 1 155 ? 14.792 14.989 55.003 1.00 27.04 153 ALA B CA 1
ATOM 3061 C C . ALA B 1 155 ? 15.377 15.864 56.106 1.00 28.24 153 ALA B C 1
ATOM 3062 O O . ALA B 1 155 ? 14.639 16.428 56.927 1.00 30.15 153 ALA B O 1
ATOM 3064 N N . ALA B 1 156 ? 16.705 15.967 56.161 1.00 26.42 154 ALA B N 1
ATOM 3065 C 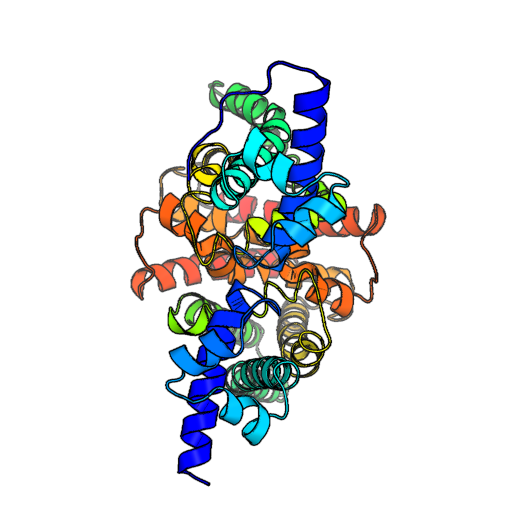CA . ALA B 1 156 ? 17.325 16.800 57.196 1.00 28.29 154 ALA B CA 1
ATOM 3066 C C . ALA B 1 156 ? 16.982 18.274 57.000 1.00 28.88 154 ALA B C 1
ATOM 3067 O O . ALA B 1 156 ? 16.713 18.990 57.977 1.00 27.24 154 ALA B O 1
ATOM 3069 N N . TRP B 1 157 ? 16.989 18.746 55.740 1.00 25.34 155 TRP B N 1
ATOM 3070 C CA . TRP B 1 157 ? 16.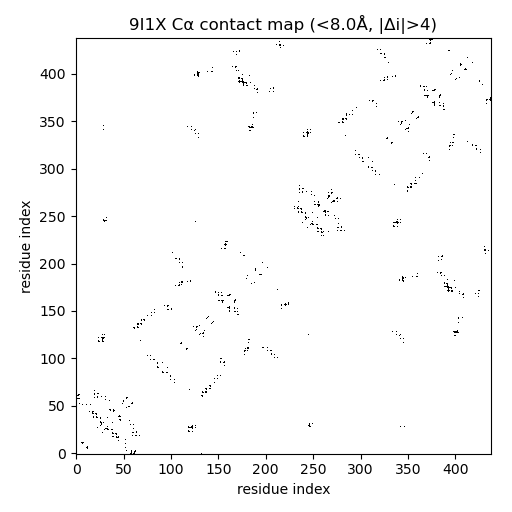673 20.145 55.459 1.00 28.02 155 TRP B CA 1
ATOM 3071 C C . TRP B 1 157 ? 15.214 20.443 55.781 1.00 26.51 155 TRP B C 1
ATOM 3072 O O . TRP B 1 157 ? 14.900 21.445 56.431 1.00 32.92 155 TRP B O 1
ATOM 3083 N N . THR B 1 158 ? 14.309 19.582 55.331 1.00 28.22 156 THR B N 1
ATOM 3084 C CA . THR B 1 158 ? 12.883 19.851 55.458 1.00 29.93 156 THR B CA 1
ATOM 3085 C C . THR B 1 158 ? 12.336 19.527 56.833 1.00 37.35 156 THR B C 1
ATOM 3086 O O . THR B 1 158 ? 11.268 20.034 57.190 1.00 38.02 156 THR B O 1
ATOM 3090 N N . GLY B 1 159 ? 13.026 18.691 57.602 1.00 33.15 157 GLY B N 1
ATOM 3091 C CA . GLY B 1 159 ? 12.493 18.249 58.875 1.00 40.46 157 GLY B CA 1
ATOM 3092 C C . GLY B 1 159 ? 11.553 17.069 58.768 1.00 42.09 157 GLY B C 1
ATOM 3093 O O . GLY B 1 159 ? 10.713 16.881 59.644 1.00 39.71 157 GLY B O 1
ATOM 3094 N N . CYS B 1 160 ? 11.661 16.268 57.711 1.00 38.59 158 CYS B N 1
ATOM 3095 C CA . CYS B 1 160 ? 10.842 15.071 57.564 1.00 42.68 158 CYS B CA 1
ATOM 3096 C C . CYS B 1 160 ? 11.633 13.815 57.936 1.00 39.42 158 CYS B C 1
ATOM 3097 O O . CYS B 1 160 ? 12.812 13.867 58.299 1.00 35.29 158 CYS B O 1
ATOM 3100 N N . ASP B 1 161 ? 10.941 12.673 57.875 1.00 41.76 159 ASP B N 1
ATOM 3101 C CA . ASP B 1 161 ? 11.508 11.355 58.156 1.00 36.78 159 ASP B CA 1
ATOM 3102 C C . ASP B 1 161 ? 12.084 10.781 56.868 1.00 33.41 159 ASP B C 1
ATOM 3103 O O . ASP B 1 161 ? 11.353 10.574 55.898 1.00 36.16 159 ASP B O 1
ATOM 3108 N N . ALA B 1 162 ? 13.386 10.496 56.878 1.00 35.07 160 ALA B N 1
ATOM 3109 C CA . ALA B 1 162 ? 14.049 9.935 55.709 1.00 34.26 160 ALA B CA 1
ATOM 3110 C C . ALA B 1 162 ? 13.537 8.544 55.341 1.00 35.48 160 ALA B C 1
ATOM 3111 O O . ALA B 1 162 ? 13.677 8.127 54.187 1.00 38.03 160 ALA B O 1
ATOM 3113 N N . ASN B 1 163 ? 12.975 7.799 56.286 1.00 33.52 161 ASN B N 1
ATOM 3114 C CA . ASN B 1 163 ? 12.530 6.447 55.979 1.00 39.51 161 ASN B CA 1
ATOM 3115 C C . ASN B 1 163 ? 11.075 6.383 55.549 1.00 34.05 161 ASN B C 1
ATOM 3116 O O . ASN B 1 163 ? 10.592 5.298 55.234 1.00 37.10 161 ASN B O 1
ATOM 3121 N N . ASP B 1 164 ? 10.351 7.499 55.576 1.00 31.83 162 ASP B N 1
ATOM 3122 C CA . ASP B 1 164 ? 8.985 7.482 55.081 1.00 35.52 162 ASP B CA 1
ATOM 3123 C C . ASP B 1 164 ? 9.009 7.150 53.593 1.00 35.84 162 ASP B C 1
ATOM 3124 O O . ASP B 1 164 ? 9.858 7.652 52.851 1.00 29.20 162 ASP B O 1
ATOM 3129 N N . THR B 1 165 ? 8.109 6.253 53.167 1.00 32.07 163 THR B N 1
ATOM 3130 C CA . THR B 1 165 ? 8.019 5.904 51.751 1.00 32.33 163 THR B CA 1
ATOM 3131 C C . THR B 1 165 ? 7.823 7.143 50.877 1.00 35.25 163 THR B C 1
ATOM 3132 O O . THR B 1 165 ? 8.400 7.248 49.783 1.00 30.65 163 THR B O 1
ATOM 3136 N N . ARG B 1 166 ? 7.030 8.105 51.348 1.00 32.96 164 ARG B N 1
ATOM 3137 C CA . ARG B 1 166 ? 6.805 9.316 50.562 1.00 38.75 164 ARG B CA 1
ATOM 3138 C C . ARG B 1 166 ? 8.092 10.103 50.353 1.00 31.83 164 ARG B C 1
ATOM 3139 O O . ARG B 1 166 ? 8.324 10.640 49.263 1.00 32.24 164 ARG B O 1
ATOM 3147 N N . MET B 1 167 ? 8.950 10.179 51.378 1.00 32.43 165 MET B N 1
ATOM 3148 C CA . MET B 1 167 ? 10.216 10.911 51.233 1.00 30.59 165 MET B CA 1
ATOM 3149 C C . MET B 1 167 ? 11.125 10.241 50.205 1.00 26.21 165 MET B C 1
ATOM 3150 O O . MET B 1 167 ? 11.844 10.913 49.444 1.00 27.63 165 MET B O 1
ATOM 3155 N N . ILE B 1 168 ? 11.143 8.910 50.209 1.00 29.75 166 ILE B N 1
ATOM 3156 C CA . ILE B 1 168 ? 11.947 8.154 49.254 1.00 26.71 166 ILE B CA 1
ATOM 3157 C C . ILE B 1 168 ? 11.451 8.408 47.829 1.00 24.24 166 ILE B C 1
ATOM 3158 O O . ILE B 1 168 ? 12.247 8.642 46.909 1.00 24.07 166 ILE B O 1
ATOM 3163 N N . LEU B 1 169 ? 10.126 8.440 47.645 1.00 25.72 167 LEU B N 1
ATOM 3164 C CA . LEU B 1 169 ? 9.545 8.734 46.331 1.00 29.59 167 LEU B CA 1
ATOM 3165 C C . LEU B 1 169 ? 9.823 10.168 45.902 1.00 29.91 167 LEU B C 1
ATOM 3166 O O . LEU B 1 169 ? 10.145 10.413 44.736 1.00 27.48 167 LEU B O 1
ATOM 3171 N N . HIS B 1 170 ? 9.656 11.138 46.821 1.00 27.41 168 HIS B N 1
ATOM 3172 C CA . HIS B 1 170 ? 9.995 12.538 46.523 1.00 26.51 168 HIS B CA 1
ATOM 3173 C C . HIS B 1 170 ? 11.419 12.653 46.010 1.00 24.09 168 HIS B C 1
ATOM 3174 O O . HIS B 1 170 ? 11.693 13.354 45.025 1.00 25.53 168 HIS B O 1
ATOM 3181 N N . THR B 1 171 ? 12.351 11.995 46.703 1.00 21.57 169 THR B N 1
ATOM 3182 C CA . THR B 1 171 ? 13.757 12.061 46.332 1.00 20.30 169 THR B CA 1
ATOM 3183 C C . THR B 1 171 ? 14.002 11.383 44.994 1.00 21.05 169 THR B C 1
ATOM 3184 O O . THR B 1 171 ? 14.812 11.856 44.190 1.00 24.25 169 THR B O 1
ATOM 3188 N N . HIS B 1 172 ? 13.336 10.250 44.761 1.00 25.30 170 HIS B N 1
ATOM 3189 C CA . HIS B 1 172 ? 13.534 9.530 43.511 1.00 25.34 170 HIS B CA 1
ATOM 3190 C C . HIS B 1 172 ? 13.116 10.385 42.325 1.00 23.71 170 HIS B C 1
ATOM 3191 O O . HIS B 1 172 ? 13.818 10.437 41.303 1.00 21.41 170 HIS B O 1
ATOM 3198 N N . ALA B 1 173 ? 11.973 11.057 42.448 1.00 24.40 171 ALA B N 1
ATOM 3199 C CA . ALA B 1 173 ? 11.493 11.936 41.387 1.00 25.60 171 ALA B CA 1
ATOM 3200 C C . ALA B 1 173 ? 12.471 13.072 41.130 1.00 28.48 171 ALA B C 1
ATOM 3201 O O . ALA B 1 173 ? 12.754 13.400 39.974 1.00 29.38 171 ALA B O 1
ATOM 3203 N N . LEU B 1 174 ? 12.993 13.685 42.201 1.00 23.45 172 LEU B N 1
ATOM 3204 C CA A LEU B 1 174 ? 13.991 14.738 42.050 0.65 25.48 172 LEU B CA 1
ATOM 3205 C CA B LEU B 1 174 ? 13.995 14.734 42.060 0.35 25.53 172 LEU B CA 1
ATOM 3206 C C . LEU B 1 174 ? 15.231 14.235 41.320 1.00 27.93 172 LEU B C 1
ATOM 3207 O O . LEU B 1 174 ? 15.776 14.939 40.453 1.00 27.97 172 LEU B O 1
ATOM 3216 N N . ILE B 1 175 ? 15.709 13.032 41.664 1.00 23.59 173 ILE B N 1
ATOM 3217 C CA . ILE B 1 175 ? 16.901 12.499 41.000 1.00 25.74 173 ILE B CA 1
ATOM 3218 C C . ILE B 1 175 ? 16.644 12.310 39.506 1.00 27.66 173 ILE B C 1
ATOM 3219 O O . ILE B 1 175 ? 17.549 12.486 38.677 1.00 26.55 173 ILE B O 1
ATOM 3224 N N . GLY B 1 176 ? 15.407 11.974 39.140 1.00 25.70 174 GLY B N 1
ATOM 3225 C CA . GLY B 1 176 ? 15.043 11.901 37.735 1.00 28.81 174 GLY B CA 1
ATOM 3226 C C . GLY B 1 176 ? 15.316 13.183 36.968 1.00 25.86 174 GLY B C 1
ATOM 3227 O O . GLY B 1 176 ? 15.631 13.135 35.775 1.00 24.70 174 GLY B O 1
ATOM 3228 N N . GLU B 1 177 ? 15.193 14.343 37.626 1.00 23.60 175 GLU B N 1
ATOM 3229 C CA . GLU B 1 177 ? 15.537 15.590 36.942 1.00 27.32 175 GLU B CA 1
ATOM 3230 C C . GLU B 1 177 ? 17.022 15.652 36.646 1.00 29.42 175 GLU B C 1
ATOM 3231 O O . GLU B 1 177 ? 17.432 16.166 35.597 1.00 25.87 175 GLU B O 1
ATOM 3237 N N . ILE B 1 178 ? 17.842 15.179 37.583 1.00 30.74 176 ILE B N 1
ATOM 3238 C CA . ILE B 1 178 ? 19.285 15.179 37.368 1.00 30.23 176 ILE B CA 1
ATOM 3239 C C . ILE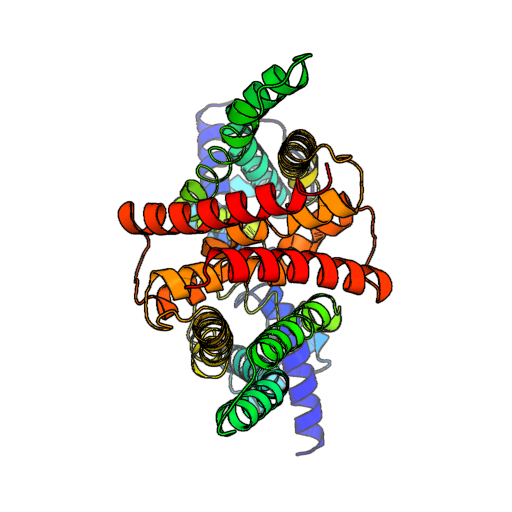 B 1 178 ? 19.649 14.233 36.238 1.00 32.35 176 ILE B C 1
ATOM 3240 O O . ILE B 1 178 ? 20.539 14.523 35.433 1.00 43.50 176 ILE B O 1
ATOM 3245 N N . LEU B 1 179 ? 18.953 13.098 36.143 1.00 24.43 177 LEU B N 1
ATOM 3246 C CA . LEU B 1 179 ? 19.283 12.079 35.159 1.00 26.10 177 LEU B CA 1
ATOM 3247 C C . LEU B 1 179 ? 18.725 12.390 33.772 1.00 27.61 177 LEU B C 1
ATOM 3248 O O . LEU B 1 179 ? 19.189 11.799 32.790 1.00 26.57 177 LEU B O 1
ATOM 3253 N N . ALA B 1 180 ? 17.752 13.305 33.669 1.00 30.93 178 ALA B N 1
ATOM 3254 C CA . ALA B 1 180 ? 17.042 13.501 32.403 1.00 28.12 178 ALA B CA 1
ATOM 3255 C C . ALA B 1 180 ? 17.958 13.981 31.283 1.00 24.23 178 ALA B C 1
ATOM 3256 O O . ALA B 1 180 ? 17.684 13.720 30.103 1.00 28.91 178 ALA B O 1
ATOM 3258 N N . PHE B 1 181 ? 19.035 14.685 31.613 1.00 20.49 179 PHE B N 1
ATOM 3259 C CA . PHE B 1 181 ? 19.909 15.217 30.571 1.00 27.94 179 PHE B CA 1
ATOM 3260 C C . PHE B 1 181 ? 20.911 14.188 30.078 1.00 27.24 179 PHE B C 1
ATOM 3261 O O . PHE B 1 181 ? 21.634 14.448 29.106 1.00 25.17 179 PHE B O 1
ATOM 3269 N N . ARG B 1 182 ? 20.943 13.015 30.700 1.00 24.99 180 ARG B N 1
ATOM 3270 C CA . ARG B 1 182 ? 21.679 11.879 30.167 1.00 25.46 180 ARG B CA 1
ATOM 3271 C C . ARG B 1 182 ? 20.728 10.843 29.585 1.00 26.05 180 ARG B C 1
ATOM 3272 O O . ARG B 1 182 ? 20.864 10.463 28.420 1.00 25.81 180 ARG B O 1
ATOM 3280 N N . LEU B 1 183 ? 19.706 10.440 30.349 1.00 29.19 181 LEU B N 1
ATOM 3281 C CA . LEU B 1 183 ? 18.780 9.425 29.867 1.00 27.83 181 LEU B CA 1
ATOM 3282 C C . LEU B 1 183 ? 17.839 9.963 28.794 1.00 29.25 181 LEU B C 1
ATOM 3283 O O . LEU B 1 183 ? 17.292 9.173 28.017 1.00 27.27 181 LEU B O 1
ATOM 3288 N N . GLY B 1 184 ? 17.644 11.281 28.725 1.00 27.56 182 GLY B N 1
ATOM 3289 C CA . GLY B 1 184 ? 16.914 11.883 27.618 1.00 21.79 182 GLY B CA 1
ATOM 3290 C C . GLY B 1 184 ? 17.822 12.747 26.772 1.00 25.07 182 GLY B C 1
ATOM 3291 O O . GLY B 1 184 ? 17.398 13.772 26.226 1.00 28.05 182 GLY B O 1
ATOM 3292 N N . LYS B 1 185 ? 19.077 12.311 26.641 1.00 22.74 183 LYS B N 1
ATOM 3293 C CA . LYS B 1 185 ? 20.111 13.106 25.976 1.00 23.38 183 LYS B CA 1
ATOM 3294 C C . LYS B 1 185 ? 19.706 13.539 24.567 1.00 28.18 183 LYS B C 1
ATOM 3295 O O . LYS B 1 185 ? 19.779 14.724 24.223 1.00 26.11 183 LYS B O 1
ATOM 3301 N N . GLU B 1 186 ? 19.336 12.586 23.708 1.00 26.20 184 GLU B N 1
ATOM 3302 C CA . GLU B 1 186 ? 19.072 12.974 22.328 1.00 24.89 184 GLU B CA 1
ATOM 3303 C C . GLU B 1 186 ? 17.837 13.861 22.242 1.00 26.17 184 GLU B C 1
ATOM 3304 O O . GLU B 1 186 ? 17.802 14.807 21.450 1.00 24.16 184 GLU B O 1
ATOM 3310 N N . THR B 1 187 ? 16.814 13.579 23.051 1.00 24.42 185 THR B N 1
ATOM 3311 C CA . THR B 1 187 ? 15.630 14.438 23.057 1.00 27.81 185 THR B CA 1
ATOM 3312 C C . THR B 1 187 ? 15.992 15.896 23.344 1.00 23.40 185 THR B C 1
ATOM 3313 O O . THR B 1 187 ? 15.569 16.803 22.619 1.00 23.69 185 THR B O 1
ATOM 3317 N N . ILE B 1 188 ? 16.794 16.143 24.387 1.00 24.96 186 ILE B N 1
ATOM 3318 C CA . ILE B 1 188 ? 17.027 17.528 24.799 1.00 23.16 186 ILE B CA 1
ATOM 3319 C C . ILE B 1 188 ? 18.028 18.230 23.871 1.00 29.08 186 ILE B C 1
ATOM 3320 O O . ILE B 1 188 ? 17.902 19.438 23.624 1.00 25.75 186 ILE B O 1
ATOM 3325 N N . LEU B 1 189 ? 18.995 17.498 23.304 1.00 25.09 187 LEU B N 1
ATOM 3326 C CA . LEU B 1 189 ? 19.901 18.106 22.326 1.00 31.17 187 LEU B CA 1
ATOM 3327 C C . LEU B 1 189 ? 19.136 18.592 21.101 1.00 27.79 187 LEU B C 1
ATOM 3328 O O . LEU B 1 189 ? 19.321 19.728 20.637 1.00 25.60 187 LEU B O 1
ATOM 3333 N N . LEU B 1 190 ? 18.258 17.745 20.565 1.00 29.93 188 LEU B N 1
ATOM 3334 C CA . LEU B 1 190 ? 17.466 18.167 19.411 1.00 30.33 188 LEU B CA 1
ATOM 3335 C C . LEU B 1 190 ? 16.514 19.298 19.779 1.00 27.71 188 LEU B C 1
ATOM 3336 O O . LEU B 1 190 ? 16.383 20.262 19.026 1.00 28.76 188 LEU B O 1
ATOM 3341 N N . ARG B 1 191 ? 15.864 19.223 20.957 1.00 27.73 189 ARG B N 1
ATOM 3342 C CA . ARG B 1 191 ? 14.874 20.244 21.301 1.00 31.47 189 ARG B CA 1
ATOM 3343 C C . ARG B 1 191 ? 15.523 21.603 21.573 1.00 32.42 189 ARG B C 1
ATOM 3344 O O . ARG B 1 191 ? 14.931 22.642 21.252 1.00 29.48 189 ARG B O 1
ATOM 3352 N N . THR B 1 192 ? 16.719 21.629 22.172 1.00 29.41 190 THR B N 1
ATOM 3353 C CA . THR B 1 192 ? 17.428 22.895 22.359 1.00 28.58 190 THR B CA 1
ATOM 3354 C C . THR B 1 192 ? 18.120 23.363 21.091 1.00 32.88 190 THR B C 1
ATOM 3355 O O . THR B 1 192 ? 18.370 24.562 20.941 1.00 33.14 190 THR B O 1
ATOM 3359 N N . GLY B 1 193 ? 18.441 22.444 20.190 1.00 34.18 191 GLY B N 1
ATOM 3360 C CA . GLY B 1 193 ? 19.295 22.767 19.074 1.00 33.78 191 GLY B CA 1
ATOM 3361 C C . GLY B 1 193 ? 20.770 22.663 19.382 1.00 31.36 191 GLY B C 1
ATOM 3362 O O . GLY B 1 193 ? 21.582 22.918 18.495 1.00 31.30 191 GLY B O 1
ATOM 3363 N N . TRP B 1 194 ? 21.143 22.299 20.609 1.00 29.88 192 TRP B N 1
ATOM 3364 C CA . TRP B 1 194 ? 22.553 22.104 20.922 1.00 32.38 192 TRP B CA 1
ATOM 3365 C C . TRP B 1 194 ? 23.050 20.807 20.296 1.00 33.53 192 TRP B C 1
ATOM 3366 O O . TRP B 1 194 ? 22.376 19.774 20.355 1.00 35.60 192 TRP B O 1
ATOM 3377 N N . THR B 1 195 ? 24.239 20.849 19.690 1.00 36.90 193 THR B N 1
ATOM 3378 C CA . THR B 1 195 ? 24.811 19.603 19.186 1.00 36.83 193 THR B CA 1
ATOM 3379 C C . THR B 1 195 ? 25.575 18.834 20.258 1.00 40.36 193 THR B C 1
ATOM 3380 O O . THR B 1 195 ? 25.826 17.635 20.079 1.00 40.99 193 THR B O 1
ATOM 3384 N N . ALA B 1 196 ? 25.937 19.496 21.359 1.00 36.28 194 ALA B N 1
ATOM 3385 C CA . ALA B 1 196 ? 26.702 18.892 22.440 1.00 37.09 194 ALA B CA 1
ATOM 3386 C C . ALA B 1 196 ? 26.601 19.794 23.661 1.00 36.02 194 ALA B C 1
ATOM 3387 O O . ALA B 1 196 ? 26.360 21.001 23.544 1.00 36.71 194 ALA B O 1
ATOM 3389 N N . PHE B 1 197 ? 26.806 19.202 24.829 1.00 38.24 195 PHE B N 1
ATOM 3390 C CA . PHE B 1 197 ? 26.920 19.998 26.043 1.00 33.65 195 PHE B CA 1
ATOM 3391 C C . PHE B 1 197 ? 28.310 20.613 26.125 1.00 37.56 195 PHE B C 1
ATOM 3392 O O . PHE B 1 197 ? 29.282 20.077 25.589 1.00 43.40 195 PHE B O 1
ATOM 3400 N N . ASP B 1 198 ? 28.392 21.775 26.762 1.00 35.50 196 ASP B N 1
ATOM 3401 C CA . ASP B 1 198 ? 29.667 22.399 27.088 1.00 31.09 196 ASP B CA 1
ATOM 3402 C C . ASP B 1 198 ? 29.513 23.046 28.456 1.00 32.26 196 ASP B C 1
ATOM 3403 O O . ASP B 1 198 ? 28.483 22.870 29.123 1.00 30.87 196 ASP B O 1
ATOM 3408 N N . GLU B 1 199 ? 30.541 23.766 28.920 1.00 32.65 197 GLU B N 1
ATOM 3409 C CA . GLU B 1 199 ? 30.469 24.257 30.296 1.00 37.07 197 GLU B CA 1
ATOM 3410 C C . GLU B 1 199 ? 29.338 25.250 30.482 1.00 33.79 197 GLU B C 1
ATOM 3411 O O . GLU B 1 199 ? 28.666 25.242 31.519 1.00 29.57 197 GLU B O 1
ATOM 3417 N N . GLU B 1 200 ? 29.138 26.140 29.510 1.00 31.34 198 GLU B N 1
ATOM 3418 C CA . GLU B 1 200 ? 28.094 27.151 29.644 1.00 34.22 198 GLU B CA 1
ATOM 3419 C C . GLU B 1 200 ? 26.716 26.494 29.670 1.00 29.68 198 GLU B C 1
ATOM 3420 O O . GLU B 1 200 ? 25.840 26.877 30.459 1.00 30.09 198 GLU B O 1
ATOM 3426 N N . LYS B 1 201 ? 26.524 25.453 28.857 1.00 28.31 199 LYS B N 1
ATOM 3427 C CA . LYS B 1 201 ? 25.222 24.791 28.811 1.00 30.36 199 LYS B CA 1
ATOM 3428 C C . LYS B 1 201 ? 24.994 23.913 30.038 1.00 30.45 199 LYS B C 1
ATOM 3429 O O . LYS B 1 201 ? 23.864 23.793 30.521 1.00 28.41 199 LYS B O 1
ATOM 3435 N N . THR B 1 202 ? 26.047 23.280 30.546 1.00 26.92 200 THR B N 1
ATOM 3436 C CA . THR B 1 202 ? 25.913 22.541 31.795 1.00 26.96 200 THR B CA 1
ATOM 3437 C C . THR B 1 202 ? 25.529 23.476 32.935 1.00 26.45 200 THR B C 1
ATOM 3438 O O . THR B 1 202 ? 24.726 23.109 33.800 1.00 33.42 200 THR B O 1
ATOM 3442 N N . GLU B 1 203 ? 26.047 24.709 32.916 1.00 30.77 201 GLU B N 1
ATOM 3443 C CA . GLU B 1 203 ? 25.673 25.696 33.929 1.00 31.34 201 GLU B CA 1
ATOM 3444 C C . GLU B 1 203 ? 24.177 26.016 33.864 1.00 35.26 201 GLU B C 1
ATOM 3445 O O . GLU B 1 203 ? 23.533 26.196 34.903 1.00 30.22 201 GLU B O 1
ATOM 3451 N N . LEU B 1 204 ? 23.601 26.092 32.651 1.00 30.07 202 LEU B N 1
ATOM 3452 C CA . LEU B 1 204 ? 22.153 26.287 32.539 1.00 31.59 202 LEU B CA 1
ATOM 3453 C C . LEU B 1 204 ? 21.376 25.110 33.104 1.00 28.61 202 LEU B C 1
ATOM 3454 O O . LEU B 1 204 ? 20.333 25.303 33.742 1.00 24.86 202 LEU B O 1
ATOM 3459 N N . ILE B 1 205 ? 21.846 23.883 32.853 1.00 27.33 203 ILE B N 1
ATOM 3460 C CA . ILE B 1 205 ? 21.200 22.701 33.419 1.00 28.12 203 ILE B CA 1
ATOM 3461 C C . ILE B 1 205 ? 21.280 22.745 34.935 1.00 22.68 203 ILE B C 1
ATOM 3462 O O . ILE B 1 205 ? 20.288 22.490 35.630 1.00 24.44 203 ILE B O 1
ATOM 3467 N N . ASN B 1 206 ? 22.461 23.097 35.469 1.00 25.91 204 ASN B N 1
ATOM 3468 C CA . ASN B 1 206 ? 22.630 23.254 36.913 1.00 28.88 204 ASN B CA 1
ATOM 3469 C C . ASN B 1 206 ? 21.595 24.215 37.481 1.00 29.24 204 ASN B C 1
ATOM 3470 O O . ASN B 1 206 ? 20.914 23.903 38.462 1.00 28.51 204 ASN B O 1
ATOM 3475 N N . GLN B 1 207 ? 21.468 25.398 36.870 1.00 22.91 205 GLN B N 1
ATOM 3476 C CA . GLN B 1 207 ? 20.534 26.401 37.387 1.00 27.98 205 GLN B CA 1
ATOM 3477 C C . GLN B 1 207 ? 19.097 25.896 37.344 1.00 25.81 205 GLN B C 1
ATOM 3478 O O . GLN B 1 207 ? 18.318 26.143 38.273 1.00 27.97 205 GLN B O 1
ATOM 3484 N N . THR B 1 208 ? 18.732 25.187 36.266 1.00 25.76 206 THR B N 1
ATOM 3485 C CA . THR B 1 208 ? 17.382 24.639 36.133 1.00 27.66 206 THR B CA 1
ATOM 3486 C C . THR B 1 208 ? 17.063 23.657 37.254 1.00 28.41 206 THR B C 1
ATOM 3487 O O . THR B 1 208 ? 16.041 23.788 37.937 1.00 26.83 206 THR B O 1
ATOM 3491 N N . VAL B 1 209 ? 17.931 22.666 37.461 1.00 26.93 207 VAL B N 1
ATOM 3492 C CA . VAL B 1 209 ? 17.664 21.640 38.463 1.00 25.14 207 VAL B CA 1
ATOM 3493 C C . VAL B 1 209 ? 17.730 22.227 39.869 1.00 29.09 207 VAL B C 1
ATOM 3494 O O . VAL B 1 209 ? 16.923 21.880 40.740 1.00 29.67 207 VAL B O 1
ATOM 3498 N N . THR B 1 210 ? 18.695 23.121 40.109 1.00 25.53 208 THR B N 1
ATOM 3499 C CA . THR B 1 210 ? 18.797 23.814 41.393 1.00 29.37 208 THR B CA 1
ATOM 3500 C C . THR B 1 210 ? 17.506 24.549 41.724 1.00 34.14 208 THR B C 1
ATOM 3501 O O . THR B 1 210 ? 17.033 24.518 42.873 1.00 27.36 208 THR B O 1
ATOM 3505 N N . CYS B 1 211 ? 16.927 25.217 40.724 1.00 28.33 209 CYS B N 1
ATOM 3506 C CA . CYS B 1 211 ? 15.663 25.917 40.915 1.00 33.09 209 CYS B CA 1
ATOM 3507 C C . CYS B 1 211 ? 14.559 24.952 41.354 1.00 29.14 209 CYS B C 1
ATOM 3508 O O . CYS B 1 211 ? 13.818 25.232 42.303 1.00 32.43 209 CYS B O 1
ATOM 3511 N N . HIS B 1 212 ? 14.440 23.802 40.681 1.00 25.63 210 HIS B N 1
ATOM 3512 C CA . HIS B 1 212 ? 13.382 22.849 41.029 1.00 28.23 210 HIS B CA 1
ATOM 3513 C C . HIS B 1 212 ? 13.599 22.254 42.414 1.00 31.07 210 HIS B C 1
ATOM 3514 O O . HIS B 1 212 ? 12.638 22.085 43.175 1.00 28.83 210 HIS B O 1
ATOM 3521 N N . ILE B 1 213 ? 14.847 21.918 42.751 1.00 24.37 211 ILE B N 1
ATOM 3522 C CA . ILE B 1 213 ? 15.154 21.431 44.099 1.00 29.80 211 ILE B CA 1
ATOM 3523 C C . ILE B 1 213 ? 14.738 22.454 45.159 1.00 24.79 211 ILE B C 1
ATOM 3524 O O . ILE B 1 213 ? 14.123 22.099 46.172 1.00 29.01 211 ILE B O 1
ATOM 3529 N N . ASP B 1 214 ? 15.110 23.728 44.968 1.00 25.44 212 ASP B N 1
ATOM 3530 C CA . ASP B 1 214 ? 14.740 24.755 45.942 1.00 31.20 212 ASP B CA 1
ATOM 3531 C C . ASP B 1 214 ? 13.229 24.830 46.107 1.00 33.27 212 ASP B C 1
ATOM 3532 O O . ASP B 1 214 ? 12.720 24.965 47.229 1.00 32.49 212 ASP B O 1
ATOM 3537 N N . LEU B 1 215 ? 12.498 24.763 44.996 1.00 28.98 213 LEU B N 1
ATOM 3538 C CA . LEU B 1 215 ? 11.046 24.866 45.055 1.00 33.48 213 LEU B CA 1
ATOM 3539 C C . LEU B 1 215 ? 10.447 23.682 45.793 1.00 32.13 213 LEU B C 1
ATOM 3540 O O . LEU B 1 215 ? 9.495 23.841 46.567 1.00 31.14 213 LEU B O 1
ATOM 3545 N N . ILE B 1 216 ? 10.993 22.488 45.560 1.00 26.39 214 ILE B N 1
ATOM 3546 C CA . ILE B 1 216 ? 10.487 21.289 46.205 1.00 26.37 214 ILE B CA 1
ATOM 3547 C C . ILE B 1 216 ? 10.873 21.268 47.684 1.00 30.82 214 ILE B C 1
ATOM 3548 O O . ILE B 1 216 ? 10.035 20.973 48.545 1.00 34.18 214 ILE B O 1
ATOM 3553 N N . LEU B 1 217 ? 12.129 21.614 48.009 1.00 29.08 215 LEU B N 1
ATOM 3554 C CA . LEU B 1 217 ? 12.521 21.732 49.417 1.00 26.96 215 LEU B CA 1
ATOM 3555 C C . LEU B 1 217 ? 11.604 22.696 50.160 1.00 33.49 215 LEU B C 1
ATOM 3556 O O . LEU B 1 217 ? 11.113 22.390 51.255 1.00 34.09 215 LEU B O 1
ATOM 3561 N N . GLN B 1 218 ? 11.367 23.878 49.588 1.00 32.05 216 GLN B N 1
ATOM 3562 C CA . GLN B 1 218 ? 10.535 24.855 50.281 1.00 34.62 216 GLN B CA 1
ATOM 3563 C C . GLN B 1 218 ? 9.106 24.336 50.448 1.00 39.79 216 GLN B C 1
ATOM 3564 O O . GLN B 1 218 ? 8.499 24.506 51.510 1.00 35.68 216 GLN B O 1
ATOM 3570 N N . GLY B 1 219 ? 8.576 23.640 49.437 1.00 31.47 217 GLY B N 1
ATOM 3571 C CA . GLY B 1 219 ? 7.235 23.086 49.546 1.00 34.10 217 GLY B CA 1
ATOM 3572 C C . GLY B 1 219 ? 7.110 21.936 50.532 1.00 41.97 217 GLY B C 1
ATOM 3573 O O . GLY B 1 219 ? 6.050 21.746 51.134 1.00 37.23 217 GLY B O 1
ATOM 3574 N N . LEU B 1 220 ? 8.175 21.147 50.708 1.00 33.59 218 LEU B N 1
ATOM 3575 C CA . LEU B 1 220 ? 8.117 20.038 51.657 1.00 34.85 218 LEU B CA 1
ATOM 3576 C C . LEU B 1 220 ? 8.418 20.466 53.087 1.00 39.53 218 LEU B C 1
ATOM 3577 O O . LEU B 1 220 ? 8.108 19.719 54.022 1.00 37.52 218 LEU B O 1
ATOM 3582 N N . SER B 1 221 ? 8.982 21.654 53.273 1.00 37.46 219 SER B N 1
ATOM 3583 C CA . SER B 1 221 ? 9.536 22.048 54.560 1.00 40.18 219 SER B CA 1
ATOM 3584 C C . SER B 1 221 ? 8.480 22.043 55.661 1.00 55.96 219 SER B C 1
ATOM 3585 O O . SER B 1 221 ? 7.399 22.609 55.503 1.00 49.88 219 SER B O 1
ATOM 3588 N N . GLN B 1 222 ? 8.815 21.436 56.795 1.00 57.90 220 GLN B N 1
ATOM 3589 C CA . GLN B 1 222 ? 7.929 21.460 57.956 1.00 58.00 220 GLN B CA 1
ATOM 3590 C C . GLN B 1 222 ? 8.097 22.756 58.736 1.00 66.32 220 GLN B C 1
ATOM 3591 O O . GLN B 1 222 ? 7.119 23.332 59.209 1.00 76.36 220 GLN B O 1
#